Protein 9J88 (pdb70)

Structure (mmCIF, N/CA/C/O backbone):
data_9J88
#
_entry.id   9J88
#
_cell.length_a   60.547
_cell.length_b   71.626
_cell.length_c   143.699
_cell.angle_alpha   90.000
_cell.angle_beta   90.000
_cell.angle_gamma   90.000
#
_symmetry.space_group_name_H-M   'P 21 21 21'
#
loop_
_entity.id
_entity.type
_entity.pdbx_description
1 polymer 'Serine proteinase inhibitor'
2 water water
#
loop_
_atom_site.group_PDB
_atom_site.id
_atom_site.type_symbol
_atom_site.label_atom_id
_atom_site.label_alt_id
_atom_site.label_comp_id
_atom_site.label_asym_id
_atom_site.label_entity_id
_atom_site.label_seq_id
_atom_site.pdbx_PDB_ins_code
_atom_site.Cartn_x
_atom_site.Cartn_y
_atom_site.Cartn_z
_atom_site.occupancy
_atom_site.B_iso_or_equiv
_atom_site.auth_seq_id
_atom_site.auth_comp_id
_atom_site.auth_asym_id
_atom_site.auth_atom_id
_atom_site.pdbx_PDB_model_num
ATOM 1 N N . GLU A 1 2 ? -4.64949 8.31201 -7.45610 1.000 74.47447 2 GLU B N 1
ATOM 2 C CA . GLU A 1 2 ? -6.10199 8.37501 -7.58694 1.000 72.99125 2 GLU B CA 1
ATOM 3 C C . GLU A 1 2 ? -6.55056 9.75772 -8.06022 1.000 69.87551 2 GLU B C 1
ATOM 4 O O . GLU A 1 2 ? -6.68791 9.98318 -9.26445 1.000 66.60975 2 GLU B O 1
ATOM 10 N N . THR A 1 3 ? -6.75970 10.68099 -7.10813 1.000 69.45114 3 THR B N 1
ATOM 11 C CA . THR A 1 3 ? -7.20177 12.03688 -7.43715 1.000 65.66904 3 THR B CA 1
ATOM 12 C C . THR A 1 3 ? -6.15293 12.82627 -8.21244 1.000 63.76541 3 THR B C 1
ATOM 13 O O . THR A 1 3 ? -6.51302 13.78832 -8.90138 1.000 64.11403 3 THR B O 1
ATOM 17 N N . GLU A 1 4 ? -4.87009 12.44798 -8.12931 1.000 66.50612 4 GLU B N 1
ATOM 18 C CA . GLU A 1 4 ? -3.84532 13.16666 -8.88947 1.000 67.30980 4 GLU B CA 1
ATOM 19 C C . GLU A 1 4 ? -4.03096 12.96325 -10.39137 1.000 61.88511 4 GLU B C 1
ATOM 20 O O . GLU A 1 4 ? -3.73749 13.86288 -11.18633 1.000 62.24897 4 GLU B O 1
ATOM 26 N N . ILE A 1 5 ? -4.55345 11.80559 -10.79089 1.000 58.77533 5 ILE B N 1
ATOM 27 C CA . ILE A 1 5 ? -4.82119 11.52753 -12.19587 1.000 59.08450 5 ILE B CA 1
ATOM 28 C C . ILE A 1 5 ? -6.07441 12.25970 -12.68404 1.000 52.27973 5 ILE B C 1
ATOM 29 O O . ILE A 1 5 ? -6.14295 12.67705 -13.84787 1.000 46.83400 5 ILE B O 1
ATOM 34 N N . ALA A 1 6 ? -7.04761 12.47171 -11.79383 1.000 54.17925 6 ALA B N 1
ATOM 35 C CA . ALA A 1 6 ? -8.38576 12.88034 -12.20612 1.000 48.54467 6 ALA B CA 1
ATOM 36 C C . ALA A 1 6 ? -8.35407 14.14310 -13.04930 1.000 45.16500 6 ALA B C 1
ATOM 37 O O . ALA A 1 6 ? -8.96655 14.20019 -14.12330 1.000 49.63109 6 ALA B O 1
ATOM 39 N N . LYS A 1 7 ? -7.62470 15.15905 -12.59213 1.000 43.54495 7 LYS B N 1
ATOM 40 C CA . LYS A 1 7 ? -7.67306 16.45243 -13.27261 1.000 46.36762 7 LYS B CA 1
ATOM 41 C C . LYS A 1 7 ? -7.07418 16.42642 -14.67490 1.000 48.21144 7 LYS B C 1
ATOM 42 O O . LYS A 1 7 ? -7.71113 16.97202 -15.59080 1.000 53.37499 7 LYS B O 1
ATOM 48 N N . PRO A 1 8 ? -5.87615 15.87205 -14.92907 1.000 53.09930 8 PRO B N 1
ATOM 49 C CA . PRO A 1 8 ? -5.44516 15.77859 -16.34690 1.000 50.46607 8 PRO B CA 1
ATOM 50 C C . PRO A 1 8 ? -6.27507 14.78358 -17.15608 1.000 48.73500 8 PRO B C 1
ATOM 51 O O . PRO A 1 8 ? -6.43467 14.94975 -18.37454 1.000 44.67409 8 PRO B O 1
ATOM 55 N N . LEU A 1 9 ? -6.84821 13.77125 -16.50393 1.000 49.49908 9 LEU B N 1
ATOM 56 C CA . LEU A 1 9 ? -7.72478 12.83992 -17.20742 1.000 47.21048 9 LEU B CA 1
ATOM 57 C C . LEU A 1 9 ? -8.99073 13.54413 -17.69439 1.000 50.14450 9 LEU B C 1
ATOM 58 O O . LEU A 1 9 ? -9.40749 13.37194 -18.84855 1.000 44.63395 9 LEU B O 1
ATOM 63 N N . ALA A 1 10 ? -9.59489 14.37582 -16.83875 1.000 46.06332 10 ALA B N 1
ATOM 64 C CA . ALA A 1 10 ? -10.76951 15.12251 -17.26756 1.000 50.55383 10 ALA B CA 1
ATOM 65 C C . ALA A 1 10 ? -10.43413 16.17693 -18.31689 1.000 50.68529 10 ALA B C 1
ATOM 66 O O . ALA A 1 10 ? -11.28529 16.49819 -19.16142 1.000 44.05238 10 ALA B O 1
ATOM 68 N N . ASP A 1 11 ? -9.22476 16.75592 -18.25488 1.000 50.86286 11 ASP B N 1
ATOM 69 C CA . ASP A 1 11 ? -8.82224 17.72056 -19.27578 1.000 49.58512 11 ASP B CA 1
ATOM 70 C C . ASP A 1 11 ? -8.57352 17.02176 -20.60490 1.000 46.76233 11 ASP B C 1
ATOM 71 O O . ASP A 1 11 ? -8.80930 17.59708 -21.67077 1.000 48.51858 11 ASP B O 1
ATOM 76 N N . PHE A 1 12 ? -8.09120 15.78931 -20.56860 1.000 45.68978 12 PHE B N 1
ATOM 77 C CA . PHE A 1 12 ? -7.91759 15.03729 -21.80839 1.000 47.91920 12 PHE B CA 1
ATOM 78 C C . PHE A 1 12 ? -9.26487 14.60035 -22.35822 1.000 45.52213 12 PHE B C 1
ATOM 79 O O . PHE A 1 12 ? -9.48765 14.61370 -23.57229 1.000 42.93028 12 PHE B O 1
ATOM 87 N N . ALA A 1 13 ? -10.17610 14.22463 -21.46614 1.000 45.33413 13 ALA B N 1
ATOM 88 C CA . ALA A 1 13 ? -11.48312 13.74381 -21.88182 1.000 41.04341 13 ALA B CA 1
ATOM 89 C C . ALA A 1 13 ? -12.19360 14.78817 -22.71804 1.000 43.31640 13 ALA B C 1
ATOM 90 O O . ALA A 1 13 ? -12.61258 14.52035 -23.84956 1.000 46.27925 13 ALA B O 1
ATOM 92 N N . TYR A 1 14 ? -12.30314 16.00186 -22.18237 1.000 43.90491 14 TYR B N 1
ATOM 93 C CA . TYR A 1 14 ? -13.01516 17.06039 -22.87729 1.000 48.51249 14 TYR B CA 1
ATOM 94 C C . TYR A 1 14 ? -12.32172 17.45347 -24.17624 1.000 48.98709 14 TYR B C 1
ATOM 95 O O . TYR A 1 14 ? -13.00047 17.71201 -25.18100 1.000 45.45655 14 TYR B O 1
ATOM 104 N N . SER A 1 15 ? -10.97311 17.50525 -24.17387 1.000 47.63583 15 SER B N 1
ATOM 105 C CA . SER A 1 15 ? -10.22241 17.91820 -25.36335 1.000 44.59214 15 SER B CA 1
ATOM 106 C C . SER A 1 15 ? -10.53993 17.02805 -26.55903 1.000 45.42017 15 SER B C 1
ATOM 107 O O . SER A 1 15 ? -10.65906 17.50731 -27.69078 1.000 47.38191 15 SER B O 1
ATOM 110 N N . LEU A 1 16 ? -10.65420 15.72503 -26.32430 1.000 42.08332 16 LEU B N 1
ATOM 111 C CA . LEU A 1 16 ? -11.04337 14.79352 -27.37249 1.000 45.94864 16 LEU B CA 1
ATOM 112 C C . LEU A 1 16 ? -12.51559 14.93986 -27.71992 1.000 48.98968 16 LEU B C 1
ATOM 113 O O . LEU A 1 16 ? -12.89861 14.78054 -28.88994 1.000 47.82935 16 LEU B O 1
ATOM 118 N N . TYR A 1 17 ? -13.34973 15.23550 -26.71944 1.000 45.05989 17 TYR B N 1
ATOM 119 C CA . TYR A 1 17 ? -14.78256 15.37164 -26.95818 1.000 48.60975 17 TYR B CA 1
ATOM 120 C C . TYR A 1 17 ? -15.07104 16.54695 -27.89625 1.000 52.31003 17 TYR B C 1
ATOM 121 O O . TYR A 1 17 ? -15.99015 16.47734 -28.71808 1.000 50.70813 17 TYR B O 1
ATOM 130 N N . GLN A 1 18 ? -14.24970 17.59516 -27.85121 1.000 46.80673 18 GLN B N 1
ATOM 131 C CA . GLN A 1 18 ? -14.46846 18.74427 -28.72264 1.000 47.73723 18 GLN B CA 1
ATOM 132 C C . GLN A 1 18 ? -14.00581 18.51148 -30.14598 1.000 50.58036 18 GLN B C 1
ATOM 133 O O . GLN A 1 18 ? -14.49779 19.17971 -31.06110 1.000 49.75318 18 GLN B O 1
ATOM 139 N N . LEU A 1 19 ? -13.03329 17.62042 -30.35332 1.000 56.62734 19 LEU B N 1
ATOM 140 C CA . LEU A 1 19 ? -12.66126 17.24969 -31.71638 1.000 54.84253 19 LEU B CA 1
ATOM 141 C C . LEU A 1 19 ? -13.79817 16.51339 -32.42284 1.000 50.09048 19 LEU B C 1
ATOM 142 O O . LEU A 1 19 ? -13.87937 16.54044 -33.65672 1.000 56.00893 19 LEU B O 1
ATOM 147 N N . GLU A 1 20 ? -14.66496 15.84121 -31.66846 1.000 50.36325 20 GLU B N 1
ATOM 148 C CA . GLU A 1 20 ? -15.80477 15.09055 -32.24012 1.000 58.45425 20 GLU B CA 1
ATOM 149 C C . GLU A 1 20 ? -16.90025 15.98604 -32.82647 1.000 49.98954 20 GLU B C 1
ATOM 150 O O . GLU A 1 20 ? -17.16270 15.93330 -34.02911 1.000 54.45087 20 GLU B O 1
ATOM 156 N N . ALA A 1 22 ? -19.69501 15.00718 -34.46950 1.000 53.92819 22 ALA B N 1
ATOM 157 C CA . ALA A 1 22 ? -20.69844 13.99132 -34.76879 1.000 57.59788 22 ALA B CA 1
ATOM 158 C C . ALA A 1 22 ? -21.78460 14.06487 -33.72413 1.000 59.58053 22 ALA B C 1
ATOM 159 O O . ALA A 1 22 ? -21.48423 14.17520 -32.52291 1.000 54.60533 22 ALA B O 1
ATOM 161 N N . GLY A 1 23 ? -23.03449 13.98204 -34.19693 1.000 58.75696 23 GLY B N 1
ATOM 162 C CA . GLY A 1 23 ? -24.22013 14.20879 -33.40029 1.000 49.93558 23 GLY B CA 1
ATOM 163 C C . GLY A 1 23 ? -24.13714 13.57792 -32.03571 1.000 51.27027 23 GLY B C 1
ATOM 164 O O . GLY A 1 23 ? -24.13895 14.27984 -31.02092 1.000 59.12664 23 GLY B O 1
ATOM 165 N N . ASN A 1 24 ? -24.04478 12.26047 -31.99387 1.000 49.46305 24 ASN B N 1
ATOM 166 C CA . ASN A 1 24 ? -23.93432 11.53506 -30.74277 1.000 48.59405 24 ASN B CA 1
ATOM 167 C C . ASN A 1 24 ? -22.49151 11.07247 -30.61674 1.000 53.27588 24 ASN B C 1
ATOM 168 O O . ASN A 1 24 ? -21.86463 10.69728 -31.60759 1.000 50.26525 24 ASN B O 1
ATOM 173 N N . VAL A 1 25 ? -21.96197 11.13104 -29.39854 1.000 49.51334 25 VAL B N 1
ATOM 174 C CA . VAL A 1 25 ? -20.57946 10.78677 -29.09997 1.000 48.49804 25 VAL B CA 1
ATOM 175 C C . VAL A 1 25 ? -20.59706 9.87881 -27.87989 1.000 47.63699 25 VAL B C 1
ATOM 176 O O . VAL A 1 25 ? -21.44972 10.04804 -27.00133 1.000 47.16242 25 VAL B O 1
ATOM 180 N N . PHE A 1 26 ? -19.72375 8.86674 -27.85498 1.000 44.10332 26 PHE B N 1
ATOM 181 C CA . PHE A 1 26 ? -19.56093 8.07375 -26.63579 1.000 43.47191 26 PHE B CA 1
ATOM 182 C C . PHE A 1 26 ? -18.23403 7.32492 -26.65362 1.000 45.32902 26 PHE B C 1
ATOM 183 O O . PHE A 1 26 ? -17.98413 6.53247 -27.56875 1.000 46.86210 26 PHE B O 1
ATOM 191 N N . PHE A 1 27 ? -17.37921 7.55751 -25.65113 1.000 43.92379 27 PHE B N 1
ATOM 192 C CA . PHE A 1 27 ? -16.10995 6.84132 -25.57596 1.000 43.91546 27 PHE B CA 1
ATOM 193 C C . PHE A 1 27 ? -15.63904 6.83605 -24.13499 1.000 43.23984 27 PHE B C 1
ATOM 194 O O . PHE A 1 27 ? -16.19483 7.52911 -23.28064 1.000 38.98457 27 PHE B O 1
ATOM 202 N N . SER A 1 28 ? -14.56407 6.08171 -23.88281 1.000 41.05492 28 SER B N 1
ATOM 203 C CA . SER A 1 28 ? -14.02695 6.07886 -22.53467 1.000 43.00601 28 SER B CA 1
ATOM 204 C C . SER A 1 28 ? -12.73014 6.85868 -22.47452 1.000 40.32982 28 SER B C 1
ATOM 205 O O . SER A 1 28 ? -11.71031 6.37836 -22.98632 1.000 44.13696 28 SER B O 1
ATOM 208 N N . PRO A 1 29 ? -12.70588 8.03323 -21.83471 1.000 42.38352 29 PRO B N 1
ATOM 209 C CA . PRO A 1 29 ? -11.42150 8.70122 -21.57108 1.000 42.74701 29 PRO B CA 1
ATOM 210 C C . PRO A 1 29 ? -10.43277 7.83958 -20.80811 1.000 47.08579 29 PRO B C 1
ATOM 211 O O . PRO A 1 29 ? -9.23013 7.85064 -21.12151 1.000 46.55338 29 PRO B O 1
ATOM 215 N N . VAL A 1 30 ? -10.90635 7.09535 -19.80196 1.000 42.81486 30 VAL B N 1
ATOM 216 C CA . VAL A 1 30 ? -10.00590 6.26994 -19.00789 1.000 45.79451 30 VAL B CA 1
ATOM 217 C C . VAL A 1 30 ? -9.36845 5.18627 -19.87704 1.000 49.05610 30 VAL B C 1
ATOM 218 O O . VAL A 1 30 ? -8.17624 4.86759 -19.73880 1.000 45.45167 30 VAL B O 1
ATOM 222 N N . SER A 1 31 ? -10.14747 4.59337 -20.77624 1.000 46.12922 31 SER B N 1
ATOM 223 C CA . SER A 1 31 ? -9.60598 3.52046 -21.59676 1.000 45.65581 31 SER B CA 1
ATOM 224 C C . SER A 1 31 ? -8.51393 4.04024 -22.52030 1.000 49.02498 31 SER B C 1
ATOM 225 O O . SER A 1 31 ? -7.43936 3.42758 -22.65280 1.000 43.75616 31 SER B O 1
ATOM 228 N N . ILE A 1 32 ? -8.77489 5.17132 -23.17462 1.000 43.96161 32 ILE B N 1
ATOM 229 C CA . ILE A 1 32 ? -7.76617 5.74730 -24.05304 1.000 43.48448 32 ILE B CA 1
ATOM 230 C C . ILE A 1 32 ? -6.58147 6.25034 -23.24156 1.000 40.59512 32 ILE B C 1
ATOM 231 O O . ILE A 1 32 ? -5.42994 6.07137 -23.63338 1.000 39.10623 32 ILE B O 1
ATOM 236 N N . PHE A 1 33 ? -6.84015 6.86532 -22.09020 1.000 43.98888 33 PHE B N 1
ATOM 237 C CA . PHE A 1 33 ? -5.75360 7.41524 -21.28191 1.000 42.73621 33 PHE B CA 1
ATOM 238 C C . PHE A 1 33 ? -4.79090 6.33027 -20.82457 1.000 44.52050 33 PHE B C 1
ATOM 239 O O . PHE A 1 33 ? -3.57803 6.55690 -20.78406 1.000 43.62770 33 PHE B O 1
ATOM 247 N N . LEU A 1 34 ? -5.29465 5.14177 -20.48258 1.000 42.38233 34 LEU B N 1
ATOM 248 C CA . LEU A 1 34 ? -4.36034 4.09491 -20.08221 1.000 38.65932 34 LEU B CA 1
ATOM 249 C C . LEU A 1 34 ? -3.64899 3.51877 -21.28925 1.000 45.84182 34 LEU B C 1
ATOM 250 O O . LEU A 1 34 ? -2.49395 3.08310 -21.17950 1.000 45.00004 34 LEU B O 1
ATOM 255 N N . ALA A 1 35 ? -4.29996 3.52610 -22.45196 1.000 43.47741 35 ALA B N 1
ATOM 256 C CA . ALA A 1 35 ? -3.59570 3.12476 -23.66128 1.000 44.25379 35 ALA B CA 1
ATOM 257 C C . ALA A 1 35 ? -2.41564 4.05604 -23.91877 1.000 44.28068 35 ALA B C 1
ATOM 258 O O . ALA A 1 35 ? -1.29581 3.59920 -24.16433 1.000 44.76156 35 ALA B O 1
ATOM 260 N N . LEU A 1 36 ? -2.64117 5.37099 -23.82436 1.000 42.37185 36 LEU B N 1
ATOM 261 C CA . LEU A 1 36 ? -1.54150 6.32189 -23.93451 1.000 40.50387 36 LEU B CA 1
ATOM 262 C C . LEU A 1 36 ? -0.48110 6.05776 -22.87525 1.000 46.41618 36 LEU B C 1
ATOM 263 O O . LEU A 1 36 ? 0.72540 6.13639 -23.15344 1.000 41.97021 36 LEU B O 1
ATOM 268 N N . ALA A 1 37 ? -0.92159 5.74068 -21.65800 1.000 42.83998 37 ALA B N 1
ATOM 269 C CA . ALA A 1 37 ? -0.01390 5.42787 -20.56547 1.000 41.27438 37 ALA B CA 1
ATOM 270 C C . ALA A 1 37 ? 0.97122 4.32517 -20.95048 1.000 41.65593 37 ALA B C 1
ATOM 271 O O . ALA A 1 37 ? 2.16676 4.41058 -20.65609 1.000 46.40545 37 ALA B O 1
ATOM 273 N N . MET A 1 38 ? 0.48452 3.30041 -21.64203 1.000 43.91140 38 MET B N 1
ATOM 274 C CA . MET A 1 38 ? 1.31572 2.17358 -22.03522 1.000 42.60942 38 MET B CA 1
ATOM 275 C C . MET A 1 38 ? 2.43435 2.61028 -22.96541 1.000 46.95677 38 MET B C 1
ATOM 276 O O . MET A 1 38 ? 3.58524 2.20964 -22.77867 1.000 46.91854 38 MET B O 1
ATOM 281 N N . VAL A 1 39 ? 2.12062 3.41034 -23.99038 1.000 43.17502 39 VAL B N 1
ATOM 282 C CA . VAL A 1 39 ? 3.17845 3.79204 -24.93257 1.000 41.38787 39 VAL B CA 1
ATOM 283 C C . VAL A 1 39 ? 4.06196 4.86464 -24.33524 1.000 45.71690 39 VAL B C 1
ATOM 284 O O . VAL A 1 39 ? 5.26263 4.92234 -24.62971 1.000 48.27906 39 VAL B O 1
ATOM 288 N N . PHE A 1 40 ? 3.49670 5.72436 -23.49372 1.000 44.08878 40 PHE B N 1
ATOM 289 C CA . PHE A 1 40 ? 4.30702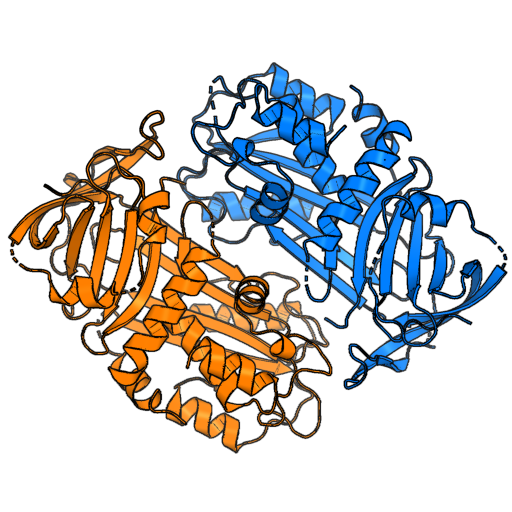 6.66053 -22.73248 1.000 44.31665 40 PHE B CA 1
ATOM 290 C C . PHE A 1 40 ? 5.41678 5.91932 -21.98276 1.000 49.45373 40 PHE B C 1
ATOM 291 O O . PHE A 1 40 ? 6.61121 6.19776 -22.17528 1.000 46.72153 40 PHE B O 1
ATOM 299 N N . PHE A 1 41 ? 5.02672 4.94050 -21.15052 1.000 45.15554 41 PHE B N 1
ATOM 300 C CA . PHE A 1 41 ? 5.99927 4.06379 -20.49370 1.000 50.10690 41 PHE B CA 1
ATOM 301 C C . PHE A 1 41 ? 7.05786 3.55016 -21.47203 1.000 48.82727 41 PHE B C 1
ATOM 302 O O . PHE A 1 41 ? 8.23475 3.45687 -21.13178 1.000 49.40673 41 PHE B O 1
ATOM 310 N N . GLY A 1 42 ? 6.66807 3.21031 -22.69218 1.000 50.97790 42 GLY B N 1
ATOM 311 C CA . GLY A 1 42 ? 7.61006 2.62492 -23.62157 1.000 50.16213 42 GLY B CA 1
ATOM 312 C C . GLY A 1 42 ? 8.30651 3.57834 -24.56458 1.000 45.89391 42 GLY B C 1
ATOM 313 O O . GLY A 1 42 ? 9.01883 3.11325 -25.46367 1.000 50.17670 42 GLY B O 1
ATOM 314 N N . SER A 1 43 ? 8.15004 4.88783 -24.38549 1.000 46.25706 43 SER B N 1
ATOM 315 C CA . SER A 1 43 ? 8.58159 5.87220 -25.36764 1.000 47.29630 43 SER B CA 1
ATOM 316 C C . SER A 1 43 ? 9.68060 6.76854 -24.80446 1.000 48.11375 43 SER B C 1
ATOM 317 O O . SER A 1 43 ? 9.83659 6.92416 -23.58804 1.000 47.64033 43 SER B O 1
ATOM 320 N N . ASN A 1 44 ? 10.43803 7.37511 -25.71551 1.000 47.49610 44 ASN B N 1
ATOM 321 C CA . ASN A 1 44 ? 11.50297 8.30353 -25.35976 1.000 52.04693 44 ASN B CA 1
ATOM 322 C C . ASN A 1 44 ? 11.48071 9.47968 -26.32846 1.000 54.09266 44 ASN B C 1
ATOM 323 O O . ASN A 1 44 ? 10.81858 9.44225 -27.37418 1.000 52.92998 44 ASN B O 1
ATOM 328 N N . GLY A 1 45 ? 12.27543 10.50375 -26.00715 1.000 55.53344 45 GLY B N 1
ATOM 329 C CA . GLY A 1 45 ? 12.49439 11.58715 -26.95799 1.000 52.67901 45 GLY B CA 1
ATOM 330 C C . GLY A 1 45 ? 11.20799 12.32683 -27.29135 1.000 56.49141 45 GLY B C 1
ATOM 331 O O . GLY A 1 45 ? 10.33938 12.55056 -26.43702 1.000 53.61322 45 GLY B O 1
ATOM 332 N N . ASN A 1 46 ? 11.07461 12.70184 -28.56190 1.000 52.98709 46 ASN B N 1
ATOM 333 C CA . ASN A 1 46 ? 9.95481 13.53877 -28.96748 1.000 54.95000 46 ASN B CA 1
ATOM 334 C C . ASN A 1 46 ? 8.63531 12.78670 -28.87671 1.000 55.28349 46 ASN B C 1
ATOM 335 O O . ASN A 1 46 ? 7.60819 13.37615 -28.52001 1.000 49.24918 46 ASN B O 1
ATOM 340 N N . THR A 1 47 ? 8.64017 11.48811 -29.19613 1.000 50.94821 47 THR B N 1
ATOM 341 C CA . THR A 1 47 ? 7.43652 10.70188 -28.98203 1.000 50.48107 47 THR B CA 1
ATOM 342 C C . THR A 1 47 ? 6.94144 10.83701 -27.55663 1.000 51.62531 47 THR B C 1
ATOM 343 O O . THR A 1 47 ? 5.74435 11.02484 -27.32338 1.000 48.86316 47 THR B O 1
ATOM 347 N N . ASN A 1 48 ? 7.85261 10.75508 -26.59420 1.000 50.14889 48 ASN B N 1
ATOM 348 C CA . ASN A 1 48 ? 7.47753 10.79088 -25.18784 1.000 46.69494 48 ASN B CA 1
ATOM 349 C C . ASN A 1 48 ? 7.06862 12.18642 -24.75094 1.000 52.10672 48 ASN B C 1
ATOM 350 O O . ASN A 1 48 ? 6.20468 12.33281 -23.87305 1.000 49.70881 48 ASN B O 1
ATOM 355 N N . THR A 1 49 ? 7.68888 13.22303 -25.32979 1.000 52.71167 49 THR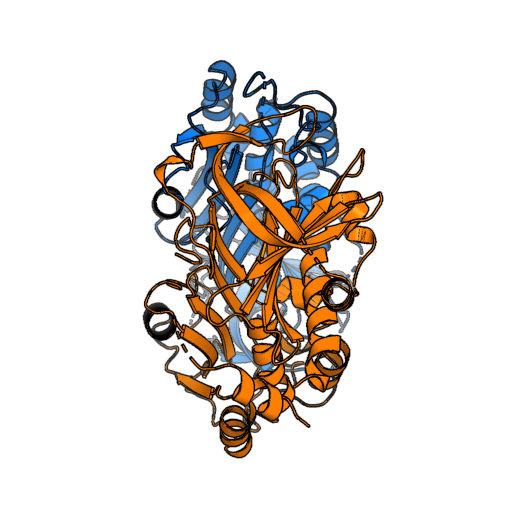 B N 1
ATOM 356 C CA . THR A 1 49 ? 7.33147 14.58954 -24.95859 1.000 52.87870 49 THR B CA 1
ATOM 357 C C . THR A 1 49 ? 5.91144 14.92715 -25.41488 1.000 54.32465 49 THR B C 1
ATOM 358 O O . THR A 1 49 ? 5.12051 15.49441 -24.64788 1.000 53.86108 49 THR B O 1
ATOM 362 N N . GLN A 1 50 ? 5.57420 14.60954 -26.66977 1.000 47.40941 50 GLN B N 1
ATOM 363 C CA . GLN A 1 50 ? 4.22280 14.89061 -27.13209 1.000 48.73412 50 GLN B CA 1
ATOM 364 C C . GLN A 1 50 ? 3.19946 14.10880 -26.33311 1.000 50.69427 50 GLN B C 1
ATOM 365 O O . GLN A 1 50 ? 2.11970 14.62935 -26.03696 1.000 50.41281 50 GLN B O 1
ATOM 371 N N . LEU A 1 51 ? 3.52625 12.87311 -25.94711 1.000 50.56743 51 LEU B N 1
ATOM 372 C CA . LEU A 1 51 ? 2.64376 12.13085 -25.05163 1.000 51.13565 51 LEU B CA 1
ATOM 373 C C . LEU A 1 51 ? 2.51514 12.83360 -23.70897 1.000 51.84566 51 LEU B C 1
ATOM 374 O O . LEU A 1 51 ? 1.40115 13.08929 -23.23449 1.000 55.98955 51 LEU B O 1
ATOM 379 N N . LEU A 1 52 ? 3.64585 13.16377 -23.08402 1.000 52.93603 52 LEU B N 1
ATOM 380 C CA . LEU A 1 52 ? 3.60766 13.80076 -21.77147 1.000 50.51813 52 LEU B CA 1
ATOM 381 C C . LEU A 1 52 ? 2.84472 15.11376 -21.81284 1.000 54.06752 52 LEU B C 1
ATOM 382 O O . LEU A 1 52 ? 2.08650 15.43022 -20.88896 1.000 59.92704 52 LEU B O 1
ATOM 387 N N . ASN A 1 53 ? 3.02583 15.89437 -22.87239 1.000 51.57002 53 ASN B N 1
ATOM 388 C CA . ASN A 1 53 ? 2.34157 17.17873 -22.94408 1.000 51.81299 53 ASN B CA 1
ATOM 389 C C . ASN A 1 53 ? 0.85561 17.00245 -23.19647 1.000 59.80014 53 ASN B C 1
ATOM 390 O O . ASN A 1 53 ? 0.07643 17.92699 -22.93072 1.000 52.08564 53 ASN B O 1
ATOM 395 N N . MET A 1 55 ? 0.45830 15.84698 -23.73163 1.000 56.55999 55 MET B N 1
ATOM 396 C CA . MET A 1 55 ? -0.94243 15.60960 -24.01769 1.000 52.96495 55 MET B CA 1
ATOM 397 C C . MET A 1 55 ? -1.69594 15.26679 -22.75222 1.000 57.09359 55 MET B C 1
ATOM 398 O O . MET A 1 55 ? -2.64027 15.96548 -22.37820 1.000 58.64824 55 MET B O 1
ATOM 403 N N . PHE A 1 56 ? -1.29740 14.20099 -22.05803 1.000 56.16220 56 PHE B N 1
ATOM 404 C CA . PHE A 1 56 ? -2.10658 13.80888 -20.91663 1.000 60.03887 56 PHE B CA 1
ATOM 405 C C . PHE A 1 56 ? -1.44870 14.06920 -19.56365 1.000 61.22135 56 PHE B C 1
ATOM 406 O O . PHE A 1 56 ? -2.00789 13.67757 -18.53045 1.000 63.84785 56 PHE B O 1
ATOM 414 N N . LYS A 1 57 ? -0.34865 14.81627 -19.53579 1.000 63.30957 57 LYS B N 1
ATOM 415 C CA . LYS A 1 57 ? 0.28968 15.25501 -18.28846 1.000 62.51007 57 LYS B CA 1
ATOM 416 C C . LYS A 1 57 ? 0.43668 14.16696 -17.20518 1.000 60.17548 57 LYS B C 1
ATOM 417 O O . LYS A 1 57 ? 0.78883 13.01016 -17.48471 1.000 61.69331 57 LYS B O 1
ATOM 423 N N . ARG A 1 70 ? 6.92709 7.38598 -14.77309 1.000 78.78048 70 ARG B N 1
ATOM 424 C CA . ARG A 1 70 ? 6.52439 8.02728 -13.51286 1.000 90.45180 70 ARG B CA 1
ATOM 425 C C . ARG A 1 70 ? 5.01123 8.00392 -13.24951 1.000 86.98312 70 ARG B C 1
ATOM 426 O O . ARG A 1 70 ? 4.29045 8.91242 -13.68442 1.000 84.93340 70 ARG B O 1
ATOM 434 N N . SER A 1 71 ? 4.53302 6.98128 -12.52756 1.000 82.91558 71 SER B N 1
ATOM 435 C CA . SER A 1 71 ? 3.11867 6.89477 -12.17830 1.000 79.68056 71 SER B CA 1
ATOM 436 C C . SER A 1 71 ? 2.82065 5.79127 -11.16403 1.000 80.07632 71 SER B C 1
ATOM 437 O O . SER A 1 71 ? 3.26349 4.65578 -11.36789 1.000 73.73191 71 SER B O 1
ATOM 440 N N . PHE A 1 72 ? 2.03739 6.03188 -10.09390 1.000 81.06401 72 PHE B N 1
ATOM 441 C CA . PHE A 1 72 ? 0.97122 7.03428 -9.79036 1.000 72.00697 72 PHE B CA 1
ATOM 442 C C . PHE A 1 72 ? -0.34776 6.58792 -10.45567 1.000 74.95000 72 PHE B C 1
ATOM 443 O O . PHE A 1 72 ? -1.40267 6.64834 -9.81231 1.000 74.35973 72 PHE B O 1
ATOM 451 N N . VAL A 1 73 ? -0.31524 6.17959 -11.73423 1.000 71.82195 73 VAL B N 1
ATOM 452 C CA . VAL A 1 73 ? -1.51305 5.58601 -12.32190 1.000 65.92315 73 VAL B CA 1
ATOM 453 C C . VAL A 1 73 ? -1.75352 4.21905 -11.72977 1.000 62.41911 73 VAL B C 1
ATOM 454 O O . VAL A 1 73 ? -2.90213 3.76081 -11.68930 1.000 64.78763 73 VAL B O 1
ATOM 458 N N . SER A 1 74 ? -0.69880 3.55428 -11.25437 1.000 63.20300 74 SER B N 1
ATOM 459 C CA . SER A 1 74 ? -0.89160 2.32422 -10.49995 1.000 61.44417 74 SER B CA 1
ATOM 460 C C . SER A 1 74 ? -1.80147 2.56324 -9.30608 1.000 67.64155 74 SER B C 1
ATOM 461 O O . SER A 1 74 ? -2.52896 1.65648 -8.88705 1.000 66.63640 74 SER B O 1
ATOM 464 N N . SER A 1 75 ? -1.79763 3.78681 -8.77012 1.000 67.60827 75 SER B N 1
ATOM 465 C CA . SER A 1 75 ? -2.81411 4.16758 -7.79539 1.000 73.10377 75 SER B CA 1
ATOM 466 C C . SER A 1 75 ? -4.20046 4.27051 -8.42727 1.000 69.59432 75 SER B C 1
ATOM 467 O O . SER A 1 75 ? -5.19502 3.92386 -7.78246 1.000 64.56732 75 SER B O 1
ATOM 470 N N . LEU A 1 76 ? -4.30098 4.74877 -9.67061 1.000 68.09854 76 LEU B N 1
ATOM 471 C CA . LEU A 1 76 ? -5.61954 4.81487 -10.29037 1.000 65.07262 76 LEU B CA 1
ATOM 472 C C . LEU A 1 76 ? -6.14396 3.41886 -10.58570 1.000 63.20448 76 LEU B C 1
ATOM 473 O O . LEU A 1 76 ? -7.29125 3.09571 -10.27157 1.000 64.99686 76 LEU B O 1
ATOM 478 N N . THR A 1 77 ? -5.30665 2.57237 -11.18068 1.000 66.96876 77 THR B N 1
ATOM 479 C CA . THR A 1 77 ? -5.76906 1.26856 -11.65152 1.000 66.77329 77 THR B CA 1
ATOM 480 C C . THR A 1 77 ? -6.30051 0.40074 -10.51213 1.000 66.53990 77 THR B C 1
ATOM 481 O O . THR A 1 77 ? -7.31354 -0.29101 -10.67688 1.000 66.76726 77 THR B O 1
ATOM 485 N N . ILE A 1 78 ? -5.62487 0.41769 -9.35612 1.000 66.12284 78 ILE B N 1
ATOM 486 C CA . ILE A 1 78 ? -6.04129 -0.38111 -8.20292 1.000 70.16859 78 ILE B CA 1
ATOM 487 C C . ILE A 1 78 ? -7.42921 0.03861 -7.73544 1.000 72.77865 78 ILE B C 1
ATOM 488 O O . ILE A 1 78 ? -8.19280 -0.77442 -7.19835 1.000 74.58841 78 ILE B O 1
ATOM 493 N N . ASP A 1 79 ? -7.78856 1.30208 -7.94723 1.000 69.93350 79 ASP B N 1
ATOM 494 C CA . ASP A 1 79 ? -9.09670 1.77088 -7.51474 1.000 70.84737 79 ASP B CA 1
ATOM 495 C C . ASP A 1 79 ? -10.22905 0.99482 -8.18357 1.000 71.81920 79 ASP B C 1
ATOM 496 O O . ASP A 1 79 ? -11.21857 0.63331 -7.53258 1.000 76.13374 79 ASP B O 1
ATOM 501 N N . GLU A 1 80 ? -10.08221 0.68616 -9.46456 1.000 70.47546 80 GLU B N 1
ATOM 502 C CA . GLU A 1 80 ? -11.24137 0.63322 -10.33732 1.000 66.83117 80 GLU B CA 1
ATOM 503 C C . GLU A 1 80 ? -12.08991 -0.63109 -10.22948 1.000 71.82412 80 GLU B C 1
ATOM 504 O O . GLU A 1 80 ? -13.27202 -0.57657 -10.58921 1.000 66.57809 80 GLU B O 1
ATOM 510 N N . TYR A 1 81 ? -11.56595 -1.76596 -9.77844 1.000 74.19369 81 TYR B N 1
ATOM 511 C CA . TYR A 1 81 ? -12.37695 -2.96342 -9.97491 1.000 76.71735 81 TYR B CA 1
ATOM 512 C C . TYR A 1 81 ? -13.38546 -3.13320 -8.83190 1.000 73.16762 81 TYR B C 1
ATOM 513 O O . TYR A 1 81 ? -13.51442 -2.27706 -7.95194 1.000 71.90416 81 TYR B O 1
ATOM 522 N N . TYR A 1 82 ? -14.10466 -4.26031 -8.85585 1.000 75.27732 82 TYR B N 1
ATOM 523 C CA . TYR A 1 82 ? -15.36261 -4.51000 -8.12401 1.000 75.11768 82 TYR B CA 1
ATOM 524 C C . TYR A 1 82 ? -16.16739 -3.23522 -7.90290 1.000 69.51844 82 TYR B C 1
ATOM 525 O O . TYR A 1 82 ? -16.75491 -2.70769 -8.84614 1.000 67.96602 82 TYR B O 1
ATOM 534 N N . ALA A 1 84 ? -22.34323 -6.74998 -10.79083 1.000 66.79152 84 ALA B N 1
ATOM 535 C CA . ALA A 1 84 ? -21.88749 -5.62109 -11.60322 1.000 62.22823 84 ALA B CA 1
ATOM 536 C C . ALA A 1 84 ? -20.37579 -5.67184 -11.80829 1.000 61.83630 84 ALA B C 1
ATOM 537 O O . ALA A 1 84 ? -19.66597 -6.24367 -10.98003 1.000 70.79070 84 ALA B O 1
ATOM 539 N N . SER A 1 85 ? -19.86685 -5.08918 -12.89840 1.000 61.52846 85 SER B N 1
ATOM 540 C CA . SER A 1 85 ? -18.44514 -5.25115 -13.19103 1.000 60.57818 85 SER B CA 1
ATOM 541 C C . SER A 1 85 ? -17.90789 -4.12580 -14.06890 1.000 56.43526 85 SER B C 1
ATOM 542 O O . SER A 1 85 ? -18.63340 -3.53194 -14.87066 1.000 55.88381 85 SER B O 1
ATOM 545 N N . LEU A 1 86 ? -16.60102 -3.87893 -13.92288 1.000 59.70493 86 LEU B N 1
ATOM 546 C CA . LEU A 1 86 ? -15.84924 -2.90128 -14.70893 1.000 52.24695 86 LEU B CA 1
ATOM 547 C C . LEU A 1 86 ? -14.51141 -3.52758 -15.07323 1.000 55.63716 86 LEU B C 1
ATOM 548 O O . LEU A 1 86 ? -13.63662 -3.65406 -14.21176 1.000 54.14926 86 LEU B O 1
ATOM 553 N N . LYS A 1 87 ? -14.33877 -3.89893 -16.33915 1.000 51.63917 87 LYS B N 1
ATOM 554 C CA . LYS A 1 87 ? -13.18876 -4.68041 -16.77187 1.000 54.88933 87 LYS B CA 1
ATOM 555 C C . LYS A 1 87 ? -12.43590 -3.94617 -17.87624 1.000 57.17431 87 LYS B C 1
ATOM 556 O O . LYS A 1 87 ? -13.02630 -3.54979 -18.88587 1.000 54.12113 87 LYS B O 1
ATOM 562 N N . LEU A 1 88 ? -11.13496 -3.76965 -17.68195 1.000 47.93249 88 LEU B N 1
ATOM 563 C CA . LEU A 1 88 ? -10.31934 -3.06410 -18.64530 1.000 56.62294 88 LEU B CA 1
ATOM 564 C C . LEU A 1 88 ? -9.70607 -4.06070 -19.61744 1.000 53.60995 88 LEU B C 1
ATOM 565 O O . LEU A 1 88 ? -9.28952 -5.15655 -19.23294 1.000 56.65751 88 LEU B O 1
ATOM 570 N N . ALA A 1 89 ? -9.70827 -3.69906 -20.88235 1.000 49.98777 89 ALA B N 1
ATOM 571 C CA . ALA A 1 89 ? -9.06694 -4.49144 -21.92148 1.000 53.70688 89 ALA B CA 1
ATOM 572 C C . ALA A 1 89 ? -8.14625 -3.50358 -22.61292 1.000 51.63505 89 ALA B C 1
ATOM 573 O O . ALA A 1 89 ? -8.50128 -2.87056 -23.60692 1.000 50.73395 89 ALA B O 1
ATOM 575 N N . ASN A 1 90 ? -6.97198 -3.32458 -22.03929 1.000 55.61961 90 ASN B N 1
ATOM 576 C CA . ASN A 1 90 ? -5.96420 -2.43391 -22.58344 1.000 54.02128 90 ASN B CA 1
ATOM 577 C C . ASN A 1 90 ? -4.77017 -3.27926 -22.97531 1.000 51.26313 90 ASN B C 1
ATOM 578 O O . ASN A 1 90 ? -4.21382 -3.97539 -22.11974 1.000 54.84731 90 ASN B O 1
ATOM 583 N N . ARG A 1 91 ? -4.38508 -3.23034 -24.25518 1.000 46.33921 91 ARG B N 1
ATOM 584 C CA . ARG A 1 91 ? -3.40924 -4.19213 -24.76048 1.000 53.35848 91 ARG B CA 1
ATOM 585 C C . ARG A 1 91 ? -2.72889 -3.70023 -26.03927 1.000 51.21294 91 ARG B C 1
ATOM 586 O O . ARG A 1 91 ? -3.38296 -3.14541 -26.93095 1.000 51.28711 91 ARG B O 1
ATOM 594 N N . LEU A 1 92 ? -1.40985 -3.89234 -26.10972 1.000 52.61390 92 LEU B N 1
ATOM 595 C CA . LEU A 1 92 ? -0.64640 -3.69603 -27.33867 1.000 51.08969 92 LEU B CA 1
ATOM 596 C C . LEU A 1 92 ? -0.40325 -5.03401 -28.00834 1.000 50.36191 92 LEU B C 1
ATOM 597 O O . LEU A 1 92 ? -0.09844 -6.02553 -27.33419 1.000 51.91547 92 LEU B O 1
ATOM 602 N N . TYR A 1 93 ? -0.53094 -5.06569 -29.33294 1.000 46.76980 93 TYR B N 1
ATOM 603 C CA . TYR A 1 93 ? -0.22439 -6.27153 -30.09318 1.000 50.18267 93 TYR B CA 1
ATOM 604 C C . TYR A 1 93 ? 0.99744 -5.97976 -30.94299 1.000 48.82270 93 TYR B C 1
ATOM 605 O O . TYR A 1 93 ? 0.98065 -5.05184 -31.75741 1.000 50.93910 93 TYR B O 1
ATOM 614 N N . ALA A 1 94 ? 2.06206 -6.74375 -30.72271 1.000 52.39916 94 ALA B N 1
ATOM 615 C CA . ALA A 1 94 ? 3.35938 -6.50070 -31.34465 1.000 51.75317 94 ALA B CA 1
ATOM 616 C C . ALA A 1 94 ? 3.64999 -7.63376 -32.31137 1.000 54.66792 94 ALA B C 1
ATOM 617 O O . ALA A 1 94 ? 3.42929 -8.80952 -31.98175 1.000 53.88323 94 ALA B O 1
ATOM 619 N N . ASN A 1 95 ? 4.11249 -7.26934 -33.50517 1.000 54.01087 95 ASN B N 1
ATOM 620 C CA . ASN A 1 95 ? 4.50099 -8.24925 -34.51101 1.000 60.35945 95 ASN B CA 1
ATOM 621 C C . ASN A 1 95 ? 5.48959 -9.26641 -33.94391 1.000 57.80383 95 ASN B C 1
ATOM 622 O O . ASN A 1 95 ? 6.30801 -8.96707 -33.06936 1.000 54.12565 95 ASN B O 1
ATOM 627 N N . ASP A 1 96 ? 5.38408 -10.48315 -34.47463 1.000 60.11424 96 ASP B N 1
ATOM 628 C CA . ASP A 1 96 ? 6.16627 -11.61895 -34.00428 1.000 64.05886 96 ASP B CA 1
ATOM 629 C C . ASP A 1 96 ? 7.65493 -11.34205 -34.03723 1.000 59.09226 96 ASP B C 1
ATOM 630 O O . ASP A 1 96 ? 8.38570 -11.77238 -33.13980 1.000 61.11743 96 ASP B O 1
ATOM 635 N N . GLN A 1 97 ? 8.12556 -10.66337 -35.08853 1.000 58.97229 97 GLN B N 1
ATOM 636 C CA . GLN A 1 97 ? 9.55092 -10.59151 -35.37728 1.000 59.03410 97 GLN B CA 1
ATOM 637 C C . GLN A 1 97 ? 10.33404 -9.84104 -34.31231 1.000 60.73293 97 GLN B C 1
ATOM 638 O O . GLN A 1 97 ? 11.57011 -9.84981 -34.35682 1.000 53.22060 97 GLN B O 1
ATOM 644 N N . TYR A 1 98 ? 9.66507 -9.19308 -33.36251 1.000 53.71360 98 TYR B N 1
ATOM 645 C CA . TYR A 1 98 ? 10.36703 -8.19329 -32.59786 1.000 51.26096 98 TYR B CA 1
ATOM 646 C C . TYR A 1 98 ? 10.58999 -8.65314 -31.16795 1.000 57.15860 98 TYR B C 1
ATOM 647 O O . TYR A 1 98 ? 9.63914 -9.02819 -30.46562 1.000 49.99325 98 TYR B O 1
ATOM 656 N N . PRO A 1 99 ? 11.84572 -8.69480 -30.72373 1.000 57.52724 99 PRO B N 1
ATOM 657 C CA . PRO A 1 99 ? 12.10666 -8.94401 -29.30550 1.000 49.86551 99 PRO B CA 1
ATOM 658 C C . PRO A 1 99 ? 11.65913 -7.73134 -28.51659 1.000 49.16307 99 PRO B C 1
ATOM 659 O O . PRO A 1 99 ? 11.85609 -6.59477 -28.94208 1.000 54.42879 99 PRO B O 1
ATOM 663 N N . ILE A 1 100 ? 11.04164 -7.95854 -27.36674 1.000 50.95267 100 ILE B N 1
ATOM 664 C CA . ILE A 1 100 ? 10.47299 -6.86023 -26.60231 1.000 53.88338 100 ILE B CA 1
ATOM 665 C C . ILE A 1 100 ? 11.14634 -6.80210 -25.23868 1.000 52.22679 100 ILE B C 1
ATOM 666 O O . ILE A 1 100 ? 11.29065 -7.82672 -24.56090 1.000 49.96290 100 ILE B O 1
ATOM 671 N N . LEU A 1 101 ? 11.58885 -5.60545 -24.86824 1.000 51.46684 101 LEU B N 1
ATOM 672 C CA . LEU A 1 101 ? 12.26250 -5.38207 -23.59736 1.000 54.17789 101 LEU B CA 1
ATOM 673 C C . LEU A 1 101 ? 11.40161 -5.85000 -22.42728 1.000 57.17651 101 LEU B C 1
ATOM 674 O O . LEU A 1 101 ? 10.20678 -5.56147 -22.36150 1.000 54.57299 101 LEU B O 1
ATOM 679 N N . HIS A 1 102 ? 12.03057 -6.56904 -21.48528 1.000 59.47670 102 HIS B N 1
ATOM 680 C CA . HIS A 1 102 ? 11.34342 -7.17065 -20.35052 1.000 57.03787 102 HIS B CA 1
ATOM 681 C C . HIS A 1 102 ? 10.88425 -6.13990 -19.31333 1.000 59.37333 102 HIS B C 1
ATOM 682 O O . HIS A 1 102 ? 9.80264 -6.31498 -18.73829 1.000 57.13904 102 HIS B O 1
ATOM 689 N N . PRO A 1 103 ? 11.67509 -5.10195 -18.98625 1.000 61.72486 103 PRO B N 1
ATOM 690 C CA . PRO A 1 103 ? 11.16662 -4.10296 -18.02523 1.000 55.86080 103 PRO B CA 1
ATOM 691 C C . PRO A 1 103 ? 9.86403 -3.43834 -18.45596 1.000 57.16172 103 PRO B C 1
ATOM 692 O O . PRO A 1 103 ? 9.02822 -3.09968 -17.60180 1.000 56.94431 103 PRO B O 1
ATOM 696 N N . PHE A 1 104 ? 9.66073 -3.22579 -19.75459 1.000 55.45577 104 PHE B N 1
ATOM 697 C CA . PHE A 1 104 ? 8.41863 -2.58914 -20.18444 1.000 54.48767 104 PHE B CA 1
ATOM 698 C C . PHE A 1 104 ? 7.22600 -3.50704 -19.93449 1.000 57.43227 104 PHE B C 1
ATOM 699 O O . PHE A 1 104 ? 6.17038 -3.06454 -19.45892 1.000 52.13625 104 PHE B O 1
ATOM 707 N N . LEU A 1 105 ? 7.38672 -4.79227 -20.24446 1.000 55.11269 105 LEU B N 1
ATOM 708 C CA . LEU A 1 105 ? 6.31865 -5.74868 -20.01333 1.000 55.93782 105 LEU B CA 1
ATOM 709 C C . LEU A 1 105 ? 5.96740 -5.86087 -18.52983 1.000 61.03044 105 LEU B C 1
ATOM 710 O O . LEU A 1 105 ? 4.80024 -6.08293 -18.18608 1.000 61.72587 105 LEU B O 1
ATOM 715 N N . LYS A 1 106 ? 6.95413 -5.70575 -17.64026 1.000 55.53547 106 LYS B N 1
ATOM 716 C CA . LYS A 1 106 ? 6.70147 -5.79311 -16.19980 1.000 57.84656 106 LYS B CA 1
ATOM 717 C C . LYS A 1 106 ? 5.99841 -4.53688 -15.67846 1.000 57.39680 106 LYS B C 1
ATOM 718 O O . LYS A 1 106 ? 5.03127 -4.62696 -14.90875 1.000 60.30869 106 LYS B O 1
ATOM 724 N N . ASP A 1 107 ? 6.49734 -3.35249 -16.06357 1.000 51.08803 107 ASP B N 1
ATOM 725 C CA . ASP A 1 107 ? 5.88074 -2.09299 -15.64865 1.000 52.96931 107 ASP B CA 1
ATOM 726 C C . ASP A 1 107 ? 4.44780 -1.95907 -16.15103 1.000 55.21404 107 ASP B C 1
ATOM 727 O O . ASP A 1 107 ? 3.57258 -1.46685 -15.43154 1.000 54.80652 107 ASP B O 1
ATOM 732 N N . VAL A 1 108 ? 4.20692 -2.33315 -17.40074 1.000 45.77324 108 VAL B N 1
ATOM 733 C CA . VAL A 1 108 ? 2.88542 -2.17635 -17.98164 1.000 55.78837 108 VAL B CA 1
ATOM 734 C C . VAL A 1 108 ? 1.86969 -3.03436 -17.24621 1.000 56.27965 108 VAL B C 1
ATOM 735 O O . VAL A 1 108 ? 0.72508 -2.61089 -17.03745 1.000 53.77762 108 VAL B O 1
ATOM 739 N N . LYS A 1 109 ? 2.28437 -4.21675 -16.78380 1.000 56.32389 109 LYS B N 1
ATOM 740 C CA . LYS A 1 109 ? 1.42619 -5.04045 -15.93668 1.000 58.24554 109 LYS B CA 1
ATOM 741 C C . LYS A 1 109 ? 1.35946 -4.47587 -14.52255 1.000 61.98467 109 LYS B C 1
ATOM 742 O O . LYS A 1 109 ? 0.26559 -4.24300 -13.99306 1.000 61.34417 109 LYS B O 1
ATOM 748 N N . ARG A 1 110 ? 2.52023 -4.20296 -13.92016 1.000 51.05634 110 ARG B N 1
ATOM 749 C CA . ARG A 1 110 ? 2.55197 -3.74604 -12.53198 1.000 62.24804 110 ARG B CA 1
ATOM 750 C C . ARG A 1 110 ? 1.72563 -2.47217 -12.32706 1.000 59.14105 110 ARG B C 1
ATOM 751 O O . ARG A 1 110 ? 0.93501 -2.38431 -11.38083 1.000 61.16382 110 ARG B O 1
ATOM 759 N N . TYR A 1 111 ? 1.88241 -1.47708 -13.19710 1.000 55.41221 111 TYR B N 1
ATOM 760 C CA . TYR A 1 111 ? 1.31471 -0.16428 -12.92852 1.000 53.53568 111 TYR B CA 1
ATOM 761 C C . TYR A 1 111 ? 0.03097 0.13039 -13.69084 1.000 57.09503 111 TYR B C 1
ATOM 762 O O . TYR A 1 111 ? -0.64768 1.11145 -13.36600 1.000 53.72610 111 TYR B O 1
ATOM 771 N N . LEU A 1 112 ? -0.31389 -0.68289 -14.68766 1.000 55.02332 112 LEU B N 1
ATOM 772 C CA . LEU A 1 112 ? -1.44167 -0.41134 -15.56127 1.000 55.14998 112 LEU B CA 1
ATOM 773 C C . LEU A 1 112 ? -2.35211 -1.60373 -15.77215 1.000 54.87788 112 LEU B C 1
ATOM 774 O O . LEU A 1 112 ? -3.28145 -1.50581 -16.58430 1.000 55.23836 112 LEU B O 1
ATOM 779 N N . SER A 1 113 ? -2.07478 -2.73919 -15.13011 1.000 53.76475 113 SER B N 1
ATOM 780 C CA . SER A 1 113 ? -2.86124 -3.95412 -15.31908 1.000 52.26307 113 SER B CA 1
ATOM 781 C C . SER A 1 113 ? -3.12884 -4.15679 -16.79941 1.000 48.18209 113 SER B C 1
ATOM 782 O O . SER A 1 113 ? -4.23603 -4.51275 -17.19060 1.000 56.95016 113 SER B O 1
ATOM 785 N N . SER A 1 114 ? -2.13935 -3.87630 -17.63605 1.000 53.40552 114 SER B N 1
ATOM 786 C CA . SER A 1 114 ? -2.25567 -4.04678 -19.07467 1.000 55.63907 114 SER B CA 1
ATOM 787 C C . SER A 1 114 ? -1.06333 -4.86019 -19.52705 1.000 55.57172 114 SER B C 1
ATOM 788 O O . SER A 1 114 ? -0.18834 -5.19061 -18.72775 1.000 57.37754 114 SER B O 1
ATOM 791 N N . ASP A 1 115 ? -1.00914 -5.18023 -20.81319 1.000 54.78396 115 ASP B N 1
ATOM 792 C CA . ASP A 1 115 ? 0.10571 -5.97840 -21.28474 1.000 49.76460 115 ASP B CA 1
ATOM 793 C C . ASP A 1 115 ? 0.29359 -5.78615 -22.78126 1.000 52.43675 115 ASP B C 1
ATOM 794 O O . ASP A 1 115 ? -0.54843 -5.20425 -23.47384 1.000 54.05324 115 ASP B O 1
ATOM 799 N N . LEU A 1 116 ? 1.45404 -6.23467 -23.25407 1.000 52.73315 116 LEU B N 1
ATOM 800 C CA . LEU A 1 116 ? 1.77104 -6.34138 -24.67101 1.000 53.87111 116 LEU B CA 1
ATOM 801 C C . LEU A 1 116 ? 1.90844 -7.81149 -25.00995 1.000 50.98324 116 LEU B C 1
ATOM 802 O O . LEU A 1 116 ? 2.57899 -8.55584 -24.29235 1.000 50.85708 116 LEU B O 1
ATOM 807 N N . VAL A 1 117 ? 1.30139 -8.21814 -26.11483 1.000 45.81650 117 VAL B N 1
ATOM 808 C CA . VAL A 1 117 ? 1.30476 -9.60746 -26.53852 1.000 46.64685 117 VAL B CA 1
ATOM 809 C C . VAL A 1 117 ? 1.99118 -9.69736 -27.90031 1.000 49.63329 117 VAL B C 1
ATOM 810 O O . VAL A 1 117 ? 1.68297 -8.92625 -28.81993 1.000 53.00945 117 VAL B O 1
ATOM 814 N N . SER A 1 118 ? 2.95009 -10.60751 -28.01399 1.000 49.48990 118 SER B N 1
ATOM 815 C CA . SER A 1 118 ? 3.61311 -10.83896 -29.28689 1.000 54.63476 118 SER B CA 1
ATOM 816 C C . SER A 1 118 ? 2.75874 -11.81198 -30.07822 1.000 54.29230 118 SER B C 1
ATOM 817 O O . SER A 1 118 ? 2.36341 -12.86144 -29.56609 1.000 50.18952 118 SER B O 1
ATOM 820 N N . VAL A 1 119 ? 2.44438 -11.45823 -31.31583 1.000 56.25510 119 VAL B N 1
ATOM 821 C CA . VAL A 1 119 ? 1.45428 -12.21510 -32.06282 1.000 59.06784 119 VAL B CA 1
ATOM 822 C C . VAL A 1 119 ? 1.92362 -12.41030 -33.49826 1.000 60.11385 119 VAL B C 1
ATOM 823 O O . VAL A 1 119 ? 2.70789 -11.62757 -34.03743 1.000 56.80859 119 VAL B O 1
ATOM 827 N N . ASN A 1 120 ? 1.41844 -13.48140 -34.10852 1.000 64.57791 120 ASN B N 1
ATOM 828 C CA . ASN A 1 120 ? 1.74094 -13.86496 -35.48126 1.000 62.08184 120 ASN B CA 1
ATOM 829 C C . ASN A 1 120 ? 0.85759 -13.07749 -36.44358 1.000 59.32638 120 ASN B C 1
ATOM 830 O O . ASN A 1 120 ? -0.31295 -13.39958 -36.63055 1.000 67.49423 120 ASN B O 1
ATOM 835 N N . PHE A 1 121 ? 1.41539 -12.04539 -37.06426 1.000 58.28152 121 PHE B N 1
ATOM 836 C CA . PHE A 1 121 ? 0.63018 -11.23198 -37.97937 1.000 60.55029 121 PHE B CA 1
ATOM 837 C C . PHE A 1 121 ? 0.50085 -11.86119 -39.35709 1.000 64.58690 121 PHE B C 1
ATOM 838 O O . PHE A 1 121 ? -0.38790 -11.46652 -40.11984 1.000 67.14571 121 PHE B O 1
ATOM 846 N N . ALA A 1 122 ? 1.36100 -12.82024 -39.69482 1.000 64.80563 122 ALA B N 1
ATOM 847 C CA . ALA A 1 122 ? 1.09951 -13.67352 -40.84317 1.000 67.07706 122 ALA B CA 1
ATOM 848 C C . ALA A 1 122 ? -0.29847 -14.27064 -40.71439 1.000 70.26952 122 ALA B C 1
ATOM 849 O O . ALA A 1 122 ? -0.70201 -14.71037 -39.63108 1.000 69.24836 122 ALA B O 1
ATOM 851 N N . ASP A 1 123 ? -1.03830 -14.27018 -41.82428 1.000 64.08658 123 ASP B N 1
ATOM 852 C CA . ASP A 1 123 ? -2.48109 -14.49531 -41.79344 1.000 64.44268 123 ASP B CA 1
ATOM 853 C C . ASP A 1 123 ? -3.12904 -13.30284 -41.08840 1.000 66.48366 123 ASP B C 1
ATOM 854 O O . ASP A 1 123 ? -3.58427 -13.39816 -39.93914 1.000 64.72077 123 ASP B O 1
ATOM 859 N N . THR A 1 124 ? -3.16153 -12.16429 -41.78511 1.000 64.53749 124 THR B N 1
ATOM 860 C CA . THR A 1 124 ? -3.68651 -10.93757 -41.19446 1.000 63.63897 124 THR B CA 1
ATOM 861 C C . THR A 1 124 ? -5.10458 -11.12195 -40.66873 1.000 65.85488 124 THR B C 1
ATOM 862 O O . THR A 1 124 ? -5.41953 -10.69087 -39.55132 1.000 68.44817 124 THR B O 1
ATOM 866 N N . GLU A 1 125 ? -5.97393 -11.77922 -41.44542 1.000 66.22550 125 GLU B N 1
ATOM 867 C CA . GLU A 1 125 ? -7.35841 -11.92985 -41.00690 1.000 63.34625 125 GLU B CA 1
ATOM 868 C C . GLU A 1 125 ? -7.45447 -12.74308 -39.71689 1.000 61.99970 125 GLU B C 1
ATOM 869 O O . GLU A 1 125 ? -8.26181 -12.43097 -38.83173 1.000 62.65658 125 GLU B O 1
ATOM 875 N N . ALA A 1 126 ? -6.63687 -13.78296 -39.57727 1.000 62.13525 126 ALA B N 1
ATOM 876 C CA . ALA A 1 126 ? -6.74807 -14.63482 -38.39069 1.000 62.38288 126 ALA B CA 1
ATOM 877 C C . ALA A 1 126 ? -6.27991 -13.90502 -37.13564 1.000 63.92470 126 ALA B C 1
ATOM 878 O O . ALA A 1 126 ? -6.92062 -14.00355 -36.08035 1.000 60.77021 126 ALA B O 1
ATOM 880 N N . ALA A 1 127 ? -5.15897 -13.17957 -37.22795 1.000 59.83925 127 ALA B N 1
ATOM 881 C CA . ALA A 1 127 ? -4.73513 -12.33525 -36.11596 1.000 64.59960 127 ALA B CA 1
ATOM 882 C C . ALA A 1 127 ? -5.83695 -11.35498 -35.73080 1.000 59.05918 127 ALA B C 1
ATOM 883 O O . ALA A 1 127 ? -6.18715 -11.23846 -34.54816 1.000 56.21208 127 ALA B O 1
ATOM 885 N N . ARG A 1 128 ? -6.41513 -10.66621 -36.72288 1.000 57.46990 128 ARG B N 1
ATOM 886 C CA . ARG A 1 128 ? -7.49443 -9.72404 -36.44573 1.000 58.88449 128 ARG B CA 1
ATOM 887 C C . ARG A 1 128 ? -8.64723 -10.40763 -35.73512 1.000 55.95847 128 ARG B C 1
ATOM 888 O O . ARG A 1 128 ? -9.19507 -9.86532 -34.76890 1.000 58.00302 128 ARG B O 1
ATOM 896 N N . LEU A 1 129 ? -9.00398 -11.61655 -36.17162 1.000 54.19884 129 LEU B N 1
ATOM 897 C CA . LEU A 1 129 ? -10.09419 -12.33340 -35.51645 1.000 56.27338 129 LEU B CA 1
ATOM 898 C C . LEU A 1 129 ? -9.71985 -12.75184 -34.09952 1.000 55.92596 129 LEU B C 1
ATOM 899 O O . LEU A 1 129 ? -10.54930 -12.65536 -33.18712 1.000 62.39087 129 LEU B O 1
ATOM 904 N N . GLN A 1 130 ? -8.48193 -13.21489 -33.88263 1.000 58.82829 130 GLN B N 1
ATOM 905 C CA . GLN A 1 130 ? -8.06527 -13.57071 -32.52619 1.000 58.63130 130 GLN B CA 1
ATOM 906 C C . GLN A 1 130 ? -8.14548 -12.37028 -31.59571 1.000 58.79023 130 GLN B C 1
ATOM 907 O O . GLN A 1 130 ? -8.59304 -12.49696 -30.44859 1.000 62.43921 130 GLN B O 1
ATOM 913 N N . ILE A 1 131 ? -7.70693 -11.19884 -32.06567 1.000 53.33535 131 ILE B N 1
ATOM 914 C CA . ILE A 1 131 ? -7.73895 -10.00619 -31.22149 1.000 59.55455 131 ILE B CA 1
ATOM 915 C C . ILE A 1 131 ? -9.18234 -9.64001 -30.87111 1.000 57.54231 131 ILE B C 1
ATOM 916 O O . ILE A 1 131 ? -9.52272 -9.41635 -29.70236 1.000 54.09567 131 ILE B O 1
ATOM 921 N N . ASN A 1 132 ? -10.05383 -9.58289 -31.87755 1.000 53.44305 132 ASN B N 1
ATOM 922 C CA . ASN A 1 132 ? -11.43535 -9.18903 -31.61100 1.000 60.86142 132 ASN B CA 1
ATOM 923 C C . ASN A 1 132 ? -12.10920 -10.14589 -30.63840 1.000 58.84582 132 ASN B C 1
ATOM 924 O O . ASN A 1 132 ? -12.91518 -9.72266 -29.80603 1.000 54.85727 132 ASN B O 1
ATOM 929 N N . LYS A 1 133 ? -11.75525 -11.42468 -30.69486 1.000 58.81159 133 LYS B N 1
ATOM 930 C CA . LYS A 1 133 ? -12.27346 -12.37530 -29.72343 1.000 59.12055 133 LYS B CA 1
ATOM 931 C C . LYS A 1 133 ? -11.67161 -12.16896 -28.33094 1.000 63.17008 133 LYS B C 1
ATOM 932 O O . LYS A 1 133 ? -12.38113 -12.32205 -27.32372 1.000 65.21357 133 LYS B O 1
ATOM 938 N N . TRP A 1 134 ? -10.38684 -11.81619 -28.22821 1.000 61.47581 134 TRP B N 1
ATOM 939 C CA . TRP A 1 134 ? -9.87088 -11.46338 -26.90919 1.000 61.07776 134 TRP B CA 1
ATOM 940 C C . TRP A 1 134 ? -10.68007 -10.32326 -26.29848 1.000 60.78353 134 TRP B C 1
ATOM 941 O O . TRP A 1 134 ? -11.13219 -10.40499 -25.15032 1.000 59.92934 134 TRP B O 1
ATOM 952 N N . VAL A 1 135 ? -10.88285 -9.25457 -27.07422 1.000 61.73747 135 VAL B N 1
ATOM 953 C CA . VAL A 1 135 ? -11.65407 -8.10593 -26.61675 1.000 58.82235 135 VAL B CA 1
ATOM 954 C C . VAL A 1 135 ? -13.06379 -8.52246 -26.22693 1.000 61.55018 135 VAL B C 1
ATOM 955 O O . VAL A 1 135 ? -13.61225 -8.03522 -25.23274 1.000 58.29664 135 VAL B O 1
ATOM 959 N N . SER A 1 136 ? -13.67587 -9.43114 -26.99790 1.000 64.32609 136 SER B N 1
ATOM 960 C CA . SER A 1 136 ? -15.01569 -9.90101 -26.64689 1.000 63.78246 136 SER B CA 1
ATOM 961 C C . SER A 1 136 ? -15.03875 -10.51338 -25.24686 1.000 66.04323 136 SER B C 1
ATOM 962 O O . SER A 1 136 ? -15.94919 -10.23153 -24.45970 1.000 65.72808 136 SER B O 1
ATOM 965 N N . ASP A 1 137 ? -14.02001 -11.31431 -24.90480 1.000 65.77500 137 ASP B N 1
ATOM 966 C CA . ASP A 1 137 ? -13.96731 -11.99172 -23.60511 1.000 67.65157 137 ASP B CA 1
ATOM 967 C C . ASP A 1 137 ? -14.09227 -11.00907 -22.43932 1.000 67.90725 137 ASP B C 1
ATOM 968 O O . ASP A 1 137 ? -14.99577 -11.12977 -21.60529 1.000 74.03568 137 ASP B O 1
ATOM 973 N N . GLN A 1 138 ? -13.18588 -10.02781 -22.36736 1.000 66.28271 138 GLN B N 1
ATOM 974 C CA . GLN A 1 138 ? -13.13468 -9.08922 -21.25145 1.000 64.64815 138 GLN B CA 1
ATOM 975 C C . GLN A 1 138 ? -14.33414 -8.15364 -21.20251 1.000 71.43849 138 GLN B C 1
ATOM 976 O O . GLN A 1 138 ? -14.56240 -7.50183 -20.17479 1.000 77.42683 138 GLN B O 1
ATOM 982 N N . THR A 1 139 ? -15.11844 -8.08513 -22.27154 1.000 70.86904 139 THR B N 1
ATOM 983 C CA . THR A 1 139 ? -16.25700 -7.18371 -22.35275 1.000 68.67732 139 THR B CA 1
ATOM 984 C C . THR A 1 139 ? -17.57396 -7.94692 -22.31762 1.000 68.25061 139 THR B C 1
ATOM 985 O O . THR A 1 139 ? -18.59369 -7.48090 -22.84194 1.000 65.05120 139 THR B O 1
ATOM 989 N N . ASN A 1 140 ? -17.53998 -9.12601 -21.68569 1.000 71.51420 140 ASN B N 1
ATOM 990 C CA . ASN A 1 140 ? -18.64622 -10.07543 -21.57830 1.000 71.57040 140 ASN B CA 1
ATOM 991 C C . ASN A 1 140 ? -19.37277 -10.22540 -22.89777 1.000 66.41943 140 ASN B C 1
ATOM 992 O O . ASN A 1 140 ? -20.58997 -10.43466 -22.92931 1.000 70.77892 140 ASN B O 1
ATOM 997 N N . HIS A 1 141 ? -18.60337 -10.12017 -23.97752 1.000 67.32012 141 HIS B N 1
ATOM 998 C CA . HIS A 1 141 ? -19.07432 -10.21236 -25.34968 1.000 68.14282 141 HIS B CA 1
ATOM 999 C C . HIS A 1 141 ? -20.00101 -9.06062 -25.71610 1.000 66.36380 141 HIS B C 1
ATOM 1000 O O . HIS A 1 141 ? -20.93222 -9.22625 -26.50685 1.000 70.06223 141 HIS B O 1
ATOM 1007 N N . LYS A 1 142 ? -19.73100 -7.86970 -25.17287 1.000 66.70303 142 LYS B N 1
ATOM 1008 C CA . LYS A 1 142 ? -20.45777 -6.67397 -25.58333 1.000 67.62553 142 LYS B CA 1
ATOM 1009 C C . LYS A 1 142 ? -19.61604 -5.69443 -26.38303 1.000 66.36057 142 LYS B C 1
ATOM 1010 O O . LYS A 1 142 ? -20.18579 -4.79169 -27.01166 1.000 68.09136 142 LYS B O 1
ATOM 1016 N N . ILE A 1 143 ? -18.29009 -5.84382 -26.38216 1.000 63.58070 143 ILE B N 1
ATOM 1017 C CA . ILE A 1 143 ? -17.42296 -5.11726 -27.30340 1.000 60.99818 143 ILE B CA 1
ATOM 1018 C C . ILE A 1 143 ? -16.80392 -6.14495 -28.24506 1.000 60.85926 143 ILE B C 1
ATOM 1019 O O . ILE A 1 143 ? -15.84571 -6.84926 -27.89816 1.000 64.23070 143 ILE B O 1
ATOM 1024 N N . ASN A 1 144 ? -17.36108 -6.22588 -29.44865 1.000 55.74520 144 ASN B N 1
ATOM 1025 C CA . ASN A 1 144 ? -17.04912 -7.27079 -30.40754 1.000 59.41766 144 ASN B CA 1
ATOM 1026 C C . ASN A 1 144 ? -16.63707 -6.63891 -31.72460 1.000 54.66108 144 ASN B C 1
ATOM 1027 O O . ASN A 1 144 ? -16.96729 -5.48817 -32.01530 1.000 53.92419 144 ASN B O 1
ATOM 1032 N N . ASP A 1 145 ? -15.86604 -7.39604 -32.49925 1.000 57.55702 145 ASP B N 1
ATOM 1033 C CA . ASP A 1 145 ? -15.35346 -6.92217 -33.78168 1.000 60.15520 145 ASP B CA 1
ATOM 1034 C C . ASP A 1 145 ? -14.67433 -5.55883 -33.65614 1.000 57.76361 145 ASP B C 1
ATOM 1035 O O . ASP A 1 145 ? -14.81540 -4.69198 -34.51519 1.000 64.43629 145 ASP B O 1
ATOM 1040 N N . LEU A 1 146 ? -13.92673 -5.34934 -32.57632 1.000 52.26593 146 LEU B N 1
ATOM 1041 C CA . LEU A 1 146 ? -13.36405 -4.01831 -32.36899 1.000 54.06354 146 LEU B CA 1
ATOM 1042 C C . LEU A 1 146 ? -12.41699 -3.61429 -33.48564 1.000 54.28325 146 LEU B C 1
ATOM 1043 O O . LEU A 1 146 ? -12.31906 -2.42185 -33.79924 1.000 57.82970 146 LEU B O 1
ATOM 1048 N N . LEU A 1 147 ? -11.72942 -4.57855 -34.10181 1.000 54.71701 147 LEU B N 1
ATOM 1049 C CA . LEU A 1 147 ? -10.79865 -4.28044 -35.18176 1.000 58.09626 147 LEU B CA 1
ATOM 1050 C C . LEU A 1 147 ? -11.47351 -4.50089 -36.52992 1.000 58.87499 147 LEU B C 1
ATOM 1051 O O . LEU A 1 147 ? -11.89879 -5.61704 -36.84654 1.000 59.41431 147 LEU B O 1
ATOM 1056 N N . GLN A 1 148 ? -11.55023 -3.44239 -37.32757 1.000 54.24357 148 GLN B N 1
ATOM 1057 C CA . GLN A 1 148 ? -12.10546 -3.58733 -38.65478 1.000 51.08341 148 GLN B CA 1
ATOM 1058 C C . GLN A 1 148 ? -11.02465 -4.05619 -39.61993 1.000 58.06115 148 GLN B C 1
ATOM 1059 O O . GLN A 1 148 ? -9.81807 -3.91958 -39.36637 1.000 58.98155 148 GLN B O 1
ATOM 1065 N N . SER A 1 149 ? -11.47549 -4.65167 -40.72414 1.000 50.72502 149 SER B N 1
ATOM 1066 C CA . SER A 1 149 ? -10.55517 -5.30732 -41.63524 1.000 59.73823 149 SER B CA 1
ATOM 1067 C C . SER A 1 149 ? -9.62031 -4.28494 -42.27025 1.000 57.31313 149 SER B C 1
ATOM 1068 O O . SER A 1 149 ? -10.01020 -3.15041 -42.56850 1.000 56.96730 149 SER B O 1
ATOM 1071 N N . GLY A 1 150 ? -8.37085 -4.69600 -42.46507 1.000 53.89025 150 GLY B N 1
ATOM 1072 C CA . GLY A 1 150 ? -7.36595 -3.78961 -42.97125 1.000 56.27288 150 GLY B CA 1
ATOM 1073 C C . GLY A 1 150 ? -6.76466 -2.87307 -41.93422 1.000 60.16820 150 GLY B C 1
ATOM 1074 O O . GLY A 1 150 ? -6.03428 -1.94379 -42.29835 1.000 66.31728 150 GLY B O 1
ATOM 1075 N N . THR A 1 151 ? -7.06510 -3.08038 -40.65315 1.000 60.03765 151 THR B N 1
ATOM 1076 C CA . THR A 1 151 ? -6.28175 -2.42045 -39.62046 1.000 56.18052 151 THR B CA 1
ATOM 1077 C C . THR A 1 151 ? -4.99588 -3.17995 -39.31423 1.000 55.96294 151 THR B C 1
ATOM 1078 O O . THR A 1 151 ? -4.04510 -2.57926 -38.80254 1.000 59.19915 151 THR B O 1
ATOM 1082 N N . VAL A 1 152 ? -4.92875 -4.46910 -39.64291 1.000 54.59142 152 VAL B N 1
ATOM 1083 C CA . VAL A 1 152 ? -3.71376 -5.25438 -39.47812 1.000 62.70020 152 VAL B CA 1
ATOM 1084 C C . VAL A 1 152 ? -3.20265 -5.70137 -40.84607 1.000 67.59692 152 VAL B C 1
ATOM 1085 O O . VAL A 1 152 ? -3.98184 -6.02212 -41.75268 1.000 64.78586 152 VAL B O 1
ATOM 1089 N N . GLU A 1 153 ? -1.87851 -5.70917 -40.98398 1.000 63.35661 153 GLU B N 1
ATOM 1090 C CA . GLU A 1 153 ? -1.19783 -6.12321 -42.19760 1.000 64.49922 153 GLU B CA 1
ATOM 1091 C C . GLU A 1 153 ? 0.00467 -6.95828 -41.78543 1.000 66.60654 153 GLU B C 1
ATOM 1092 O O . GLU A 1 153 ? 0.54679 -6.77263 -40.69441 1.000 70.89166 153 GLU B O 1
ATOM 1098 N N . ALA A 1 154 ? 0.41408 -7.89394 -42.65231 1.000 67.17412 154 ALA B N 1
ATOM 1099 C CA . ALA A 1 154 ? 1.42352 -8.87963 -42.25772 1.000 65.55739 154 ALA B CA 1
ATOM 1100 C C . ALA A 1 154 ? 2.72997 -8.23702 -41.81702 1.000 67.84655 154 ALA B C 1
ATOM 1101 O O . ALA A 1 154 ? 3.52364 -8.88839 -41.13145 1.000 65.15301 154 ALA B O 1
ATOM 1103 N N . ASN A 1 155 ? 2.95817 -6.97284 -42.16923 1.000 66.63525 155 ASN B N 1
ATOM 1104 C CA . ASN A 1 155 ? 4.12708 -6.23061 -41.72827 1.000 68.44119 155 ASN B CA 1
ATOM 1105 C C . ASN A 1 155 ? 3.82786 -5.23833 -40.60631 1.000 67.42662 155 ASN B C 1
ATOM 1106 O O . ASN A 1 155 ? 4.73523 -4.50811 -40.18503 1.000 67.89214 155 ASN B O 1
ATOM 1111 N N . THR A 1 156 ? 2.58263 -5.16313 -40.14444 1.000 64.39299 156 THR B N 1
ATOM 1112 C CA . THR A 1 156 ? 2.24292 -4.28572 -39.03098 1.000 64.32023 156 THR B CA 1
ATOM 1113 C C . THR A 1 156 ? 3.20959 -4.49711 -37.87294 1.000 58.76435 156 THR B C 1
ATOM 1114 O O . THR A 1 156 ? 3.60912 -5.62422 -37.57571 1.000 56.37912 156 THR B O 1
ATOM 1118 N N . ARG A 1 157 ? 3.58892 -3.40729 -37.21425 1.000 58.02251 157 ARG B N 1
ATOM 1119 C CA . ARG A 1 157 ? 4.52187 -3.51283 -36.10649 1.000 52.82521 157 ARG B CA 1
ATOM 1120 C C . ARG A 1 157 ? 3.83403 -3.50753 -34.74659 1.000 55.80871 157 ARG B C 1
ATOM 1121 O O . ARG A 1 157 ? 4.06439 -4.40936 -33.93679 1.000 54.75099 157 ARG B O 1
ATOM 1129 N N . LEU A 1 158 ? 2.97683 -2.52542 -34.48302 1.000 54.10417 158 LEU B N 1
ATOM 1130 C CA . LEU A 1 158 ? 2.38054 -2.38815 -33.16136 1.000 52.14594 158 LEU B CA 1
ATOM 1131 C C . LEU A 1 158 ? 0.98246 -1.81485 -33.30802 1.000 50.42680 158 LEU B C 1
ATOM 1132 O O . LEU A 1 158 ? 0.81235 -0.74433 -33.90014 1.000 49.09228 158 LEU B O 1
ATOM 1137 N N . ILE A 1 159 ? -0.01487 -2.52248 -32.78765 1.000 48.89402 159 ILE B N 1
ATOM 1138 C CA . ILE A 1 159 ? -1.36226 -1.97930 -32.71217 1.000 50.35751 159 ILE B CA 1
ATOM 1139 C C . ILE A 1 159 ? -1.79784 -1.96580 -31.25697 1.000 46.12287 159 ILE B C 1
ATOM 1140 O O . ILE A 1 159 ? -1.43618 -2.83877 -30.46001 1.000 42.45816 159 ILE B O 1
ATOM 1145 N N . ALA A 1 160 ? -2.58597 -0.94710 -30.92178 1.000 43.77390 160 ALA B N 1
ATOM 1146 C CA . ALA A 1 160 ? -3.15864 -0.76928 -29.59593 1.000 49.11283 160 ALA B CA 1
ATOM 1147 C C . ALA A 1 160 ? -4.68017 -0.88659 -29.68823 1.000 47.24491 160 ALA B C 1
ATOM 1148 O O . ALA A 1 160 ? -5.30935 -0.14519 -30.45056 1.000 47.31281 160 ALA B O 1
ATOM 1150 N N . VAL A 1 161 ? -5.26437 -1.81650 -28.92231 1.000 41.08830 161 VAL B N 1
ATOM 1151 C CA . VAL A 1 161 ? -6.70969 -2.02146 -28.88148 1.000 50.80093 161 VAL B CA 1
ATOM 1152 C C . VAL A 1 161 ? -7.17554 -1.81787 -27.44994 1.000 50.69968 161 VAL B C 1
ATOM 1153 O O . VAL A 1 161 ? -6.53750 -2.28821 -26.49918 1.000 51.83180 161 VAL B O 1
ATOM 1157 N N . ASN A 1 162 ? -8.29567 -1.12900 -27.30108 1.000 42.18406 162 ASN B N 1
ATOM 1158 C CA . ASN A 1 162 ? -8.52670 -0.38591 -26.07375 1.000 48.54927 162 ASN B CA 1
ATOM 1159 C C . ASN A 1 162 ? -10.01902 -0.31290 -25.77831 1.000 47.77041 162 ASN B C 1
ATOM 1160 O O . ASN A 1 162 ? -10.78758 0.20247 -26.60169 1.000 48.67620 162 ASN B O 1
ATOM 1165 N N . ALA A 1 163 ? -10.42606 -0.80168 -24.60827 1.000 46.69651 163 ALA B N 1
ATOM 1166 C CA . ALA A 1 163 ? -11.81846 -0.68078 -24.19009 1.000 47.93784 163 ALA B CA 1
ATOM 1167 C C . ALA A 1 163 ? -11.92352 -0.91037 -22.69357 1.000 50.91193 163 ALA B C 1
ATOM 1168 O O . ALA A 1 163 ? -11.06611 -1.54846 -22.07445 1.000 54.47225 163 ALA B O 1
ATOM 1170 N N . ILE A 1 164 ? -12.98755 -0.36190 -22.12225 1.000 49.72832 164 ILE B N 1
ATOM 1171 C CA . ILE A 1 164 ? -13.44299 -0.70676 -20.78322 1.000 52.93059 164 ILE B CA 1
ATOM 1172 C C . ILE A 1 164 ? -14.85373 -1.26260 -20.92383 1.000 49.87874 164 ILE B C 1
ATOM 1173 O O . ILE A 1 164 ? -15.64405 -0.75324 -21.72402 1.000 50.15035 164 ILE B O 1
ATOM 1178 N N . TYR A 1 165 ? -15.15245 -2.34393 -20.20513 1.000 51.70998 165 TYR B N 1
ATOM 1179 C CA . TYR A 1 165 ? -16.52377 -2.83941 -20.11191 1.000 54.04901 165 TYR B CA 1
ATOM 1180 C C . TYR A 1 165 ? -17.08764 -2.45434 -18.75733 1.000 51.89016 165 TYR B C 1
ATOM 1181 O O . TYR A 1 165 ? -16.52196 -2.81272 -17.71829 1.000 49.95244 165 TYR B O 1
ATOM 1190 N N . PHE A 1 166 ? -18.20378 -1.73845 -18.78321 1.000 49.61115 166 PHE B N 1
ATOM 1191 C CA . PHE A 1 166 ? -18.88503 -1.23958 -17.59780 1.000 52.46694 166 PHE B CA 1
ATOM 1192 C C . PHE A 1 166 ? -20.31929 -1.76093 -17.58766 1.000 56.83307 166 PHE B C 1
ATOM 1193 O O . PHE A 1 166 ? -21.08672 -1.49332 -18.51390 1.000 54.55861 166 PHE B O 1
ATOM 1201 N N . LYS A 1 167 ? -20.67937 -2.49626 -16.54354 1.000 56.30893 167 LYS B N 1
ATOM 1202 C CA . LYS A 1 167 ? -22.04256 -2.96412 -16.35008 1.000 55.84365 167 LYS B CA 1
ATOM 1203 C C . LYS A 1 167 ? -22.44254 -2.66523 -14.91557 1.000 59.93724 167 LYS B C 1
ATOM 1204 O O . LYS A 1 167 ? -21.74079 -3.07452 -13.98455 1.000 61.90845 167 LYS B O 1
ATOM 1210 N N . ALA A 1 168 ? -23.56117 -1.95839 -14.73548 1.000 52.95030 168 ALA B N 1
ATOM 1211 C CA . ALA A 1 168 ? -23.99155 -1.58222 -13.39921 1.000 49.91930 168 ALA B CA 1
ATOM 1212 C C . ALA A 1 168 ? -25.47943 -1.27560 -13.41615 1.000 53.41234 168 ALA B C 1
ATOM 1213 O O . ALA A 1 168 ? -25.98335 -0.65345 -14.35569 1.000 48.40696 168 ALA B O 1
ATOM 1215 N N . SER A 1 169 ? -26.16859 -1.69474 -12.36009 1.000 51.79955 169 SER B N 1
ATOM 1216 C CA . SER A 1 169 ? -27.58074 -1.37869 -12.22928 1.000 60.11884 169 SER B CA 1
ATOM 1217 C C . SER A 1 169 ? -27.77072 0.01324 -11.64868 1.000 53.48356 169 SER B C 1
ATOM 1218 O O . SER A 1 169 ? -27.00500 0.44580 -10.78606 1.000 53.65059 169 SER B O 1
ATOM 1221 N N . TRP A 1 170 ? -28.80620 0.71129 -12.11184 1.000 51.65741 170 TRP B N 1
ATOM 1222 C CA . TRP A 1 170 ? -29.19868 1.93620 -11.43169 1.000 56.40668 170 TRP B CA 1
ATOM 1223 C C . TRP A 1 170 ? -29.39218 1.64104 -9.94869 1.000 60.31724 170 TRP B C 1
ATOM 1224 O O . TRP A 1 170 ? -29.82640 0.55060 -9.56506 1.000 61.38203 170 TRP B O 1
ATOM 1235 N N . ASP A 1 171 ? -29.04275 2.60442 -9.10435 1.000 61.54467 171 ASP B N 1
ATOM 1236 C CA . ASP A 1 171 ? -29.49386 2.51702 -7.72468 1.000 56.95472 171 ASP B CA 1
ATOM 1237 C C . ASP A 1 171 ? -31.01002 2.53808 -7.66531 1.000 60.74454 171 ASP B C 1
ATOM 1238 O O . ASP A 1 171 ? -31.61340 1.82278 -6.86380 1.000 57.45651 171 ASP B O 1
ATOM 1243 N N . GLU A 1 172 ? -31.64428 3.32259 -8.52986 1.000 58.79197 172 GLU B N 1
ATOM 1244 C CA . GLU A 1 172 ? -33.09429 3.47843 -8.53281 1.000 57.80722 172 GLU B CA 1
ATOM 1245 C C . GLU A 1 172 ? -33.65258 3.12817 -9.90967 1.000 60.00071 172 GLU B C 1
ATOM 1246 O O . GLU A 1 172 ? -33.82501 4.00663 -10.75908 1.000 64.63019 172 GLU B O 1
ATOM 1252 N N . VAL A 1 173 ? -33.97247 1.84801 -10.12080 1.000 55.77770 173 VAL B N 1
ATOM 1253 C CA . VAL A 1 173 ? -34.31431 1.40425 -11.46270 1.000 59.74825 173 VAL B CA 1
ATOM 1254 C C . VAL A 1 173 ? -35.66327 1.97482 -11.86349 1.000 58.19465 173 VAL B C 1
ATOM 1255 O O . VAL A 1 173 ? -36.50186 2.30831 -11.01888 1.000 59.84341 173 VAL B O 1
ATOM 1259 N N . PHE A 1 174 ? -35.85935 2.09747 -13.16980 1.000 57.62702 174 PHE B N 1
ATOM 1260 C CA . PHE A 1 174 ? -37.05771 2.66926 -13.75290 1.000 62.20757 174 PHE B CA 1
ATOM 1261 C C . PHE A 1 174 ? -38.11348 1.59537 -13.95344 1.000 65.32050 174 PHE B C 1
ATOM 1262 O O . PHE A 1 174 ? -37.79793 0.44819 -14.27950 1.000 65.53354 174 PHE B O 1
ATOM 1270 N N . ASP A 1 175 ? -39.37530 1.98874 -13.78218 1.000 64.37795 175 ASP B N 1
ATOM 1271 C CA . ASP A 1 175 ? -40.50342 1.09171 -14.00401 1.000 68.37651 175 ASP B CA 1
ATOM 1272 C C . ASP A 1 175 ? -40.81835 1.05897 -15.49498 1.000 66.56406 175 ASP B C 1
ATOM 1273 O O . ASP A 1 175 ? -41.34139 2.03013 -16.05269 1.000 66.05516 175 ASP B O 1
ATOM 1278 N N . GLU A 1 176 ? -40.52565 -0.07616 -16.13242 1.000 69.70576 176 GLU B N 1
ATOM 1279 C CA . GLU A 1 176 ? -40.62761 -0.18241 -17.58521 1.000 69.53744 176 GLU B CA 1
ATOM 1280 C C . GLU A 1 176 ? -41.97045 0.29979 -18.11618 1.000 67.85452 176 GLU B C 1
ATOM 1281 O O . GLU A 1 176 ? -42.02552 0.89219 -19.20083 1.000 68.59091 176 GLU B O 1
ATOM 1287 N N . ALA A 1 177 ? -43.05507 0.10102 -17.35831 1.000 68.12125 177 ALA B N 1
ATOM 1288 C CA . ALA A 1 177 ? -44.37657 0.50282 -17.84023 1.000 66.46721 177 ALA B CA 1
ATOM 1289 C C . ALA A 1 177 ? -44.51927 2.01368 -18.02543 1.000 69.18848 177 ALA B C 1
ATOM 1290 O O . ALA A 1 177 ? -45.47857 2.45500 -18.67011 1.000 69.60252 177 ALA B O 1
ATOM 1292 N N . HIS A 1 178 ? -43.59074 2.81275 -17.50284 1.000 70.41684 178 HIS B N 1
ATOM 1293 C CA . HIS A 1 178 ? -43.60249 4.26036 -17.66873 1.000 66.26398 178 HIS B CA 1
ATOM 1294 C C . HIS A 1 178 ? -42.74120 4.71754 -18.83933 1.000 62.88516 178 HIS B C 1
ATOM 1295 O O . HIS A 1 178 ? -42.56837 5.92514 -19.05308 1.000 60.18804 178 HIS B O 1
ATOM 1302 N N . THR A 1 179 ? -42.19411 3.78519 -19.59637 1.000 61.27382 179 THR B N 1
ATOM 1303 C CA . THR A 1 179 ? -41.28613 4.14386 -20.67640 1.000 63.65581 179 THR B CA 1
ATOM 1304 C C . THR A 1 179 ? -42.14446 4.50428 -21.88296 1.000 63.34791 179 THR B C 1
ATOM 1305 O O . THR A 1 179 ? -42.48960 3.66497 -22.71369 1.000 63.74750 179 THR B O 1
ATOM 1309 N N . LYS A 1 180 ? -42.51470 5.77686 -21.95788 1.000 61.48947 180 LYS B N 1
ATOM 1310 C CA . LYS A 1 180 ? -43.39362 6.28892 -22.99820 1.000 65.13586 180 LYS B CA 1
ATOM 1311 C C . LYS A 1 180 ? -42.56392 6.92975 -24.10820 1.000 61.93821 180 LYS B C 1
ATOM 1312 O O . LYS A 1 180 ? -41.57506 7.60282 -23.82166 1.000 60.96997 180 LYS B O 1
ATOM 1318 N N . PRO A 1 181 ? -42.88967 6.73574 -25.38896 1.000 64.99848 181 PRO B N 1
ATOM 1319 C CA . PRO A 1 181 ? -42.24280 7.54217 -26.43358 1.000 62.28428 181 PRO B CA 1
ATOM 1320 C C . PRO A 1 181 ? -42.67363 9.00276 -26.34170 1.000 62.62451 181 PRO B C 1
ATOM 1321 O O . PRO A 1 181 ? -43.84665 9.31017 -26.10791 1.000 61.49114 181 PRO B O 1
ATOM 1325 N N . LYS A 1 182 ? -41.70339 9.90440 -26.51096 1.000 60.65998 182 LYS B N 1
ATOM 1326 C CA . LYS A 1 182 ? -41.92284 11.32988 -26.31793 1.000 59.15974 182 LYS B CA 1
ATOM 1327 C C . LYS A 1 182 ? -41.16695 12.10013 -27.38553 1.000 60.22321 182 LYS B C 1
ATOM 1328 O O . LYS A 1 182 ? -40.28923 11.56098 -28.07555 1.000 60.88306 182 LYS B O 1
ATOM 1334 N N . LYS A 1 183 ? -41.50239 13.38223 -27.49558 1.000 53.97066 183 LYS B N 1
ATOM 1335 C CA . LYS A 1 183 ? -40.87220 14.24255 -28.47921 1.000 62.31369 183 LYS B CA 1
ATOM 1336 C C . LYS A 1 183 ? -39.50128 14.68879 -27.97648 1.000 64.52022 183 LYS B C 1
ATOM 1337 O O . LYS A 1 183 ? -39.37356 15.18694 -26.85297 1.000 59.54074 183 LYS B O 1
ATOM 1343 N N . PHE A 1 184 ? -38.47540 14.47940 -28.80784 1.000 62.60911 184 PHE B N 1
ATOM 1344 C CA . PHE A 1 184 ? -37.11126 14.92794 -28.55797 1.000 61.29999 184 PHE B CA 1
ATOM 1345 C C . PHE A 1 184 ? -36.69007 15.85554 -29.68817 1.000 61.39424 184 PHE B C 1
ATOM 1346 O O . PHE A 1 184 ? -36.85767 15.51167 -30.86132 1.000 60.19500 184 PHE B O 1
ATOM 1354 N N . TYR A 1 185 ? -36.08115 16.99195 -29.33544 1.000 55.57652 185 TYR B N 1
ATOM 1355 C CA . TYR A 1 185 ? -35.87283 18.10304 -30.26096 1.000 59.39411 185 TYR B CA 1
ATOM 1356 C C . TYR A 1 185 ? -34.39605 18.27757 -30.60386 1.000 57.65383 185 TYR B C 1
ATOM 1357 O O . TYR A 1 185 ? -33.69136 19.04000 -29.92894 1.000 54.79753 185 TYR B O 1
ATOM 1366 N N . PRO A 1 186 ? -33.88469 17.64301 -31.66861 1.000 61.14439 186 PRO B N 1
ATOM 1367 C CA . PRO A 1 186 ? -32.51197 17.95822 -32.09459 1.000 62.30468 186 PRO B CA 1
ATOM 1368 C C . PRO A 1 186 ? -32.30471 19.44182 -32.25460 1.000 64.73858 186 PRO B C 1
ATOM 1369 O O . PRO A 1 186 ? -31.20847 19.95105 -32.00824 1.000 63.07856 186 PRO B O 1
ATOM 1373 N N . THR A 1 187 ? -33.35231 20.15753 -32.63784 1.000 68.20260 187 THR B N 1
ATOM 1374 C CA . THR A 1 187 ? -33.32796 21.60111 -32.76497 1.000 71.00021 187 THR B CA 1
ATOM 1375 C C . THR A 1 187 ? -34.74396 22.09047 -32.50642 1.000 70.03580 187 THR B C 1
ATOM 1376 O O . THR A 1 187 ? -35.70098 21.35789 -32.78432 1.000 65.13537 187 THR B O 1
ATOM 1380 N N . PRO A 1 188 ? -34.91714 23.28383 -31.92175 1.000 73.60106 188 PRO B N 1
ATOM 1381 C CA . PRO A 1 188 ? -36.27282 23.70693 -31.52229 1.000 73.98822 188 PRO B CA 1
ATOM 1382 C C . PRO A 1 188 ? -37.27941 23.67431 -32.66364 1.000 78.44152 188 PRO B C 1
ATOM 1383 O O . PRO A 1 188 ? -38.48534 23.50685 -32.41847 1.000 77.03368 188 PRO B O 1
ATOM 1387 N N . HIS A 1 189 ? -36.81981 23.79833 -33.91119 1.000 79.41888 189 HIS B N 1
ATOM 1388 C CA . HIS A 1 189 ? -37.69574 23.55142 -35.04964 1.000 79.44924 189 HIS B CA 1
ATOM 1389 C C . HIS A 1 189 ? -38.12348 22.08724 -35.07554 1.000 77.84186 189 HIS B C 1
ATOM 1390 O O . HIS A 1 189 ? -39.29692 21.76746 -34.84760 1.000 78.39338 189 HIS B O 1
ATOM 1397 N N . SER A 1 190 ? -37.15871 21.19686 -35.32255 1.000 75.50292 190 SER B N 1
ATOM 1398 C CA . SER A 1 190 ? -37.39480 19.79969 -35.65757 1.000 69.37825 190 SER B CA 1
ATOM 1399 C C . SER A 1 190 ? -37.73646 18.95477 -34.42470 1.000 68.67623 190 SER B C 1
ATOM 1400 O O . SER A 1 190 ? -37.62086 19.38439 -33.27320 1.000 70.28038 190 SER B O 1
ATOM 1403 N N . SER A 1 191 ? -38.13187 17.71102 -34.69377 1.000 68.59390 191 SER B N 1
ATOM 1404 C CA . SER A 1 191 ? -38.76202 16.83976 -33.71210 1.000 60.94332 191 SER B CA 1
ATOM 1405 C C . SER A 1 191 ? -38.64308 15.39599 -34.19058 1.000 61.93462 191 SER B C 1
ATOM 1406 O O . SER A 1 191 ? -38.63410 15.12536 -35.39561 1.000 64.35655 191 SER B O 1
ATOM 1409 N N . ILE A 1 192 ? -38.50308 14.48158 -33.23189 1.000 61.69374 192 ILE B N 1
ATOM 1410 C CA . ILE A 1 192 ? -38.47620 13.03865 -33.47924 1.000 61.87608 192 ILE B CA 1
ATOM 1411 C C . ILE A 1 192 ? -38.97693 12.35344 -32.21060 1.000 65.93616 192 ILE B C 1
ATOM 1412 O O . ILE A 1 192 ? -38.73695 12.82701 -31.09778 1.000 66.36238 192 ILE B O 1
ATOM 1417 N N . LYS A 1 193 ? -39.71341 11.26269 -32.37121 1.000 66.97010 193 LYS B N 1
ATOM 1418 C CA . LYS A 1 193 ? -40.40766 10.63268 -31.25427 1.000 62.43354 193 LYS B CA 1
ATOM 1419 C C . LYS A 1 193 ? -39.60695 9.41080 -30.82903 1.000 55.68668 193 LYS B C 1
ATOM 1420 O O . LYS A 1 193 ? -39.35608 8.52107 -31.64656 1.000 60.21744 193 LYS B O 1
ATOM 1426 N N . ILE A 1 194 ? -39.17257 9.37764 -29.57099 1.000 55.96187 194 ILE B N 1
ATOM 1427 C CA . ILE A 1 194 ? -38.25238 8.33087 -29.12669 1.000 53.68483 194 ILE B CA 1
ATOM 1428 C C . ILE A 1 194 ? -38.67930 7.80758 -27.76772 1.000 55.42560 194 ILE B C 1
ATOM 1429 O O . ILE A 1 194 ? -39.36303 8.51589 -26.99495 1.000 55.55261 194 ILE B O 1
ATOM 1434 N N . PRO A 1 195 ? -38.31751 6.58054 -27.45517 1.000 51.23006 195 PRO B N 1
ATOM 1435 C CA . PRO A 1 195 ? -38.63866 6.02379 -26.12770 1.000 53.89615 195 PRO B CA 1
ATOM 1436 C C . PRO A 1 195 ? -37.86774 6.71731 -25.00985 1.000 54.97024 195 PRO B C 1
ATOM 1437 O O . PRO A 1 195 ? -36.63996 6.80152 -25.04306 1.000 52.85629 195 PRO B O 1
ATOM 1441 N N . MET A 1 196 ? -38.60292 7.19228 -23.99481 1.000 54.45164 196 MET B N 1
ATOM 1442 C CA . MET A 1 196 ? -38.01931 7.87187 -22.83935 1.000 53.53748 196 MET B CA 1
ATOM 1443 C C . MET A 1 196 ? -38.42623 7.20120 -21.52922 1.000 57.10057 196 MET B C 1
ATOM 1444 O O . MET A 1 196 ? -39.57011 6.76030 -21.36697 1.000 58.02744 196 MET B O 1
ATOM 1449 N N . MET A 1 197 ? -37.48539 7.12618 -20.59348 1.000 55.54281 197 MET B N 1
ATOM 1450 C CA . MET A 1 197 ? -37.75953 6.58418 -19.27189 1.000 51.27829 197 MET B CA 1
ATOM 1451 C C . MET A 1 197 ? -38.09969 7.71703 -18.32303 1.000 58.13455 197 MET B C 1
ATOM 1452 O O . MET A 1 197 ? -37.48701 8.78986 -18.38657 1.000 53.88121 197 MET B O 1
ATOM 1457 N N . THR A 1 198 ? -39.07954 7.46467 -17.42903 1.000 61.09306 198 THR B N 1
ATOM 1458 C CA . THR A 1 198 ? -39.47621 8.41893 -16.40233 1.000 55.24389 198 THR B CA 1
ATOM 1459 C C . THR A 1 198 ? -39.61998 7.74171 -15.04589 1.000 57.03490 198 THR B C 1
ATOM 1460 O O . THR A 1 198 ? -40.02549 6.58260 -14.93943 1.000 57.05518 198 THR B O 1
ATOM 1464 N N . GLN A 1 199 ? -39.25763 8.48296 -14.00699 1.000 53.34696 199 GLN B N 1
ATOM 1465 C CA . GLN A 1 199 ? -39.62898 8.14344 -12.64404 1.000 56.67394 199 GLN B CA 1
ATOM 1466 C C . GLN A 1 199 ? -39.40358 9.38664 -11.79352 1.000 62.01636 199 GLN B C 1
ATOM 1467 O O . GLN A 1 199 ? -38.80058 10.36821 -12.23611 1.000 65.64694 199 GLN B O 1
ATOM 1473 N N . THR A 1 200 ? -39.91284 9.34574 -10.57220 1.000 60.42398 200 THR B N 1
ATOM 1474 C CA . THR A 1 200 ? -39.77231 10.44485 -9.63306 1.000 55.80254 200 THR B CA 1
ATOM 1475 C C . THR A 1 200 ? -39.07474 9.89205 -8.41024 1.000 58.54374 200 THR B C 1
ATOM 1476 O O . THR A 1 200 ? -39.48770 8.85813 -7.87895 1.000 56.09457 200 THR B O 1
ATOM 1480 N N . ASN A 1 201 ? -38.01448 10.55711 -7.97145 1.000 58.80683 201 ASN B N 1
ATOM 1481 C CA . ASN A 1 201 ? -37.14790 9.92498 -6.98939 1.000 54.79462 201 ASN B CA 1
ATOM 1482 C C . ASN A 1 201 ? -36.15604 10.96256 -6.49059 1.000 60.89655 201 ASN B C 1
ATOM 1483 O O . ASN A 1 201 ? -36.16224 12.12019 -6.92475 1.000 59.613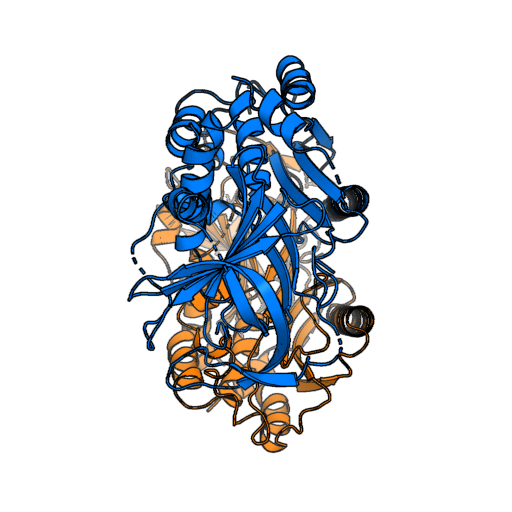63 201 ASN B O 1
ATOM 1488 N N . GLY A 1 202 ? -35.30954 10.53667 -5.55460 1.000 60.93195 202 GLY B N 1
ATOM 1489 C CA . GLY A 1 202 ? -34.24945 11.38399 -5.04914 1.000 65.57016 202 GLY B CA 1
ATOM 1490 C C . GLY A 1 202 ? -33.01737 11.27427 -5.93336 1.000 66.73535 202 GLY B C 1
ATOM 1491 O O . GLY A 1 202 ? -32.60535 10.17797 -6.32375 1.000 64.52041 202 GLY B O 1
ATOM 1492 N N . TYR A 1 203 ? -32.44983 12.43259 -6.26818 1.000 67.90262 203 TYR B N 1
ATOM 1493 C CA . TYR A 1 203 ? -31.30490 12.48837 -7.16346 1.000 61.47593 203 TYR B CA 1
ATOM 1494 C C . TYR A 1 203 ? -30.41824 13.66240 -6.78336 1.000 61.09670 203 TYR B C 1
ATOM 1495 O O . TYR A 1 203 ? -30.86507 14.63384 -6.16848 1.000 61.76872 203 TYR B O 1
ATOM 1504 N N . SER A 1 204 ? -29.14677 13.55886 -7.15554 1.000 57.81972 204 SER B N 1
ATOM 1505 C CA . SER A 1 204 ? -28.25379 14.70044 -7.04079 1.000 53.92034 204 SER B CA 1
ATOM 1506 C C . SER A 1 204 ? -28.61152 15.73110 -8.10133 1.000 49.54344 204 SER B C 1
ATOM 1507 O O . SER A 1 204 ? -28.94931 15.37866 -9.23314 1.000 50.16798 204 SER B O 1
ATOM 1510 N N . TYR A 1 205 ? -28.55876 17.00838 -7.72831 1.000 49.56085 205 TYR B N 1
ATOM 1511 C CA . TYR A 1 205 ? -29.13667 18.05987 -8.55217 1.000 47.53704 205 TYR B CA 1
ATOM 1512 C C . TYR A 1 205 ? -28.38941 19.36035 -8.30177 1.000 51.26017 205 TYR B C 1
ATOM 1513 O O . TYR A 1 205 ? -27.90164 19.60567 -7.19462 1.000 48.19510 205 TYR B O 1
ATOM 1522 N N . TYR A 1 206 ? -28.31937 20.19332 -9.34429 1.000 53.13756 206 TYR B N 1
ATOM 1523 C CA . TYR A 1 206 ? -27.71588 21.52329 -9.32982 1.000 52.59656 206 TYR B CA 1
ATOM 1524 C C . TYR A 1 206 ? -28.14845 22.25351 -10.59171 1.000 56.08176 206 TYR B C 1
ATOM 1525 O O . TYR A 1 206 ? -28.34776 21.63009 -11.64096 1.000 57.51848 206 TYR B O 1
ATOM 1534 N N . GLU A 1 207 ? -28.26970 23.57572 -10.49808 1.000 57.92174 207 GLU B N 1
ATOM 1535 C CA . GLU A 1 207 ? -28.88957 24.32208 -11.58724 1.000 62.72080 207 GLU B CA 1
ATOM 1536 C C . GLU A 1 207 ? -28.35236 25.74299 -11.65126 1.000 58.76984 207 GLU B C 1
ATOM 1537 O O . GLU A 1 207 ? -28.02726 26.34626 -10.63082 1.000 65.63253 207 GLU B O 1
ATOM 1543 N N . THR A 1 208 ? -28.29844 26.28075 -12.86355 1.000 61.22344 208 THR B N 1
ATOM 1544 C CA . THR A 1 208 ? -27.84174 27.64025 -13.13391 1.000 59.79815 208 THR B CA 1
ATOM 1545 C C . THR A 1 208 ? -28.87880 28.29364 -14.03479 1.000 66.43485 208 THR B C 1
ATOM 1546 O O . THR A 1 208 ? -29.96616 27.75463 -14.24223 1.000 65.64253 208 THR B O 1
ATOM 1550 N N . GLU A 1 209 ? -28.56740 29.45387 -14.61192 1.000 72.49814 209 GLU B N 1
ATOM 1551 C CA . GLU A 1 209 ? -29.48410 29.97425 -15.62690 1.000 72.92895 209 GLU B CA 1
ATOM 1552 C C . GLU A 1 209 ? -29.42027 29.14116 -16.89016 1.000 67.74944 209 GLU B C 1
ATOM 1553 O O . GLU A 1 209 ? -30.41830 29.03124 -17.61709 1.000 66.47471 209 GLU B O 1
ATOM 1559 N N . ASP A 1 210 ? -28.26819 28.51030 -17.12402 1.000 68.21029 210 ASP B N 1
ATOM 1560 C CA . ASP A 1 210 ? -27.92249 27.98042 -18.42450 1.000 67.11569 210 ASP B CA 1
ATOM 1561 C C . ASP A 1 210 ? -28.11131 26.47993 -18.55628 1.000 59.59547 210 ASP B C 1
ATOM 1562 O O . ASP A 1 210 ? -28.10918 25.98406 -19.68974 1.000 61.01457 210 ASP B O 1
ATOM 1567 N N . TYR A 1 211 ? -28.31608 25.75197 -17.45841 1.000 60.29611 211 TYR B N 1
ATOM 1568 C CA . TYR A 1 211 ? -28.45252 24.30272 -17.55692 1.000 55.29854 211 TYR B CA 1
ATOM 1569 C C . TYR A 1 211 ? -28.86920 23.73348 -16.22036 1.000 52.64103 211 TYR B C 1
ATOM 1570 O O . TYR A 1 211 ? -28.65882 24.34060 -15.16442 1.000 50.94238 211 TYR B O 1
ATOM 1579 N N . GLN A 1 212 ? -29.41634 22.53053 -16.28799 1.000 50.85867 212 GLN B N 1
ATOM 1580 C CA . GLN A 1 212 ? -29.57860 21.65741 -15.13894 1.000 52.01261 212 GLN B CA 1
ATOM 1581 C C . GLN A 1 212 ? -28.49379 20.58628 -15.15434 1.000 53.68071 212 GLN B C 1
ATOM 1582 O O . GLN A 1 212 ? -27.93963 20.22448 -16.20154 1.000 50.30177 212 GLN B O 1
ATOM 1588 N N . PHE A 1 213 ? -28.17908 20.08278 -13.96956 1.000 53.72715 213 PHE B N 1
ATOM 1589 C CA . PHE A 1 213 ? -27.12231 19.09071 -13.83628 1.000 48.15301 213 PHE B CA 1
ATOM 1590 C C . PHE A 1 213 ? -27.65429 18.00205 -12.92624 1.000 48.92273 213 PHE B C 1
ATOM 1591 O O . PHE A 1 213 ? -27.88201 18.24853 -11.74141 1.000 55.28005 213 PHE B O 1
ATOM 1599 N N . LEU A 1 214 ? -27.84266 16.80416 -13.46916 1.000 50.07229 214 LEU B N 1
ATOM 1600 C CA . LEU A 1 214 ? -28.48534 15.71683 -12.74828 1.000 53.31538 214 LEU B CA 1
ATOM 1601 C C . LEU A 1 214 ? -27.48352 14.60795 -12.47061 1.000 49.61986 214 LEU B C 1
ATOM 1602 O O . LEU A 1 214 ? -26.75859 14.18906 -13.37556 1.000 50.23662 214 LEU B O 1
ATOM 1607 N N . GLY A 1 215 ? -27.47998 14.10940 -11.23305 1.000 48.83286 215 GLY B N 1
ATOM 1608 C CA . GLY A 1 215 ? -26.75117 12.90060 -10.90284 1.000 50.20676 215 GLY B CA 1
ATOM 1609 C C . GLY A 1 215 ? -27.60033 11.67131 -10.65139 1.000 53.94061 215 GLY B C 1
ATOM 1610 O O . GLY A 1 215 ? -28.48535 11.68341 -9.79293 1.000 54.50798 215 GLY B O 1
ATOM 1611 N N . MET A 1 216 ? -27.33259 10.59693 -11.38259 1.000 51.16015 216 MET B N 1
ATOM 1612 C CA . MET A 1 216 ? -28.03435 9.33225 -11.21003 1.000 52.85781 216 MET B CA 1
ATOM 1613 C C . MET A 1 216 ? -27.02784 8.31356 -10.70345 1.000 57.53596 216 MET B C 1
ATOM 1614 O O . MET A 1 216 ? -26.07813 7.96534 -11.41829 1.000 54.94153 216 MET B O 1
ATOM 1619 N N . ASP A 1 217 ? -27.23655 7.83262 -9.48285 1.000 54.65959 217 ASP B N 1
ATOM 1620 C CA . ASP A 1 217 ? -26.33914 6.84601 -8.91273 1.000 48.14237 217 ASP B CA 1
ATOM 1621 C C . ASP A 1 217 ? -26.52406 5.49680 -9.59589 1.000 55.82066 217 ASP B C 1
ATOM 1622 O O . ASP A 1 217 ? -27.64573 5.09827 -9.93879 1.000 52.83144 217 ASP B O 1
ATOM 1627 N N . TYR A 1 218 ? -25.41238 4.78802 -9.79225 1.000 51.89949 218 TYR B N 1
ATOM 1628 C CA . TYR A 1 218 ? -25.47028 3.35895 -10.04341 1.000 53.03893 218 TYR B CA 1
ATOM 1629 C C . TYR A 1 218 ? -25.47107 2.64111 -8.69779 1.000 56.21660 218 TYR B C 1
ATOM 1630 O O . TYR A 1 218 ? -25.59841 3.24976 -7.63313 1.000 56.14908 218 TYR B O 1
ATOM 1639 N N . TYR A 1 219 ? -25.28730 1.32978 -8.71906 1.000 55.40142 219 TYR B N 1
ATOM 1640 C CA . TYR A 1 219 ? -24.96977 0.59485 -7.50500 1.000 55.83650 219 TYR B CA 1
ATOM 1641 C C . TYR A 1 219 ? -23.80624 -0.32137 -7.83144 1.000 50.81861 219 TYR B C 1
ATOM 1642 O O . TYR A 1 219 ? -23.94294 -1.21045 -8.69844 1.000 44.30559 219 TYR B O 1
ATOM 1651 N N . PRO A 1 220 ? -22.64047 -0.17180 -7.17725 1.000 54.34504 220 PRO B N 1
ATOM 1652 C CA . PRO A 1 220 ? -22.37236 0.72739 -6.04112 1.000 51.16120 220 PRO B CA 1
ATOM 1653 C C . PRO A 1 220 ? -22.47079 2.22602 -6.36844 1.000 56.17369 220 PRO B C 1
ATOM 1654 O O . PRO A 1 220 ? -22.27625 2.63900 -7.51716 1.000 53.97450 220 PRO B O 1
ATOM 1658 N N . GLU A 1 221 ? -22.77706 3.02714 -5.34105 1.000 55.78812 221 GLU B N 1
ATOM 1659 C CA . GLU A 1 221 ? -23.27473 4.37720 -5.56043 1.000 54.36052 221 GLU B CA 1
ATOM 1660 C C . GLU A 1 221 ? -22.17049 5.39516 -5.76019 1.000 53.48014 221 GLU B C 1
ATOM 1661 O O . GLU A 1 221 ? -22.46930 6.54789 -6.08620 1.000 54.06984 221 GLU B O 1
ATOM 1667 N N . TYR A 1 222 ? -20.91060 5.01623 -5.56925 1.000 55.21194 222 TYR B N 1
ATOM 1668 C CA . TYR A 1 222 ? -19.85289 5.90349 -6.01646 1.000 50.26497 222 TYR B CA 1
ATOM 1669 C C . TYR A 1 222 ? -19.72354 5.89474 -7.53414 1.000 52.24259 222 TYR B C 1
ATOM 1670 O O . TYR A 1 222 ? -18.95756 6.69454 -8.08608 1.000 59.37279 222 TYR B O 1
ATOM 1679 N N . LEU A 1 223 ? -20.44625 5.01038 -8.21269 1.000 51.95565 223 LEU B N 1
ATOM 1680 C CA . LEU A 1 223 ? -20.61859 5.09060 -9.65675 1.000 56.43292 223 LEU B CA 1
ATOM 1681 C C . LEU A 1 223 ? -21.90469 5.85195 -9.92996 1.000 54.81874 223 LEU B C 1
ATOM 1682 O O . LEU A 1 223 ? -22.95648 5.49127 -9.39620 1.000 56.07766 223 LEU B O 1
ATOM 1687 N N . LYS A 1 224 ? -21.81166 6.91000 -10.73599 1.000 53.20956 224 LYS B N 1
ATOM 1688 C CA . LYS A 1 224 ? -22.93125 7.78480 -11.01236 1.000 45.81683 224 LYS B CA 1
ATOM 1689 C C . LYS A 1 224 ? -22.87160 8.19842 -12.46622 1.000 50.35982 224 LYS B C 1
ATOM 1690 O O . LYS A 1 224 ? -21.79511 8.26927 -13.04952 1.000 47.93358 224 LYS B O 1
ATOM 1696 N N . MET A 1 225 ? -24.03191 8.48635 -13.04829 1.000 50.97106 225 MET B N 1
ATOM 1697 C CA . MET A 1 225 ? -24.08657 9.16553 -14.33172 1.000 46.53807 225 MET B CA 1
ATOM 1698 C C . MET A 1 225 ? -24.66053 10.56952 -14.19100 1.000 49.50675 225 MET B C 1
ATOM 1699 O O . MET A 1 225 ? -25.63151 10.79996 -13.45243 1.000 51.67858 225 MET B O 1
ATOM 1704 N N . PHE A 1 226 ? -24.07258 11.49239 -14.93994 1.000 41.51161 226 PHE B N 1
ATOM 1705 C CA . PHE A 1 226 ? -24.35552 12.90429 -14.83173 1.000 42.29090 226 PHE B CA 1
ATOM 1706 C C . PHE A 1 226 ? -24.79621 13.42706 -16.18377 1.000 47.19303 226 PHE B C 1
ATOM 1707 O O . PHE A 1 226 ? -24.31654 12.97306 -17.22530 1.000 44.15665 226 PHE B O 1
ATOM 1715 N N . ILE A 1 227 ? -25.75307 14.34934 -16.17206 1.000 45.13818 227 ILE B N 1
ATOM 1716 C CA . ILE A 1 227 ? -26.26021 14.93227 -17.40345 1.000 45.04650 227 ILE B CA 1
ATOM 1717 C C . ILE A 1 227 ? -26.27397 16.43236 -17.23157 1.000 46.47713 227 ILE B C 1
ATOM 1718 O O . ILE A 1 227 ? -26.78541 16.93735 -16.22674 1.000 53.23611 227 ILE B O 1
ATOM 1723 N N . LEU A 1 228 ? -25.67990 17.13688 -18.18350 1.000 48.65730 228 LEU B N 1
ATOM 1724 C CA . LEU A 1 228 ? -25.74928 18.58450 -18.24939 1.000 47.52638 228 LEU B CA 1
ATOM 1725 C C . LEU A 1 228 ? -26.78557 18.90812 -19.30814 1.000 47.98697 228 LEU B C 1
ATOM 1726 O O . LEU A 1 228 ? -26.53966 18.73773 -20.50908 1.000 45.90495 228 LEU B O 1
ATOM 1731 N N . LEU A 1 229 ? -27.93709 19.37591 -18.85555 1.000 50.53021 229 LEU B N 1
ATOM 1732 C CA . LEU A 1 229 ? -29.06430 19.63517 -19.73050 1.000 48.82805 229 LEU B CA 1
ATOM 1733 C C . LEU A 1 229 ? -29.20753 21.13468 -19.89307 1.000 48.43900 229 LEU B C 1
ATOM 1734 O O . LEU A 1 229 ? -29.66672 21.80995 -18.95064 1.000 43.02619 229 LEU B O 1
ATOM 1739 N N . PRO A 1 230 ? -28.83407 21.69375 -21.04584 1.000 46.94406 230 PRO B N 1
ATOM 1740 C CA . PRO A 1 230 ? -28.92143 23.14913 -21.22072 1.000 55.44444 230 PRO B CA 1
ATOM 1741 C C . PRO A 1 230 ? -30.34869 23.62436 -21.00872 1.000 54.62166 230 PRO B C 1
ATOM 1742 O O . PRO A 1 230 ? -31.31036 22.94224 -21.36312 1.000 52.84876 230 PRO B O 1
ATOM 1746 N N . LYS A 1 231 ? -30.48270 24.78419 -20.39565 1.000 53.33920 231 LYS B N 1
ATOM 1747 C CA . LYS A 1 231 ? -31.79267 25.33780 -20.12654 1.000 55.43000 231 LYS B CA 1
ATOM 1748 C C . LYS A 1 231 ? -32.10098 26.42071 -21.13975 1.000 64.07516 231 LYS B C 1
ATOM 1749 O O . LYS A 1 231 ? -31.29947 26.72623 -22.03295 1.000 60.08913 231 LYS B O 1
ATOM 1755 N N . SER A 1 232 ? -33.29558 26.98639 -20.99763 1.000 71.55142 232 SER B N 1
ATOM 1756 C CA . SER A 1 232 ? -33.58674 28.35794 -21.43566 1.000 66.39790 232 SER B CA 1
ATOM 1757 C C . SER A 1 232 ? -33.35872 28.42376 -22.94435 1.000 65.03080 232 SER B C 1
ATOM 1758 O O . SER A 1 232 ? -33.66702 27.46146 -23.66446 1.000 63.45902 232 SER B O 1
ATOM 1761 N N . GLY A 1 233 ? -32.79834 29.51665 -23.44034 1.000 68.13879 233 GLY B N 1
ATOM 1762 C CA . GLY A 1 233 ? -32.48278 29.60799 -24.84277 1.000 65.49203 233 GLY B CA 1
ATOM 1763 C C . GLY A 1 233 ? -31.00863 29.40203 -25.10631 1.000 71.67991 233 GLY B C 1
ATOM 1764 O O . GLY A 1 233 ? -30.37025 30.24256 -25.75349 1.000 77.77475 233 GLY B O 1
ATOM 1765 N N . LYS A 1 234 ? -30.45584 28.28804 -24.61350 1.000 68.31586 234 LYS B N 1
ATOM 1766 C CA . LYS A 1 234 ? -29.07247 27.91516 -24.87856 1.000 69.67237 234 LYS B CA 1
ATOM 1767 C C . LYS A 1 234 ? -29.01858 26.51388 -25.46484 1.000 65.25334 234 LYS B C 1
ATOM 1768 O O . LYS A 1 234 ? -29.64429 25.59106 -24.93580 1.000 64.43768 234 LYS B O 1
ATOM 1774 N N . THR A 1 235 ? -28.27247 26.36050 -26.55167 1.000 66.01298 235 THR B N 1
ATOM 1775 C CA . THR A 1 235 ? -28.06081 25.04966 -27.14491 1.000 70.20036 235 THR B CA 1
ATOM 1776 C C . THR A 1 235 ? -26.79747 24.41100 -26.58909 1.000 60.28800 235 THR B C 1
ATOM 1777 O O . THR A 1 235 ? -25.89609 25.09180 -26.09678 1.000 59.19939 235 THR B O 1
ATOM 1781 N N . LEU A 1 236 ? -26.74322 23.07961 -26.69694 1.000 60.02207 236 LEU B N 1
ATOM 1782 C CA . LEU A 1 236 ? -25.55188 22.33047 -26.30946 1.000 57.58241 236 LEU B CA 1
ATOM 1783 C C . LEU A 1 236 ? -24.30012 22.93428 -26.92769 1.000 55.99883 236 LEU B C 1
ATOM 1784 O O . LEU A 1 236 ? -23.31563 23.18663 -26.22761 1.000 51.98442 236 LEU B O 1
ATOM 1789 N N . SER A 1 237 ? -24.35169 23.22034 -28.23802 1.000 59.50594 237 SER B N 1
ATOM 1790 C CA . SER A 1 237 ? -23.17303 23.65769 -28.99224 1.000 57.44541 237 SER B CA 1
ATOM 1791 C C . SER A 1 237 ? -22.54479 24.90938 -28.38600 1.000 57.71228 237 SER B C 1
ATOM 1792 O O . SER A 1 237 ? -21.33149 24.96168 -28.14549 1.000 62.85052 237 SER B O 1
ATOM 1795 N N . GLU A 1 238 ? -23.35755 25.93154 -28.12998 1.000 61.17015 238 GLU B N 1
ATOM 1796 C CA . GLU A 1 238 ? -22.83628 27.13371 -27.49490 1.000 60.69626 238 GLU B CA 1
ATOM 1797 C C . GLU A 1 238 ? -22.35942 26.83883 -26.08046 1.000 59.12482 238 GLU B C 1
ATOM 1798 O O . GLU A 1 238 ? -21.29133 27.30860 -25.67442 1.000 59.21868 238 GLU B O 1
ATOM 1804 N N . LEU A 1 239 ? -23.11374 26.04448 -25.32372 1.000 54.42363 239 LEU B N 1
ATOM 1805 C CA . LEU A 1 239 ? -22.69384 25.73465 -23.95899 1.000 58.24319 239 LEU B CA 1
ATOM 1806 C C . LEU A 1 239 ? -21.36330 24.98897 -23.92911 1.000 58.67362 239 LEU B C 1
ATOM 1807 O O . LEU A 1 239 ? -20.52300 25.25045 -23.06217 1.000 54.74763 239 LEU B O 1
ATOM 1812 N N . GLN A 1 240 ? -21.16851 24.04433 -24.85563 1.000 55.29119 240 GLN B N 1
ATOM 1813 C CA . GLN A 1 240 ? -19.95707 23.22036 -24.87104 1.000 61.21727 240 GLN B CA 1
ATOM 1814 C C . GLN A 1 240 ? -18.68986 24.06060 -24.88201 1.000 60.79406 240 GLN B C 1
ATOM 1815 O O . GLN A 1 240 ? -17.67600 23.67915 -24.29481 1.000 61.02400 240 GLN B O 1
ATOM 1821 N N . GLN A 1 241 ? -18.71770 25.19325 -25.56240 1.000 57.24217 241 GLN B N 1
ATOM 1822 C CA . GLN A 1 241 ? -17.54548 26.04061 -25.59207 1.000 58.34018 241 GLN B CA 1
ATOM 1823 C C . GLN A 1 241 ? -17.41026 26.80690 -24.29105 1.000 64.00122 241 GLN B C 1
ATOM 1824 O O . GLN A 1 241 ? -16.91925 27.93921 -24.29931 1.000 69.00703 241 GLN B O 1
ATOM 1830 N N . LYS A 1 242 ? -17.85441 26.23085 -23.16149 1.000 62.81653 242 LYS B N 1
ATOM 1831 C CA . LYS A 1 242 ? -17.62345 26.92461 -21.89985 1.000 63.98861 242 LYS B CA 1
ATOM 1832 C C . LYS A 1 242 ? -17.12027 26.00377 -20.78358 1.000 67.23062 242 LYS B C 1
ATOM 1833 O O . LYS A 1 242 ? -17.13905 26.40766 -19.61275 1.000 68.64414 242 LYS B O 1
ATOM 1839 N N . PHE A 1 243 ? -16.64176 24.79905 -21.11501 1.000 63.93697 243 PHE B N 1
ATOM 1840 C CA . PHE A 1 243 ? -16.02999 23.85699 -20.17499 1.000 59.13830 243 PHE B CA 1
ATOM 1841 C C . PHE A 1 243 ? -14.84254 23.23631 -20.89967 1.000 61.51109 243 PHE B C 1
ATOM 1842 O O . PHE A 1 243 ? -14.63590 23.52132 -22.08570 1.000 67.84605 243 PHE B O 1
ATOM 1850 N N . ASN A 1 244 ? -14.01036 22.42198 -20.22340 1.000 61.76754 244 ASN B N 1
ATOM 1851 C CA . ASN A 1 244 ? -13.97990 22.11371 -18.79234 1.000 61.16173 244 ASN B CA 1
ATOM 1852 C C . ASN A 1 244 ? -12.56673 22.34941 -18.23666 1.000 59.99258 244 ASN B C 1
ATOM 1853 O O . ASN A 1 244 ? -12.29046 23.39709 -17.63700 1.000 45.38776 244 ASN B O 1
ATOM 1858 N N . GLU A 1 246 ? -13.90033 20.55272 -13.42965 1.000 52.36112 246 GLU B N 1
ATOM 1859 C CA . GLU A 1 246 ? -14.78857 21.51477 -14.04360 1.000 54.29932 246 GLU B CA 1
ATOM 1860 C C . GLU A 1 246 ? -16.19137 20.89239 -14.26463 1.000 60.24694 246 GLU B C 1
ATOM 1861 O O . GLU A 1 246 ? -17.16905 21.24931 -13.59491 1.000 57.08787 246 GLU B O 1
ATOM 1867 N N . THR A 1 247 ? -16.29760 19.97741 -15.22666 1.000 52.95184 247 THR B N 1
ATOM 1868 C CA . THR A 1 247 ? -17.19907 18.85236 -15.02832 1.000 43.92365 247 THR B CA 1
ATOM 1869 C C . THR A 1 247 ? -16.99593 18.27555 -13.62194 1.000 54.64610 247 THR B C 1
ATOM 1870 O O . THR A 1 247 ? -17.96506 18.03957 -12.88540 1.000 52.67547 247 THR B O 1
ATOM 1874 N N . LEU A 1 248 ? -15.72060 18.11364 -13.20129 1.000 54.98648 248 LEU B N 1
ATOM 1875 C CA . LEU A 1 248 ? -15.43050 17.62245 -11.84942 1.000 53.91328 248 LEU B CA 1
ATOM 1876 C C . LEU A 1 248 ? -15.89743 18.58158 -10.77657 1.000 52.64586 248 LEU B C 1
ATOM 1877 O O . LEU A 1 248 ? -16.20232 18.14242 -9.66533 1.000 52.33833 248 LEU B O 1
ATOM 1882 N N . LEU A 1 249 ? -15.84206 19.89267 -11.04198 1.000 52.20334 249 LEU B N 1
ATOM 1883 C CA . LEU A 1 249 ? -16.39793 20.84891 -10.09530 1.000 51.87276 249 LEU B CA 1
ATOM 1884 C C . LEU A 1 249 ? -17.92020 20.75685 -10.04628 1.000 57.49065 249 LEU B C 1
ATOM 1885 O O . LEU A 1 249 ? -18.51604 20.83074 -8.97037 1.000 52.12987 249 LEU B O 1
ATOM 1890 N N . ASN A 1 250 ? -18.57042 20.59860 -11.19785 1.000 56.27086 250 ASN B N 1
ATOM 1891 C CA . ASN A 1 250 ? -20.01639 20.43334 -11.18473 1.000 56.97869 250 ASN B CA 1
ATOM 1892 C C . ASN A 1 250 ? -20.39125 19.34580 -10.19726 1.000 55.67842 250 ASN B C 1
ATOM 1893 O O . ASN A 1 250 ? -21.38301 19.46754 -9.47287 1.000 56.56389 250 ASN B O 1
ATOM 1898 N N . LEU A 1 251 ? -19.56736 18.30180 -10.12520 1.000 54.41552 251 LEU B N 1
ATOM 1899 C CA . LEU A 1 251 ? -19.72075 17.28263 -9.10139 1.000 54.17200 251 LEU B CA 1
ATOM 1900 C C . LEU A 1 251 ? -19.90052 17.88697 -7.72431 1.000 60.77809 251 LEU B C 1
ATOM 1901 O O . LEU A 1 251 ? -20.85433 17.55445 -7.01628 1.000 61.18618 251 LEU B O 1
ATOM 1906 N N . VAL A 1 252 ? -18.98289 18.77419 -7.32265 1.000 60.37525 252 VAL B N 1
ATOM 1907 C CA . VAL A 1 252 ? -18.99037 19.23781 -5.94161 1.000 59.10014 252 VAL B CA 1
ATOM 1908 C C . VAL A 1 252 ? -20.26181 20.01910 -5.63527 1.000 60.32609 252 VAL B C 1
ATOM 1909 O O . VAL A 1 252 ? -20.69108 20.06610 -4.47753 1.000 63.64274 252 VAL B O 1
ATOM 1913 N N . SER A 1 253 ? -20.91798 20.59167 -6.63686 1.000 53.97214 253 SER B N 1
ATOM 1914 C CA . SER A 1 253 ? -22.01350 21.50971 -6.36637 1.000 59.97935 253 SER B CA 1
ATOM 1915 C C . SER A 1 253 ? -23.39806 20.85103 -6.33952 1.000 59.04899 253 SER B C 1
ATOM 1916 O O . SER A 1 253 ? -24.40451 21.56858 -6.34953 1.000 64.90234 253 SER B O 1
ATOM 1919 N N . LYS A 1 254 ? -23.49717 19.52886 -6.29565 1.000 51.75701 254 LYS B N 1
ATOM 1920 C CA . LYS A 1 254 ? -24.83115 18.95361 -6.37688 1.000 58.23725 254 LYS B CA 1
ATOM 1921 C C . LYS A 1 254 ? -25.40604 18.69589 -4.99736 1.000 57.56737 254 LYS B C 1
ATOM 1922 O O . LYS A 1 254 ? -24.69531 18.30803 -4.06468 1.000 58.46218 254 LYS B O 1
ATOM 1928 N N . VAL A 1 255 ? -26.72222 18.86525 -4.90057 1.000 56.13956 255 VAL B N 1
ATOM 1929 C CA . VAL A 1 255 ? -27.45973 18.61268 -3.67204 1.000 59.45671 255 VAL B CA 1
ATOM 1930 C C . VAL A 1 255 ? -28.80916 17.99529 -4.01988 1.000 57.58460 255 VAL B C 1
ATOM 1931 O O . VAL A 1 255 ? -29.03297 16.81002 -3.79314 1.000 58.45172 255 VAL B O 1
ATOM 1935 N N . ALA A 1 258 ? -31.91867 16.66046 -3.60740 1.000 55.22117 258 ALA B N 1
ATOM 1936 C CA . ALA A 1 258 ? -33.14034 17.10106 -4.27718 1.000 60.38036 258 ALA B CA 1
ATOM 1937 C C . ALA A 1 258 ? -33.95256 15.96701 -4.89392 1.000 68.01971 258 ALA B C 1
ATOM 1938 O O . ALA A 1 258 ? -33.41911 15.01483 -5.46200 1.000 68.40394 258 ALA B O 1
ATOM 1940 N N . GLU A 1 259 ? -35.26670 16.09984 -4.80026 1.000 68.82700 259 GLU B N 1
ATOM 1941 C CA . GLU A 1 259 ? -36.18405 15.14862 -5.39537 1.000 67.45866 259 GLU B CA 1
ATOM 1942 C C . GLU A 1 259 ? -36.58249 15.68281 -6.75870 1.000 62.21988 259 GLU B C 1
ATOM 1943 O O . GLU A 1 259 ? -37.05136 16.81368 -6.87974 1.000 63.41794 259 GLU B O 1
ATOM 1949 N N . VAL A 1 260 ? -36.36568 14.88613 -7.78502 1.000 60.04758 260 VAL B N 1
ATOM 1950 C CA . VAL A 1 260 ? -36.57465 15.33491 -9.14970 1.000 64.15591 260 VAL B CA 1
ATOM 1951 C C . VAL A 1 260 ? -37.40199 14.27816 -9.87035 1.000 58.01698 260 VAL B C 1
ATOM 1952 O O . VAL A 1 260 ? -37.30142 13.07970 -9.58743 1.000 55.76114 260 VAL B O 1
ATOM 1956 N N . LYS A 1 261 ? -38.28184 14.73892 -10.74148 1.000 58.34128 261 LYS B N 1
ATOM 1957 C CA . LYS A 1 261 ? -38.99662 13.86212 -11.64990 1.000 61.20180 261 LYS B CA 1
ATOM 1958 C C . LYS A 1 261 ? -38.16247 13.82533 -12.91689 1.000 58.80756 261 LYS B C 1
ATOM 1959 O O . LYS A 1 261 ? -38.06634 14.83220 -13.62967 1.000 58.65309 261 LYS B O 1
ATOM 1965 N N . VAL A 1 262 ? -37.51073 12.68848 -13.16064 1.000 57.83314 262 VAL B N 1
ATOM 1966 C CA . VAL A 1 262 ? -36.50010 12.54959 -14.20561 1.000 53.81778 262 VAL B CA 1
ATOM 1967 C C . VAL A 1 262 ? -37.12843 11.87948 -15.42054 1.000 56.18233 262 VAL B C 1
ATOM 1968 O O . VAL A 1 262 ? -37.72058 10.80033 -15.29732 1.000 57.73770 262 VAL B O 1
ATOM 1972 N N . THR A 1 263 ? -36.98423 12.50110 -16.59715 1.000 54.72780 263 THR B N 1
ATOM 1973 C CA . THR A 1 263 ? -37.34097 11.86889 -17.86984 1.000 54.16109 263 THR B CA 1
ATOM 1974 C C . THR A 1 263 ? -36.14760 11.95801 -18.82079 1.000 53.67550 263 THR B C 1
ATOM 1975 O O . THR A 1 263 ? -35.76995 13.05604 -19.24798 1.000 49.02731 263 THR B O 1
ATOM 1979 N N . ILE A 1 264 ? -35.56327 10.80683 -19.15622 1.000 50.47586 264 ILE B N 1
ATOM 1980 C CA . ILE A 1 264 ? -34.36821 10.75587 -20.00204 1.000 53.90290 264 ILE B CA 1
ATOM 1981 C C . ILE A 1 264 ? -34.56307 9.73600 -21.12005 1.000 54.60369 264 ILE B C 1
ATOM 1982 O O . ILE A 1 264 ? -35.24027 8.71171 -20.93322 1.000 51.34081 264 ILE B O 1
ATOM 1987 N N . PRO A 1 265 ? -33.97681 9.96535 -22.28542 1.000 53.33542 265 PRO B N 1
ATOM 1988 C CA . PRO A 1 265 ? -34.04670 8.96665 -23.35875 1.000 52.48151 265 PRO B CA 1
ATOM 1989 C C . PRO A 1 265 ? -33.52374 7.60256 -22.92805 1.000 55.39151 265 PRO B C 1
ATOM 1990 O O . PRO A 1 265 ? -32.64233 7.47665 -22.07226 1.000 53.06881 265 PRO B O 1
ATOM 1994 N N . LYS A 1 266 ? -34.10651 6.57490 -23.52833 1.000 51.13353 266 LYS B N 1
ATOM 1995 C CA . LYS A 1 266 ? -33.73493 5.18094 -23.31729 1.000 54.97279 266 LYS B CA 1
ATOM 1996 C C . LYS A 1 266 ? -33.04491 4.72344 -24.59402 1.000 58.53326 266 LYS B C 1
ATOM 1997 O O . LYS A 1 266 ? -33.71326 4.50806 -25.61260 1.000 55.39601 266 LYS B O 1
ATOM 2003 N N . MET A 1 267 ? -31.71510 4.58028 -24.54768 1.000 56.36838 267 MET B N 1
ATOM 2004 C CA . MET A 1 267 ? -30.94688 4.46295 -25.78027 1.000 55.82635 267 MET B CA 1
ATOM 2005 C C . MET A 1 267 ? -29.72211 3.58196 -25.56717 1.000 53.30425 267 MET B C 1
ATOM 2006 O O . MET A 1 267 ? -29.44345 3.11203 -24.46167 1.000 53.70259 267 MET B O 1
ATOM 2011 N N . LYS A 1 268 ? -28.98316 3.38060 -26.65691 1.000 55.21676 268 LYS B N 1
ATOM 2012 C CA . LYS A 1 268 ? -27.87147 2.44634 -26.72436 1.000 52.56821 268 LYS B CA 1
ATOM 2013 C C . LYS A 1 268 ? -26.73733 3.10377 -27.49821 1.000 54.90829 268 LYS B C 1
ATOM 2014 O O . LYS A 1 268 ? -26.93267 3.55791 -28.63193 1.000 53.23564 268 LYS B O 1
ATOM 2020 N N . PHE A 1 269 ? -25.56591 3.16651 -26.87998 1.000 51.45816 269 PHE B N 1
ATOM 2021 C CA . PHE A 1 269 ? -24.37961 3.75127 -27.48553 1.000 50.19719 269 PHE B CA 1
ATOM 2022 C C . PHE A 1 269 ? -23.38966 2.64130 -27.79926 1.000 50.50893 269 PHE B C 1
ATOM 2023 O O . PHE A 1 269 ? -23.08251 1.80786 -26.93994 1.000 49.42807 269 PHE B O 1
ATOM 2031 N N . GLU A 1 270 ? -22.90397 2.63326 -29.03666 1.000 49.33424 270 GLU B N 1
ATOM 2032 C CA . GLU A 1 270 ? -21.98076 1.62864 -29.53986 1.000 48.12239 270 GLU B CA 1
ATOM 2033 C C . GLU A 1 270 ? -21.12646 2.36293 -30.57372 1.000 51.05241 270 GLU B C 1
ATOM 2034 O O . GLU A 1 270 ? -21.40125 2.34680 -31.77429 1.000 50.89835 270 GLU B O 1
ATOM 2040 N N . LYS A 1 271 ? -20.10514 3.05773 -30.08163 1.000 52.13067 271 LYS B N 1
ATOM 2041 C CA . LYS A 1 271 ? -19.20664 3.85167 -30.91311 1.000 51.77579 271 LYS B CA 1
ATOM 2042 C C . LYS A 1 271 ? -17.86426 3.14470 -31.02601 1.000 51.43290 271 LYS B C 1
ATOM 2043 O O . LYS A 1 271 ? -17.18808 2.90691 -30.01967 1.000 51.10629 271 LYS B O 1
ATOM 2049 N N . GLN A 1 272 ? -17.49852 2.79451 -32.24361 1.000 52.63246 272 GLN B N 1
ATOM 2050 C CA . GLN A 1 272 ? -16.14310 2.40672 -32.58212 1.000 51.31344 272 GLN B CA 1
ATOM 2051 C C . GLN A 1 272 ? -15.42952 3.61357 -33.16530 1.000 52.02652 272 GLN B C 1
ATOM 2052 O O . GLN A 1 272 ? -16.03097 4.40868 -33.90165 1.000 45.58429 272 GLN B O 1
ATOM 2058 N N . MET A 1 273 ? -14.13975 3.73136 -32.83511 1.000 53.95099 273 MET B N 1
ATOM 2059 C CA . MET A 1 273 ? -13.32903 4.90925 -33.12839 1.000 58.18976 273 MET B CA 1
ATOM 2060 C C . MET A 1 273 ? -11.87863 4.51516 -33.37139 1.000 59.69935 273 MET B C 1
ATOM 2061 O O . MET A 1 273 ? -11.22913 3.93364 -32.48649 1.000 54.41804 273 MET B O 1
ATOM 2066 N N . ASN A 1 274 ? -11.37019 4.85831 -34.55753 1.000 61.46401 274 ASN B N 1
ATOM 2067 C CA . ASN A 1 274 ? -9.93978 4.81937 -34.83462 1.000 58.90069 274 ASN B CA 1
ATOM 2068 C C . ASN A 1 274 ? -9.37700 6.18043 -34.47172 1.000 57.28172 274 ASN B C 1
ATOM 2069 O O . ASN A 1 274 ? -9.80223 7.20539 -35.02221 1.000 59.01221 274 ASN B O 1
ATOM 2074 N N . LEU A 1 275 ? -8.47799 6.19713 -33.50104 1.000 53.76693 275 LEU B N 1
ATOM 2075 C CA . LEU A 1 275 ? -8.20494 7.43087 -32.78852 1.000 50.94602 275 LEU B CA 1
ATOM 2076 C C . LEU A 1 275 ? -7.04628 8.22740 -33.35489 1.000 45.18666 275 LEU B C 1
ATOM 2077 O O . LEU A 1 275 ? -6.81815 9.34036 -32.87689 1.000 47.12700 275 LEU B O 1
ATOM 2082 N N . VAL A 1 276 ? -6.32560 7.70143 -34.34821 1.000 45.38597 276 VAL B N 1
ATOM 2083 C CA . VAL A 1 276 ? -5.06553 8.31883 -34.77960 1.000 52.06838 276 VAL B CA 1
ATOM 2084 C C . VAL A 1 276 ? -5.27791 9.78502 -35.13138 1.000 50.35073 276 VAL B C 1
ATOM 2085 O O . VAL A 1 276 ? -4.47897 10.66363 -34.76933 1.000 51.47557 276 VAL B O 1
ATOM 2089 N N . GLU A 1 277 ? -6.33353 10.06558 -35.88052 1.000 48.66481 277 GLU B N 1
ATOM 2090 C CA . GLU A 1 277 ? -6.50576 11.42007 -36.38028 1.000 53.91397 277 GLU B CA 1
ATOM 2091 C C . GLU A 1 277 ? -6.86199 12.37062 -35.24195 1.000 51.09495 277 GLU B C 1
ATOM 2092 O O . GLU A 1 277 ? -6.31599 13.47817 -35.15941 1.000 49.59908 277 GLU B O 1
ATOM 2098 N N . ALA A 1 278 ? -7.71020 11.93134 -34.30653 1.000 55.08848 278 ALA B N 1
ATOM 2099 C CA . ALA A 1 278 ? -8.00727 12.77215 -33.14478 1.000 54.07469 278 ALA B CA 1
ATOM 2100 C C . ALA A 1 278 ? -6.74313 13.05387 -32.33404 1.000 47.53602 278 ALA B C 1
ATOM 2101 O O . ALA A 1 278 ? -6.48588 14.19640 -31.93226 1.000 47.65458 278 ALA B O 1
ATOM 2103 N N . LEU A 1 279 ? -5.93863 12.01775 -32.08894 1.000 44.98799 279 LEU B N 1
ATOM 2104 C CA . LEU A 1 279 ? -4.74202 12.19625 -31.27183 1.000 50.52276 279 LEU B CA 1
ATOM 2105 C C . LEU A 1 279 ? -3.70073 13.03508 -32.00856 1.000 47.49120 279 LEU B C 1
ATOM 2106 O O . LEU A 1 279 ? -3.06588 13.89611 -31.39914 1.000 42.52291 279 LEU B O 1
ATOM 2111 N N . LYS A 1 280 ? -3.55887 12.84265 -33.32757 1.000 47.99040 280 LYS B N 1
ATOM 2112 C CA . LYS A 1 280 ? -2.73367 13.74755 -34.12786 1.000 46.89915 280 LYS B CA 1
ATOM 2113 C C . LYS A 1 280 ? -3.17711 15.19167 -33.92795 1.000 48.19580 280 LYS B C 1
ATOM 2114 O O . LYS A 1 280 ? -2.39552 16.03242 -33.47008 1.000 47.05395 280 LYS B O 1
ATOM 2120 N N . LYS A 1 281 ? -4.46007 15.47825 -34.19328 1.000 50.46337 281 LYS B N 1
ATOM 2121 C CA . LYS A 1 281 ? -5.00946 16.81272 -33.94031 1.000 49.85694 281 LYS B CA 1
ATOM 2122 C C . LYS A 1 281 ? -4.71033 17.29176 -32.53055 1.000 51.53225 281 LYS B C 1
ATOM 2123 O O . LYS A 1 281 ? -4.56861 18.49677 -32.30304 1.000 50.98341 281 LYS B O 1
ATOM 2129 N N . LEU A 1 282 ? -4.62590 16.37489 -31.56712 1.000 48.88289 282 LEU B N 1
ATOM 2130 C CA . LEU A 1 282 ? -4.34123 16.78833 -30.19974 1.000 51.52871 282 LEU B CA 1
ATOM 2131 C C . LEU A 1 282 ? -2.85434 17.05309 -29.95664 1.000 52.41087 282 LEU B C 1
ATOM 2132 O O . LEU A 1 282 ? -2.50363 17.59764 -28.90672 1.000 56.59935 282 LEU B O 1
ATOM 2137 N N . GLY A 1 283 ? -1.97006 16.68900 -30.88176 1.000 50.57199 283 GLY B N 1
ATOM 2138 C CA . GLY A 1 283 ? -0.54698 16.91090 -30.69695 1.000 54.19964 283 GLY B CA 1
ATOM 2139 C C . GLY A 1 283 ? 0.31642 15.66800 -30.56388 1.000 53.65972 283 GLY B C 1
ATOM 2140 O O . GLY A 1 283 ? 1.52142 15.79154 -30.29361 1.000 55.98012 283 GLY B O 1
ATOM 2141 N N . ILE A 1 284 ? -0.24934 14.48496 -30.74054 1.000 47.86220 284 ILE B N 1
ATOM 2142 C CA . ILE A 1 284 ? 0.49927 13.24263 -30.66316 1.000 53.63532 284 ILE B CA 1
ATOM 2143 C C . ILE A 1 284 ? 0.73993 12.81543 -32.09709 1.000 51.19152 284 ILE B C 1
ATOM 2144 O O . ILE A 1 284 ? -0.18541 12.38762 -32.78600 1.000 47.97783 284 ILE B O 1
ATOM 2149 N N . GLU A 1 285 ? 1.97923 12.94989 -32.55766 1.000 48.82101 285 GLU B N 1
ATOM 2150 C CA . GLU A 1 285 ? 2.19878 12.64648 -33.96108 1.000 56.06451 285 GLU B CA 1
ATOM 2151 C C . GLU A 1 285 ? 3.33801 11.67477 -34.22833 1.000 56.79067 285 GLU B C 1
ATOM 2152 O O . GLU A 1 285 ? 3.13222 10.70342 -34.97467 1.000 53.49128 285 GLU B O 1
ATOM 2158 N N . ASP A 1 286 ? 4.52518 11.90816 -33.63493 1.000 48.94041 286 ASP B N 1
ATOM 2159 C CA . ASP A 1 286 ? 5.65434 11.03155 -33.94174 1.000 53.43430 286 ASP B CA 1
ATOM 2160 C C . ASP A 1 286 ? 5.30949 9.57620 -33.67285 1.000 53.81976 286 ASP B C 1
ATOM 2161 O O . ASP A 1 286 ? 5.88422 8.68009 -34.30218 1.000 55.58594 286 ASP B O 1
ATOM 2166 N N . LEU A 1 287 ? 4.37259 9.32645 -32.74828 1.000 46.41383 287 LEU B N 1
ATOM 2167 C CA . LEU A 1 287 ? 4.04519 7.96333 -32.35367 1.000 42.83348 287 LEU B CA 1
ATOM 2168 C C . LEU A 1 287 ? 3.60385 7.12317 -33.53881 1.000 51.60691 287 LEU B C 1
ATOM 2169 O O . LEU A 1 287 ? 3.87121 5.90795 -33.57195 1.000 49.49621 287 LEU B O 1
ATOM 2174 N N . PHE A 1 288 ? 2.94798 7.75059 -34.52255 1.000 46.34048 288 PHE B N 1
ATOM 2175 C CA . PHE A 1 288 ? 2.38466 7.05358 -35.67102 1.000 51.12282 288 PHE B CA 1
ATOM 2176 C C . PHE A 1 288 ? 3.25675 7.15136 -36.92910 1.000 53.54077 288 PHE B C 1
ATOM 2177 O O . PHE A 1 288 ? 2.85295 6.61949 -37.96702 1.000 58.81640 288 PHE B O 1
ATOM 2185 N N . ILE A 1 289 ? 4.40811 7.76135 -36.84885 1.000 56.15715 289 ILE B N 1
ATOM 2186 C CA . ILE A 1 289 ? 5.27536 7.97763 -38.04149 1.000 59.62256 289 ILE B CA 1
ATOM 2187 C C . ILE A 1 289 ? 6.39304 6.89781 -38.00454 1.000 55.30693 289 ILE B C 1
ATOM 2188 O O . ILE A 1 289 ? 7.22494 6.95092 -37.10332 1.000 52.83787 289 ILE B O 1
ATOM 2193 N N . PRO A 1 290 ? 6.40826 5.98877 -38.97094 1.000 56.95173 290 PRO B N 1
ATOM 2194 C CA . PRO A 1 290 ? 7.53490 5.03005 -39.02372 1.000 54.23802 290 PRO B CA 1
ATOM 2195 C C . PRO A 1 290 ? 8.85606 5.75723 -39.09643 1.000 59.48976 290 PRO B C 1
ATOM 2196 O O . PRO A 1 290 ? 8.96589 6.84127 -39.67392 1.000 58.23351 290 PRO B O 1
ATOM 2200 N N . GLY A 1 291 ? 9.86109 5.15523 -38.47805 1.000 61.31581 291 GLY B N 1
ATOM 2201 C CA . GLY A 1 291 ? 11.17672 5.76836 -38.44247 1.000 61.09058 291 GLY B CA 1
ATOM 2202 C C . GLY A 1 291 ? 11.30272 6.81744 -37.38380 1.000 57.24716 291 GLY B C 1
ATOM 2203 O O . GLY A 1 291 ? 12.23760 6.76736 -36.58235 1.000 53.08863 291 GLY B O 1
ATOM 2204 N N . LYS A 1 292 ? 10.36105 7.76545 -37.34289 1.000 57.55710 292 LYS B N 1
ATOM 2205 C CA . LYS A 1 292 ? 10.38693 8.86471 -36.37228 1.000 60.86069 292 LYS B CA 1
ATOM 2206 C C . LYS A 1 292 ? 9.93462 8.43851 -34.97379 1.000 54.95878 292 LYS B C 1
ATOM 2207 O O . LYS A 1 292 ? 10.47437 8.92380 -33.97647 1.000 53.60365 292 LYS B O 1
ATOM 2213 N N . ALA A 1 293 ? 8.92279 7.57759 -34.87080 1.000 57.23203 293 ALA B N 1
ATOM 2214 C CA . ALA A 1 293 ? 8.46784 7.10493 -33.56574 1.000 53.10185 293 ALA B CA 1
ATOM 2215 C C . ALA A 1 293 ? 9.62780 6.54699 -32.74981 1.000 49.55123 293 ALA B C 1
ATOM 2216 O O . ALA A 1 293 ? 10.42175 5.74899 -33.24476 1.000 49.21710 293 ALA B O 1
ATOM 2218 N N . ASP A 1 294 ? 9.70714 6.93730 -31.48929 1.000 48.89712 294 ASP B N 1
ATOM 2219 C CA . ASP A 1 294 ? 10.72457 6.38867 -30.58963 1.000 53.86678 294 ASP B CA 1
ATOM 2220 C C . ASP A 1 294 ? 10.06113 5.53327 -29.50925 1.000 45.64277 294 ASP B C 1
ATOM 2221 O O . ASP A 1 294 ? 9.69493 6.02497 -28.44185 1.000 44.68704 294 ASP B O 1
ATOM 2226 N N . LEU A 1 295 ? 9.98065 4.23589 -29.77380 1.000 44.84335 295 LEU B N 1
ATOM 2227 C CA . LEU A 1 295 ? 9.53127 3.23081 -28.81535 1.000 45.69990 295 LEU B CA 1
ATOM 2228 C C . LEU A 1 295 ? 10.70200 2.35154 -28.37476 1.000 51.14515 295 LEU B C 1
ATOM 2229 O O . LEU A 1 295 ? 10.55040 1.15052 -28.15201 1.000 49.32155 295 LEU B O 1
ATOM 2234 N N . SER A 1 296 ? 11.89384 2.95376 -28.25510 1.000 49.12344 296 SER B N 1
ATOM 2235 C CA . SER A 1 296 ? 13.08203 2.22006 -27.83059 1.000 51.50571 296 SER B CA 1
ATOM 2236 C C . SER A 1 296 ? 12.92669 1.62443 -26.44064 1.000 50.54083 296 SER B C 1
ATOM 2237 O O . SER A 1 296 ? 13.67435 0.71294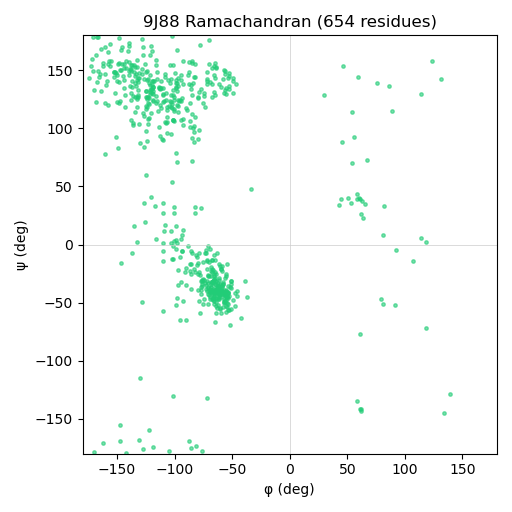 -26.08406 1.000 51.54060 296 SER B O 1
ATOM 2240 N N . GLY A 1 297 ? 11.96834 2.11359 -25.65362 1.000 50.27717 297 GLY B N 1
ATOM 2241 C CA . GLY A 1 297 ? 11.65760 1.48091 -24.38999 1.000 47.36749 297 GLY B CA 1
ATOM 2242 C C . GLY A 1 297 ? 10.87707 0.18898 -24.52002 1.000 55.40480 297 GLY B C 1
ATOM 2243 O O . GLY A 1 297 ? 10.78355 -0.55879 -23.53808 1.000 53.36546 297 GLY B O 1
ATOM 2244 N N . ILE A 1 298 ? 10.29613 -0.08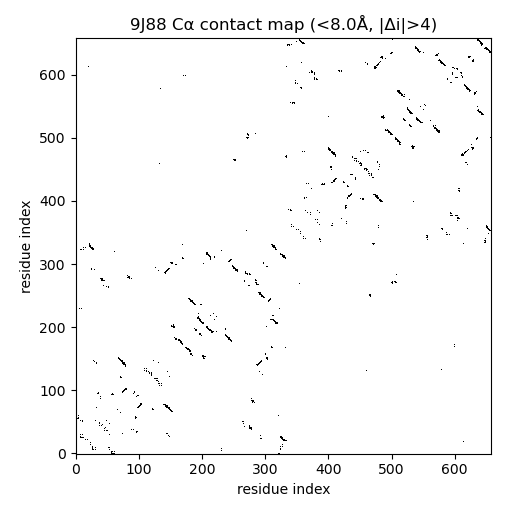273 -25.68967 1.000 50.60853 298 ILE B N 1
ATOM 2245 C CA . ILE A 1 298 ? 9.60742 -1.34748 -25.93658 1.000 49.40155 298 ILE B CA 1
ATOM 2246 C C . ILE A 1 298 ? 10.50256 -2.32862 -26.67012 1.000 50.42829 298 ILE B C 1
ATOM 2247 O O . ILE A 1 298 ? 10.57261 -3.50490 -26.31530 1.000 45.95406 298 ILE B O 1
ATOM 2252 N N . CYS A 1 299 ? 11.18096 -1.85905 -27.71320 1.000 51.85110 299 CYS B N 1
ATOM 2253 C CA . CYS A 1 299 ? 12.04303 -2.70060 -28.53146 1.000 52.11119 299 CYS B CA 1
ATOM 2254 C C . CYS A 1 299 ? 13.26821 -1.89962 -28.95518 1.000 58.54066 299 CYS B C 1
ATOM 2255 O O . CYS A 1 299 ? 13.14891 -0.88168 -29.64685 1.000 59.71135 299 CYS B O 1
ATOM 2258 N N . VAL A 1 300 ? 14.44665 -2.35838 -28.54166 1.000 57.92404 300 VAL B N 1
ATOM 2259 C CA . VAL A 1 300 ? 15.68519 -1.70390 -28.94635 1.000 62.18911 300 VAL B CA 1
ATOM 2260 C C . VAL A 1 300 ? 16.27463 -2.26800 -30.23875 1.000 67.39109 300 VAL B C 1
ATOM 2261 O O . VAL A 1 300 ? 17.08353 -1.58938 -30.88661 1.000 70.20389 300 VAL B O 1
ATOM 2265 N N . LYS A 1 301 ? 15.89838 -3.48320 -30.63905 1.000 67.16569 301 LYS B N 1
ATOM 2266 C CA . LYS A 1 301 ? 16.52538 -4.13970 -31.77678 1.000 66.24806 301 LYS B CA 1
ATOM 2267 C C . LYS A 1 301 ? 15.70886 -3.99861 -33.05253 1.000 70.06576 301 LYS B C 1
ATOM 2268 O O . LYS A 1 301 ? 15.95360 -4.72176 -34.02347 1.000 77.71123 301 LYS B O 1
ATOM 2274 N N . GLU A 1 302 ? 14.75671 -3.07335 -33.07109 1.000 64.46796 302 GLU B N 1
ATOM 2275 C CA . GLU A 1 302 ? 13.99271 -2.73088 -34.26507 1.000 62.69865 302 GLU B CA 1
ATOM 2276 C C . GLU A 1 302 ? 13.13606 -1.50475 -33.95290 1.000 64.90489 302 GLU B C 1
ATOM 2277 O O . GLU A 1 302 ? 12.79981 -1.23491 -32.79256 1.000 62.54449 302 GLU B O 1
ATOM 2279 N N . LYS A 1 303 ? 12.81524 -0.75022 -35.00895 1.000 66.99548 303 LYS B N 1
ATOM 2280 C CA . LYS A 1 303 ? 12.09288 0.51984 -34.91197 1.000 58.21353 303 LYS B CA 1
ATOM 2281 C C . LYS A 1 303 ? 10.58359 0.23998 -34.91268 1.000 56.33757 303 LYS B C 1
ATOM 2282 O O . LYS A 1 303 ? 9.99553 -0.02124 -35.96545 1.000 58.73157 303 LYS B O 1
ATOM 2288 N N . LEU A 1 304 ? 9.94843 0.27607 -33.73568 1.000 45.45868 304 LEU B N 1
ATOM 2289 C CA . LEU A 1 304 ? 8.49541 0.13510 -33.65170 1.000 44.47105 304 LEU B CA 1
ATOM 2290 C C . LEU A 1 304 ? 7.81806 1.48308 -33.86028 1.000 45.55569 304 LEU B C 1
ATOM 2291 O O . LEU A 1 304 ? 8.40721 2.53647 -33.64226 1.000 45.16489 304 LEU B O 1
ATOM 2296 N N . TYR A 1 305 ? 6.55587 1.42793 -34.28921 1.000 47.13940 305 TYR B N 1
ATOM 2297 C CA . TYR A 1 305 ? 5.69247 2.59565 -34.40080 1.000 46.45942 305 TYR B CA 1
ATOM 2298 C C . TYR A 1 305 ? 4.23803 2.10142 -34.38309 1.000 49.21214 305 TYR B C 1
ATOM 2299 O O . TYR A 1 305 ? 3.95177 0.95049 -34.72818 1.000 46.53386 305 TYR B O 1
ATOM 2308 N N . VAL A 1 306 ? 3.31819 2.97604 -33.97948 1.000 45.23392 306 VAL B N 1
AT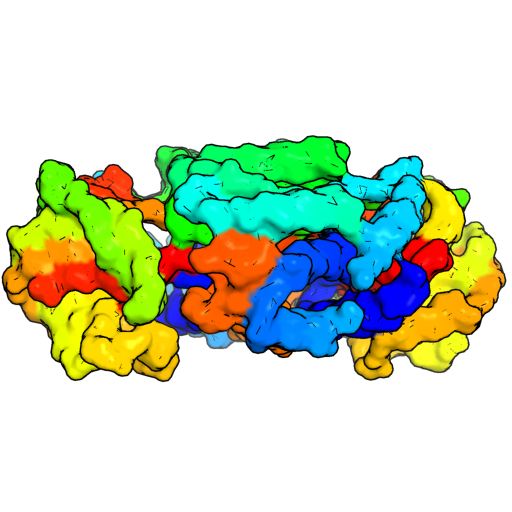OM 2309 C CA . VAL A 1 306 ? 1.91972 2.58893 -33.81108 1.000 45.31835 306 VAL B CA 1
ATOM 2310 C C . VAL A 1 306 ? 1.17465 2.79494 -35.12058 1.000 44.84740 306 VAL B C 1
ATOM 2311 O O . VAL A 1 306 ? 1.01346 3.92309 -35.59054 1.000 46.82708 306 VAL B O 1
ATOM 2315 N N . SER A 1 307 ? 0.69518 1.70940 -35.69944 1.000 43.16539 307 SER B N 1
ATOM 2316 C CA . SER A 1 307 ? -0.10670 1.85854 -36.90208 1.000 45.62366 307 SER B CA 1
ATOM 2317 C C . SER A 1 307 ? -1.52651 2.31457 -36.56073 1.000 47.63494 307 SER B C 1
ATOM 2318 O O . SER A 1 307 ? -2.10301 3.14092 -37.28316 1.000 43.03405 307 SER B O 1
ATOM 2321 N N . ASP A 1 308 ? -2.08520 1.82548 -35.44499 1.000 44.58300 308 ASP B N 1
ATOM 2322 C CA . ASP A 1 308 ? -3.46620 2.15180 -35.12154 1.000 50.30217 308 ASP B CA 1
ATOM 2323 C C . ASP A 1 308 ? -3.77182 1.84081 -33.66514 1.000 45.82291 308 ASP B C 1
ATOM 2324 O O . ASP A 1 308 ? -3.43769 0.76410 -33.16649 1.000 51.55043 308 ASP B O 1
ATOM 2329 N N . ILE A 1 309 ? -4.39842 2.81097 -33.00967 1.000 50.75364 309 ILE B N 1
ATOM 2330 C CA . ILE A 1 309 ? -5.04820 2.69070 -31.71151 1.000 47.07025 309 ILE B CA 1
ATOM 2331 C C . ILE A 1 309 ? -6.54933 2.62386 -31.96022 1.000 51.78660 309 ILE B C 1
ATOM 2332 O O . ILE A 1 309 ? -7.12405 3.57374 -32.50189 1.000 49.93920 309 ILE B O 1
ATOM 2337 N N . VAL A 1 310 ? -7.20004 1.52296 -31.58069 1.000 50.64916 310 VAL B N 1
ATOM 2338 C CA . VAL A 1 310 ? -8.61345 1.32917 -31.88181 1.000 51.35993 310 VAL B CA 1
ATOM 2339 C C . VAL A 1 310 ? -9.39189 1.13794 -30.57947 1.000 50.56973 310 VAL B C 1
ATOM 2340 O O . VAL A 1 310 ? -8.98063 0.36963 -29.69979 1.000 43.25243 310 VAL B O 1
ATOM 2344 N N . HIS A 1 311 ? -10.51476 1.85120 -30.46987 1.000 44.88080 311 HIS B N 1
ATOM 2345 C CA . HIS A 1 311 ? -11.31974 1.93084 -29.26833 1.000 45.48393 311 HIS B CA 1
ATOM 2346 C C . HIS A 1 311 ? -12.78724 1.74303 -29.61817 1.000 46.46585 311 HIS B C 1
ATOM 2347 O O . HIS A 1 311 ? -13.28687 2.35294 -30.56335 1.000 45.44911 311 HIS B O 1
ATOM 2354 N N . LYS A 1 312 ? -13.48685 0.94843 -28.82804 1.000 44.63802 312 LYS B N 1
ATOM 2355 C CA . LYS A 1 312 ? -14.93318 0.82246 -28.95272 1.000 48.20695 312 LYS B CA 1
ATOM 2356 C C . LYS A 1 312 ? -15.54208 0.97322 -27.57045 1.000 49.02286 312 LYS B C 1
ATOM 2357 O O . LYS A 1 312 ? -14.96248 0.50460 -26.58112 1.000 50.78600 312 LYS B O 1
ATOM 2363 N N . ALA A 1 313 ? -16.71257 1.61898 -27.50437 1.000 41.67025 313 ALA B N 1
ATOM 2364 C CA . ALA A 1 313 ? -17.40477 1.86014 -26.24231 1.000 45.86822 313 ALA B CA 1
ATOM 2365 C C . ALA A 1 313 ? -18.87891 1.48238 -26.35400 1.000 49.49305 313 ALA B C 1
ATOM 2366 O O . ALA A 1 313 ? -19.58585 1.95138 -27.25814 1.000 47.15209 313 ALA B O 1
ATOM 2368 N N . TYR A 1 314 ? -19.34606 0.64455 -25.42729 1.000 49.64970 314 TYR B N 1
ATOM 2369 C CA . TYR A 1 314 ? -20.74301 0.22842 -25.37915 1.000 51.82526 314 TYR B CA 1
ATOM 2370 C C . TYR A 1 314 ? -21.36317 0.66048 -24.05209 1.000 54.23901 314 TYR B C 1
ATOM 2371 O O . TYR A 1 314 ? -20.69545 0.61429 -23.00937 1.000 53.16428 314 TYR B O 1
ATOM 2380 N N . LEU A 1 315 ? -22.62422 1.11427 -24.10151 1.000 53.68316 315 LEU B N 1
ATOM 2381 C CA . LEU A 1 315 ? -23.37543 1.50651 -22.90823 1.000 54.79505 315 LEU B CA 1
ATOM 2382 C C . LEU A 1 315 ? -24.81245 1.83882 -23.28504 1.000 55.57169 315 LEU B C 1
ATOM 2383 O O . LEU A 1 315 ? -25.07676 2.43230 -24.33715 1.000 54.48597 315 LEU B O 1
ATOM 2388 N N . GLU A 1 316 ? -25.72852 1.47070 -22.39093 1.000 55.76124 316 GLU B N 1
ATOM 2389 C CA . GLU A 1 316 ? -27.15705 1.64636 -22.58220 1.000 52.27068 316 GLU B CA 1
ATOM 2390 C C . GLU A 1 316 ? -27.71743 2.57400 -21.51660 1.000 51.77636 316 GLU B C 1
ATOM 2391 O O . GLU A 1 316 ? -27.29670 2.52991 -20.35487 1.000 48.60596 316 GLU B O 1
ATOM 2397 N N . PHE A 1 317 ? -28.64682 3.43658 -21.93185 1.000 55.75437 317 PHE B N 1
ATOM 2398 C CA . PHE A 1 317 ? -29.64142 4.01368 -21.02523 1.000 52.02542 317 PHE B CA 1
ATOM 2399 C C . PHE A 1 317 ? -30.80344 3.02260 -20.98293 1.000 56.89823 317 PHE B C 1
ATOM 2400 O O . PHE A 1 317 ? -31.57543 2.89891 -21.94267 1.000 51.88016 317 PHE B O 1
ATOM 2408 N N . ASN A 1 318 ? -30.91568 2.30314 -19.87071 1.000 59.65977 318 ASN B N 1
ATOM 2409 C CA . ASN A 1 318 ? -31.87269 1.22144 -19.70703 1.000 53.74287 318 ASN B CA 1
ATOM 2410 C C . ASN A 1 318 ? -32.65547 1.44154 -18.42255 1.000 57.94137 318 ASN B C 1
ATOM 2411 O O . ASN A 1 318 ? -32.14424 2.04062 -17.46293 1.000 48.97040 318 ASN B O 1
ATOM 2416 N N . GLU A 1 319 ? -33.90571 0.95096 -18.40921 1.000 55.83187 319 GLU B N 1
ATOM 2417 C CA . GLU A 1 319 ? -34.65792 0.95010 -17.16047 1.000 54.78149 319 GLU B CA 1
ATOM 2418 C C . GLU A 1 319 ? -33.84512 0.29779 -16.06210 1.000 49.53723 319 GLU B C 1
ATOM 2419 O O . GLU A 1 319 ? -33.87898 0.72775 -14.90851 1.000 50.38039 319 GLU B O 1
ATOM 2425 N N . GLU A 1 320 ? -33.08847 -0.73013 -16.40886 1.000 51.68160 320 GLU B N 1
ATOM 2426 C CA . GLU A 1 320 ? -32.35847 -1.49424 -15.41072 1.000 57.79625 320 GLU B CA 1
ATOM 2427 C C . GLU A 1 320 ? -30.99456 -0.89487 -15.09213 1.000 56.24627 320 GLU B C 1
ATOM 2428 O O . GLU A 1 320 ? -30.42774 -1.21704 -14.04058 1.000 58.93781 320 GLU B O 1
ATOM 2434 N N . GLY A 1 321 ? -30.48049 -0.00592 -15.95077 1.000 57.45700 321 GLY B N 1
ATOM 2435 C CA . GLY A 1 321 ? -29.19371 0.64730 -15.75118 1.000 56.01072 321 GLY B CA 1
ATOM 2436 C C . GLY A 1 321 ? -28.38824 0.75767 -17.02929 1.000 53.83120 321 GLY B C 1
ATOM 2437 O O . GLY A 1 321 ? -28.86774 1.27235 -18.03948 1.000 51.76621 321 GLY B O 1
ATOM 2438 N N . THR A 1 322 ? -27.13877 0.31937 -16.97495 1.000 52.34502 322 THR B N 1
ATOM 2439 C CA . THR A 1 322 ? -26.35384 0.03727 -18.16730 1.000 52.15140 322 THR B CA 1
ATOM 2440 C C . THR A 1 322 ? -26.71072 -1.37949 -18.55665 1.000 57.21833 322 THR B C 1
ATOM 2441 O O . THR A 1 322 ? -26.39252 -2.31326 -17.81429 1.000 61.01128 322 THR B O 1
ATOM 2445 N N . GLU A 1 323 ? -27.39684 -1.54144 -19.68680 1.000 62.79030 323 GLU B N 1
ATOM 2446 C CA . GLU A 1 323 ? -27.96488 -2.83763 -20.07965 1.000 58.42843 323 GLU B CA 1
ATOM 2447 C C . GLU A 1 323 ? -28.96051 -3.32307 -19.02824 1.000 49.72970 323 GLU B C 1
ATOM 2448 O O . GLU A 1 323 ? -29.94432 -3.97235 -19.36670 1.000 55.95745 323 GLU B O 1
ATOM 2454 N N . GLU A 1 345 ? -39.65780 18.54324 -13.92495 1.000 56.71385 345 GLU B N 1
ATOM 2455 C CA . GLU A 1 345 ? -38.34198 18.69447 -13.29780 1.000 58.75630 345 GLU B CA 1
ATOM 2456 C C . GLU A 1 345 ? -37.17107 18.59164 -14.28290 1.000 50.30589 345 GLU B C 1
ATOM 2457 O O . GLU A 1 345 ? -36.57284 19.60435 -14.65536 1.000 56.88911 345 GLU B O 1
ATOM 2463 N N . PHE A 1 346 ? -36.83815 17.37177 -14.70075 1.000 46.40437 346 PHE B N 1
ATOM 2464 C CA . PHE A 1 346 ? -35.66281 17.12458 -15.53757 1.000 54.51998 346 PHE B CA 1
ATOM 2465 C C . PHE A 1 346 ? -36.08843 16.26256 -16.71843 1.000 50.22834 346 PHE B C 1
ATOM 2466 O O . PHE A 1 346 ? -36.27851 15.04634 -16.58422 1.000 51.06091 346 PHE B O 1
ATOM 2474 N N . VAL A 1 347 ? -36.21851 16.90057 -17.87268 1.000 46.06937 347 VAL B N 1
ATOM 2475 C CA . VAL A 1 347 ? -36.72780 16.26958 -19.08118 1.000 48.36518 347 VAL B CA 1
ATOM 2476 C C . VAL A 1 347 ? -35.64748 16.44012 -20.13881 1.000 53.11256 347 VAL B C 1
ATOM 2477 O O . VAL A 1 347 ? -35.48106 17.53188 -20.69407 1.000 55.86964 347 VAL B O 1
ATOM 2481 N N . ALA A 1 348 ? -34.89825 15.37125 -20.41646 1.000 54.37218 348 ALA B N 1
ATOM 2482 C CA . ALA A 1 348 ? -33.77758 15.44140 -21.36087 1.000 54.91987 348 ALA B CA 1
ATOM 2483 C C . ALA A 1 348 ? -34.29071 15.24231 -22.78975 1.000 55.16030 348 ALA B C 1
ATOM 2484 O O . ALA A 1 348 ? -34.06873 14.21770 -23.43826 1.000 52.86619 348 ALA B O 1
ATOM 2486 N N . ASP A 1 349 ? -34.98463 16.26916 -23.27924 1.000 54.05878 349 ASP B N 1
ATOM 2487 C CA . ASP A 1 349 ? -35.61990 16.22923 -24.58794 1.000 56.49653 349 ASP B CA 1
ATOM 2488 C C . ASP A 1 349 ? -34.95897 17.13904 -25.61094 1.000 56.59956 349 ASP B C 1
ATOM 2489 O O . ASP A 1 349 ? -35.44307 17.22669 -26.74382 1.000 58.94149 349 ASP B O 1
ATOM 2494 N N . HIS A 1 350 ? -33.88821 17.83543 -25.25726 1.000 54.25703 350 HIS B N 1
ATOM 2495 C CA . HIS A 1 350 ? -33.04249 18.50723 -26.21513 1.000 54.78301 350 HIS B CA 1
ATOM 2496 C C . HIS A 1 350 ? -31.61266 18.07027 -25.95438 1.000 54.62517 350 HIS B C 1
ATOM 2497 O O . HIS A 1 350 ? -31.35144 17.35259 -24.97809 1.000 53.06248 350 HIS B O 1
ATOM 2504 N N . PRO A 1 351 ? -30.67692 18.39935 -26.85274 1.000 53.56313 351 PRO B N 1
ATOM 2505 C CA . PRO A 1 351 ? -29.31784 17.85208 -26.73861 1.000 49.80345 351 PRO B CA 1
ATOM 2506 C C . PRO A 1 351 ? -28.67833 18.09743 -25.37975 1.000 48.09530 351 PRO B C 1
ATOM 2507 O O . PRO A 1 351 ? -28.84700 19.15002 -24.76381 1.000 48.69553 351 PRO B O 1
ATOM 2511 N N . PHE A 1 352 ? -27.92062 17.10513 -24.92627 1.000 43.67949 352 PHE B N 1
ATOM 2512 C CA . PHE A 1 352 ? -27.30536 17.15823 -23.61532 1.000 45.12096 352 PHE B CA 1
ATOM 2513 C C . PHE A 1 352 ? -25.99773 16.39787 -23.64793 1.000 40.34116 352 PHE B C 1
ATOM 2514 O O . PHE A 1 352 ? -25.79506 15.49610 -24.46158 1.000 41.75208 352 PHE B O 1
ATOM 2522 N N . LEU A 1 353 ? -25.11840 16.77435 -22.73771 1.000 46.44514 353 LEU B N 1
ATOM 2523 C CA . LEU A 1 353 ? -23.85664 16.09896 -22.50351 1.000 45.04436 353 LEU B CA 1
ATOM 2524 C C . LEU A 1 353 ? -24.00353 15.17760 -21.29970 1.000 48.40367 353 LEU B C 1
ATOM 2525 O O . LEU A 1 353 ? -24.74721 15.48518 -20.36114 1.000 48.76681 353 LEU B O 1
ATOM 2530 N N . PHE A 1 354 ? -23.28780 14.04598 -21.31685 1.000 43.00605 354 PHE B N 1
ATOM 2531 C CA . PHE A 1 354 ? -23.34005 13.12628 -20.18739 1.000 42.15934 354 PHE B CA 1
ATOM 2532 C C . PHE A 1 354 ? -21.98151 12.47813 -19.95245 1.000 46.63046 354 PHE B C 1
ATOM 2533 O O . PHE A 1 354 ? -21.17893 12.30316 -20.88930 1.000 44.81450 354 PHE B O 1
ATOM 2541 N N . PHE A 1 355 ? -21.73003 12.11292 -18.68729 1.000 43.04032 355 PHE B N 1
ATOM 2542 C CA . PHE A 1 355 ? -20.51698 11.36048 -18.36756 1.000 45.91304 355 PHE B CA 1
ATOM 2543 C C . PHE A 1 355 ? -20.77520 10.40992 -17.20236 1.000 45.65023 355 PHE B C 1
ATOM 2544 O O . PHE A 1 355 ? -21.63251 10.66291 -16.34740 1.000 44.53288 355 PHE B O 1
ATOM 2552 N N . ILE A 1 356 ? -20.04966 9.28976 -17.19819 1.000 43.12592 356 ILE B N 1
ATOM 2553 C CA . ILE A 1 356 ? -20.13239 8.30413 -16.12520 1.000 44.21918 356 ILE B CA 1
ATOM 2554 C C . ILE A 1 356 ? -18.94322 8.49795 -15.19925 1.000 44.76336 356 ILE B C 1
ATOM 2555 O O . ILE A 1 356 ? -17.79664 8.44677 -15.64432 1.000 47.90059 356 ILE B O 1
ATOM 2560 N N . PHE A 1 357 ? -19.21554 8.70100 -13.91139 1.000 50.30578 357 PHE B N 1
ATOM 2561 C CA . PHE A 1 357 ? -18.26107 9.21985 -12.93381 1.000 47.50272 357 PHE B CA 1
ATOM 2562 C C . PHE A 1 357 ? -18.02520 8.19581 -11.83284 1.000 50.38701 357 PHE B C 1
ATOM 2563 O O . PHE A 1 357 ? -18.97360 7.60061 -11.30594 1.000 55.11179 357 PHE B O 1
ATOM 2571 N N . ASP A 1 358 ? -16.77550 8.00862 -11.48520 1.000 51.17196 358 ASP B N 1
ATOM 2572 C CA . ASP A 1 358 ? -16.35011 7.16397 -10.37275 1.000 53.35077 358 ASP B CA 1
ATOM 2573 C C . ASP A 1 358 ? -15.89402 8.11884 -9.27753 1.000 53.82522 358 ASP B C 1
ATOM 2574 O O . ASP A 1 358 ? -14.81304 8.70580 -9.37118 1.000 55.42283 358 ASP B O 1
ATOM 2579 N N . SER A 1 359 ? -16.71527 8.28112 -8.24231 1.000 54.09922 359 SER B N 1
ATOM 2580 C CA . SER A 1 359 ? -16.38658 9.25828 -7.21104 1.000 52.66207 359 SER B CA 1
ATOM 2581 C C . SER A 1 359 ? -15.16294 8.84612 -6.40523 1.000 53.60406 359 SER B C 1
ATOM 2582 O O . SER A 1 359 ? -14.54421 9.70189 -5.76239 1.000 50.38248 359 SER B O 1
ATOM 2585 N N . ARG A 1 360 ? -14.79907 7.56182 -6.42857 1.000 52.37105 360 ARG B N 1
ATOM 2586 C CA . ARG A 1 360 ? -13.60414 7.11134 -5.71675 1.000 57.25199 360 ARG B CA 1
ATOM 2587 C C . ARG A 1 360 ? -12.35582 7.81359 -6.24465 1.000 60.10211 360 ARG B C 1
ATOM 2588 O O . ARG A 1 360 ? -11.59418 8.42815 -5.48663 1.000 60.85365 360 ARG B O 1
ATOM 2596 N N . SER A 1 361 ? -12.11610 7.72330 -7.54534 1.000 61.50235 361 SER B N 1
ATOM 2597 C CA . SER A 1 361 ? -10.92346 8.34212 -8.10422 1.000 60.01219 361 SER B CA 1
ATOM 2598 C C . SER A 1 361 ? -11.19425 9.72363 -8.66647 1.000 57.39542 361 SER B C 1
ATOM 2599 O O . SER A 1 361 ? -10.23370 10.44366 -8.96159 1.000 59.98898 361 SER B O 1
ATOM 2602 N N . LYS A 1 362 ? -12.46898 10.11189 -8.78191 1.000 51.89635 362 LYS B N 1
ATOM 2603 C CA . LYS A 1 362 ? -12.88942 11.30881 -9.52214 1.000 53.56169 362 LYS B CA 1
ATOM 2604 C C . LYS A 1 362 ? -12.53025 11.19443 -11.00741 1.000 48.40001 362 LYS B C 1
ATOM 2605 O O . LYS A 1 362 ? -12.17908 12.17008 -11.66840 1.000 46.47421 362 LYS B O 1
ATOM 2611 N N . ALA A 1 363 ? -12.65313 9.98686 -11.54319 1.000 49.03787 363 ALA B N 1
ATOM 2612 C CA . ALA A 1 363 ? -12.28424 9.68612 -12.91354 1.000 45.23913 363 ALA B CA 1
ATOM 2613 C C . ALA A 1 363 ? -13.50534 9.73526 -13.81121 1.000 47.20656 363 ALA B C 1
ATOM 2614 O O . ALA A 1 363 ? -14.55294 9.18357 -13.46975 1.000 51.07056 363 ALA B O 1
ATOM 2616 N N . ILE A 1 364 ? -13.35531 10.35833 -14.97720 1.000 42.98933 364 ILE B N 1
ATOM 2617 C CA . ILE A 1 364 ? -14.41209 10.38706 -15.98561 1.000 42.70664 364 ILE B CA 1
ATOM 2618 C C . ILE A 1 364 ? -14.29140 9.10123 -16.80953 1.000 43.33178 364 ILE B C 1
ATOM 2619 O O . ILE A 1 364 ? -13.58245 9.04331 -17.79708 1.000 49.77545 364 ILE B O 1
ATOM 2624 N N . LEU A 1 365 ? -15.00662 8.05370 -16.38601 1.000 44.91052 365 LEU B N 1
ATOM 2625 C CA . LEU A 1 365 ? -14.93627 6.75165 -17.06188 1.000 45.79123 365 LEU B CA 1
ATOM 2626 C C . LEU A 1 365 ? -15.46054 6.81331 -18.49522 1.000 45.43836 365 LEU B C 1
ATOM 2627 O O . LEU A 1 365 ? -14.95365 6.10993 -19.39150 1.000 38.61642 365 LEU B O 1
ATOM 2632 N N . PHE A 1 366 ? -16.53481 7.56664 -18.70437 1.000 38.46679 366 PHE B N 1
ATOM 2633 C CA . PHE A 1 366 ? -17.10886 7.74011 -20.01988 1.000 40.84853 366 PHE B CA 1
ATOM 2634 C C . PHE A 1 366 ? -17.51910 9.18855 -20.12911 1.000 41.09616 366 PHE B C 1
ATOM 2635 O O . PHE A 1 366 ? -17.79334 9.82616 -19.11484 1.000 39.98439 366 PHE B O 1
ATOM 2643 N N . ILE A 1 367 ? -17.47046 9.72043 -21.35242 1.000 41.09165 367 ILE B N 1
ATOM 2644 C CA . ILE A 1 367 ? -18.03314 11.02576 -21.67419 1.000 40.63421 367 ILE B CA 1
ATOM 2645 C C . ILE A 1 367 ? -18.80504 10.85395 -22.97369 1.000 43.52280 367 ILE B C 1
ATOM 2646 O O . ILE A 1 367 ? -18.53334 9.94596 -23.76088 1.000 42.91628 367 ILE B O 1
ATOM 2651 N N . GLY A 1 368 ? -19.81738 11.68262 -23.17014 1.000 45.14374 368 GLY B N 1
ATOM 2652 C CA . GLY A 1 368 ? -20.62696 11.48907 -24.35401 1.000 45.49813 368 GLY B CA 1
ATOM 2653 C C . GLY A 1 368 ? -21.52652 12.67646 -24.57541 1.000 47.00470 368 GLY B C 1
ATOM 2654 O O . GLY A 1 368 ? -21.53338 13.63347 -23.79598 1.000 49.59394 368 GLY B O 1
ATOM 2655 N N . ARG A 1 369 ? -22.29018 12.58666 -25.65937 1.000 46.17965 369 ARG B N 1
ATOM 2656 C CA . ARG A 1 369 ? -23.26375 13.59127 -26.05070 1.000 45.55406 369 ARG B CA 1
ATOM 2657 C C . ARG A 1 369 ? -24.40925 12.88215 -26.75604 1.000 43.30492 369 ARG B C 1
ATOM 2658 O O . ARG A 1 369 ? -24.18003 11.92628 -27.49893 1.000 45.26161 369 ARG B O 1
ATOM 2666 N N . PHE A 1 370 ? -25.64076 13.31527 -26.49053 1.000 48.01562 370 PHE B N 1
ATOM 2667 C CA . PHE A 1 370 ? -26.82527 12.80200 -27.19141 1.000 48.30041 370 PHE B CA 1
ATOM 2668 C C . PHE A 1 370 ? -27.58514 13.97082 -27.79514 1.000 50.13323 370 PHE B C 1
ATOM 2669 O O . PHE A 1 370 ? -28.07861 14.84017 -27.06605 1.000 50.47587 370 PHE B O 1
ATOM 2677 N N . SER A 1 371 ? -27.67952 13.99299 -29.12089 1.000 52.23971 371 SER B N 1
ATOM 2678 C CA . SER A 1 371 ? -28.31516 15.08928 -29.83185 1.000 53.18295 371 SER B CA 1
ATOM 2679 C C . SER A 1 371 ? -29.56327 14.66309 -30.59395 1.000 52.79266 371 SER B C 1
ATOM 2680 O O . SER A 1 371 ? -30.14905 15.48666 -31.30545 1.000 57.73529 371 SER B O 1
ATOM 2683 N N . GLY A 1 372 ? -29.99682 13.41534 -30.46564 1.000 52.84500 372 GLY B N 1
ATOM 2684 C CA . GLY A 1 372 ? -31.05619 12.93299 -31.32972 1.000 58.71999 372 GLY B CA 1
ATOM 2685 C C . GLY A 1 372 ? -30.57416 12.48956 -32.69683 1.000 65.76581 372 GLY B C 1
ATOM 2686 O O . GLY A 1 372 ? -31.30269 12.64685 -33.68720 1.000 68.12520 372 GLY B O 1
ATOM 2687 N N . ASN A 1 373 ? -29.35889 11.94488 -32.77378 1.000 58.68021 373 ASN B N 1
ATOM 2688 C CA . ASN A 1 373 ? -28.69799 11.50399 -34.01686 1.000 67.54044 373 ASN B CA 1
ATOM 2689 C C . ASN A 1 373 ? -28.46869 12.60946 -35.04246 1.000 66.71113 373 ASN B C 1
ATOM 2690 O O . ASN A 1 373 ? -27.31524 12.91261 -35.38424 1.000 65.20249 373 ASN B O 1
ATOM 2695 N N . GLU B 1 2 ? -17.37845 15.50737 -70.70643 1.000 82.64430 2 GLU A N 1
ATOM 2696 C CA . GLU B 1 2 ? -16.91956 14.80149 -69.50942 1.000 79.39758 2 GLU A CA 1
ATOM 2697 C C . GLU B 1 2 ? -15.60633 15.38530 -68.97153 1.000 83.69037 2 GLU A C 1
ATOM 2698 O O . GLU B 1 2 ? -15.36417 15.35081 -67.75947 1.000 80.73425 2 GLU A O 1
ATOM 2704 N N . THR B 1 3 ? -14.75010 15.89266 -69.87358 1.000 79.37449 3 THR A N 1
ATOM 2705 C CA . THR B 1 3 ? -13.59060 16.66991 -69.43676 1.000 77.63736 3 THR A CA 1
ATOM 2706 C C . THR B 1 3 ? -14.02316 17.87620 -68.60338 1.000 74.64946 3 THR A C 1
ATOM 2707 O O . THR B 1 3 ? -13.33961 18.24582 -67.64205 1.000 74.63743 3 THR A O 1
ATOM 2711 N N . GLU B 1 4 ? -15.17957 18.46865 -68.92648 1.000 79.25746 4 GLU A N 1
ATOM 2712 C CA . GLU B 1 4 ? -15.73836 19.57383 -68.14757 1.000 78.16703 4 GLU A CA 1
ATOM 2713 C C . GLU B 1 4 ? -15.88175 19.22898 -66.66022 1.000 79.04462 4 GLU A C 1
ATOM 2714 O O . GLU B 1 4 ? -16.03605 20.14108 -65.83460 1.000 79.68986 4 GLU A O 1
ATOM 2720 N N . ILE B 1 5 ? -15.82452 17.93823 -66.29915 1.000 75.49246 5 ILE A N 1
ATOM 2721 C CA . ILE B 1 5 ? -15.80686 17.52460 -64.89688 1.000 66.19856 5 ILE A CA 1
ATOM 2722 C C . ILE B 1 5 ? -14.38728 17.39637 -64.35360 1.000 65.70122 5 ILE A C 1
ATOM 2723 O O . ILE B 1 5 ? -14.18461 17.55104 -63.13690 1.000 63.05495 5 ILE A O 1
ATOM 2728 N N . ALA B 1 6 ? -13.39270 17.17624 -65.22749 1.000 65.45036 6 ALA A N 1
ATOM 2729 C CA . ALA B 1 6 ? -12.01946 16.91968 -64.78351 1.000 61.93515 6 ALA A CA 1
ATOM 2730 C C . ALA B 1 6 ? -11.48144 18.04746 -63.90700 1.000 58.77940 6 ALA A C 1
ATOM 2731 O O . ALA B 1 6 ? -10.92979 17.79432 -62.82575 1.000 59.36668 6 ALA A O 1
ATOM 2733 N N . LYS B 1 7 ? -11.63220 19.30100 -64.36344 1.000 57.00676 7 LYS A N 1
ATOM 2734 C CA . LYS B 1 7 ? -11.11407 20.45302 -63.61862 1.000 52.56197 7 LYS A CA 1
ATOM 2735 C C . LYS B 1 7 ? -11.71328 20.57072 -62.21971 1.000 52.46090 7 LYS A C 1
ATOM 2736 O O . LYS B 1 7 ? -10.95482 20.53990 -61.23232 1.000 53.21569 7 LYS A O 1
ATOM 2742 N N . PRO B 1 8 ? -13.02894 20.70072 -62.04577 1.000 57.13367 8 PRO A N 1
ATOM 2743 C CA . PRO B 1 8 ? -13.53341 20.77351 -60.66897 1.000 54.58636 8 PRO A CA 1
ATOM 2744 C C . PRO B 1 8 ? -13.29552 19.49188 -59.89321 1.000 50.47567 8 PRO A C 1
ATOM 2745 O O . PRO B 1 8 ? -13.12424 19.54738 -58.67067 1.000 48.63676 8 PRO A O 1
ATOM 2749 N N . LEU B 1 9 ? -13.24670 18.33841 -60.56432 1.000 50.63039 9 LEU A N 1
ATOM 2750 C CA . LEU B 1 9 ? -13.00459 17.09919 -59.83528 1.000 49.85926 9 LEU A CA 1
ATOM 2751 C C . LEU B 1 9 ? -11.56931 17.03499 -59.33984 1.000 46.02692 9 LEU A C 1
ATOM 2752 O O . LEU B 1 9 ? -11.32655 16.67084 -58.18041 1.000 42.19890 9 LEU A O 1
ATOM 2757 N N . ALA B 1 10 ? -10.61021 17.42750 -60.18785 1.000 47.49691 10 ALA A N 1
ATOM 2758 C CA . ALA B 1 10 ? -9.21313 17.47856 -59.76007 1.000 50.85323 10 ALA A CA 1
ATOM 2759 C C . ALA B 1 10 ? -9.01934 18.53208 -58.68666 1.000 48.38794 10 ALA A C 1
ATOM 2760 O O . ALA B 1 10 ? -8.41020 18.27430 -57.64175 1.000 46.20530 10 ALA A O 1
ATOM 2762 N N . ASP B 1 11 ? -9.53340 19.73289 -58.93514 1.000 50.80116 11 ASP A N 1
ATOM 2763 C CA . ASP B 1 11 ? -9.48954 20.78672 -57.93115 1.000 50.24562 11 ASP A CA 1
ATOM 2764 C C . ASP B 1 11 ? -10.08371 20.32011 -56.61301 1.000 50.64437 11 ASP A C 1
ATOM 2765 O O . ASP B 1 11 ? -9.55692 20.62738 -55.53628 1.000 44.20363 11 ASP A O 1
ATOM 2770 N N . PHE B 1 12 ? -11.20403 19.59593 -56.68524 1.000 48.29183 12 PHE A N 1
ATOM 2771 C CA . PHE B 1 12 ? -11.79083 19.01146 -55.49517 1.000 45.98611 12 PHE A CA 1
ATOM 2772 C C . PHE B 1 12 ? -10.85652 17.98099 -54.87250 1.000 46.19134 12 PHE A C 1
ATOM 2773 O O . PHE B 1 12 ? -10.65580 17.97801 -53.65207 1.000 45.20573 12 PHE A O 1
ATOM 2781 N N . ALA B 1 13 ? -10.29096 17.08914 -55.69383 1.000 46.16163 13 ALA A N 1
ATOM 2782 C CA . ALA B 1 13 ? -9.34309 16.09041 -55.20052 1.000 45.05245 13 ALA A CA 1
ATOM 2783 C C . ALA B 1 13 ? -8.23349 16.72919 -54.37456 1.000 44.15763 13 ALA A C 1
ATOM 2784 O O . ALA B 1 13 ? -8.01074 16.35374 -53.22118 1.000 46.67556 13 ALA A O 1
ATOM 2786 N N . TYR B 1 14 ? -7.52972 17.70611 -54.94540 1.000 44.18837 14 TYR A N 1
ATOM 2787 C CA . TYR B 1 14 ? -6.38868 18.28404 -54.24452 1.000 46.74622 14 TYR A CA 1
ATOM 2788 C C . TYR B 1 14 ? -6.81599 19.04459 -52.99919 1.000 48.74317 14 TYR A C 1
ATOM 2789 O O . TYR B 1 14 ? -6.08500 19.07029 -52.00169 1.000 46.89124 14 TYR A O 1
ATOM 2798 N N . SER B 1 15 ? -7.98818 19.66979 -53.03243 1.000 45.93441 15 SER A N 1
ATOM 2799 C CA . SER B 1 15 ? -8.46474 20.38063 -51.85376 1.000 47.97943 15 SER A CA 1
ATOM 2800 C C . SER B 1 15 ? -8.70979 19.41440 -50.69671 1.000 42.96807 15 SER A C 1
ATOM 2801 O O . SER B 1 15 ? -8.41101 19.72093 -49.53861 1.000 48.83084 15 SER A O 1
ATOM 2804 N N . LEU B 1 16 ? -9.24290 18.23809 -50.99204 1.000 44.47525 16 LEU A N 1
ATOM 2805 C CA . LEU B 1 16 ? -9.43756 17.23912 -49.94832 1.000 49.55277 16 LEU A CA 1
ATOM 2806 C C . LEU B 1 16 ? -8.10118 16.74120 -49.43044 1.000 50.07160 16 LEU A C 1
ATOM 2807 O O . LEU B 1 16 ? -7.88626 16.65095 -48.21807 1.000 49.90965 16 LEU A O 1
ATOM 2812 N N . TYR B 1 17 ? -7.18321 16.43131 -50.34745 1.000 47.41427 17 TYR A N 1
ATOM 2813 C CA . TYR B 1 17 ? -5.90362 15.87149 -49.96187 1.000 44.38491 17 TYR A CA 1
ATOM 2814 C C . TYR B 1 17 ? -5.18260 16.77434 -48.96851 1.000 49.95740 17 TYR A C 1
ATOM 2815 O O . TYR B 1 17 ? -4.61607 16.28860 -47.97941 1.000 46.97428 17 TYR A O 1
ATOM 2824 N N . GLN B 1 18 ? -5.19313 18.09290 -49.21267 1.000 47.13836 18 GLN A N 1
ATOM 2825 C CA . GLN B 1 18 ? -4.43465 19.00221 -48.35263 1.000 54.05736 18 GLN A CA 1
ATOM 2826 C C . GLN B 1 18 ? -4.99450 19.04356 -46.93967 1.000 50.35931 18 GLN A C 1
ATOM 2827 O O . GLN B 1 18 ? -4.24092 19.26007 -45.99171 1.000 59.47827 18 GLN A O 1
ATOM 2833 N N . LEU B 1 19 ? -6.29768 18.83842 -46.76987 1.000 54.99942 19 LEU A N 1
ATOM 2834 C CA . LEU B 1 19 ? -6.86967 18.85982 -45.42726 1.000 57.40079 19 LEU A CA 1
ATOM 2835 C C . LEU B 1 19 ? -6.41011 17.68273 -44.57899 1.000 54.37551 19 LEU A C 1
ATOM 2836 O O . LEU B 1 19 ? -6.48589 17.76787 -43.34523 1.000 58.20786 19 LEU A O 1
ATOM 2841 N N . GLU B 1 20 ? -5.98179 16.58087 -45.20180 1.000 49.66327 20 GLU A N 1
ATOM 2842 C CA . GLU B 1 20 ? -5.30533 15.48947 -44.47205 1.000 55.52307 20 GLU A CA 1
ATOM 2843 C C . GLU B 1 20 ? -3.85434 15.84931 -44.12900 1.000 54.94468 20 GLU A C 1
ATOM 2844 O O . GLU B 1 20 ? -3.54833 16.35802 -43.04743 1.000 59.71312 20 GLU A O 1
ATOM 2850 N N . ALA B 1 22 ? -2.32583 13.47344 -42.66196 1.000 52.61019 22 ALA A N 1
ATOM 2851 C CA . ALA B 1 22 ? -1.22279 13.89994 -41.81567 1.000 57.43918 22 ALA A CA 1
ATOM 2852 C C . ALA B 1 22 ? -0.10292 12.85803 -41.81589 1.000 61.64380 22 ALA A C 1
ATOM 2853 O O . ALA B 1 22 ? 1.01406 13.16255 -41.39513 1.000 70.38617 22 ALA A O 1
ATOM 2855 N N . GLY B 1 23 ? -0.41579 11.63672 -42.27840 1.000 62.34051 23 GLY A N 1
ATOM 2856 C CA . GLY B 1 23 ? 0.56234 10.59511 -42.61291 1.000 57.51386 23 GLY A CA 1
ATOM 2857 C C . GLY B 1 23 ? 0.33787 9.97061 -43.99522 1.000 58.28363 23 GLY A C 1
ATOM 2858 O O . GLY B 1 23 ? 0.45366 10.66812 -45.00773 1.000 56.54213 23 GLY A O 1
ATOM 2859 N N . ASN B 1 24 ? 0.00295 8.67961 -44.07290 1.000 55.96624 24 ASN A N 1
ATOM 2860 C CA . ASN B 1 24 ? -0.49050 8.12131 -45.32949 1.000 51.06145 24 ASN A CA 1
ATOM 2861 C C . ASN B 1 24 ? -1.86285 8.69850 -45.67804 1.000 53.17442 24 ASN A C 1
ATOM 2862 O O . ASN B 1 24 ? -2.64724 9.09173 -44.81622 1.000 48.46555 24 ASN A O 1
ATOM 2867 N N . VAL B 1 25 ? -2.14789 8.75026 -46.96351 1.000 48.55240 25 VAL A N 1
ATOM 2868 C CA . VAL B 1 25 ? -3.41396 9.25408 -47.45944 1.000 46.38279 25 VAL A CA 1
ATOM 2869 C C . VAL B 1 25 ? -3.77313 8.41073 -48.67204 1.000 50.87236 25 VAL A C 1
ATOM 2870 O O . VAL B 1 25 ? -2.88554 8.00585 -49.43607 1.000 44.14029 25 VAL A O 1
ATOM 2874 N N . PHE B 1 26 ? -5.07211 8.09649 -48.81162 1.000 48.17992 26 PHE A N 1
ATOM 2875 C CA . PHE B 1 26 ? -5.59677 7.40379 -49.98446 1.000 42.09331 26 PHE A CA 1
ATOM 2876 C C . PHE B 1 26 ? -7.12527 7.44106 -50.00595 1.000 45.08508 26 PHE A C 1
ATOM 2877 O O . PHE B 1 26 ? -7.77521 6.97007 -49.06213 1.000 47.84553 26 PHE A O 1
ATOM 2885 N N . PHE B 1 27 ? -7.71392 7.98223 -51.07605 1.000 43.02336 27 PHE A N 1
ATOM 2886 C CA . PHE B 1 27 ? -9.16224 7.95986 -51.23785 1.000 40.90761 27 PHE A CA 1
ATOM 2887 C C . PHE B 1 27 ? -9.51561 8.18033 -52.70657 1.000 44.21272 27 PHE A C 1
ATOM 2888 O O . PHE B 1 27 ? -8.65946 8.52598 -53.53447 1.000 39.29725 27 PHE A O 1
ATOM 2896 N N . SER B 1 28 ? -10.81518 7.97697 -53.02160 1.000 39.86696 28 SER A N 1
ATOM 2897 C CA . SER B 1 28 ? -11.31981 8.21710 -54.36164 1.000 42.49353 28 SER A CA 1
ATOM 2898 C C . SER B 1 28 ? -12.02787 9.56027 -54.43594 1.000 43.51438 28 SER A C 1
ATOM 2899 O O . SER B 1 28 ? -13.13975 9.69281 -53.91392 1.000 47.91830 28 SER A O 1
ATOM 2902 N N . PRO B 1 29 ? -11.42864 10.57212 -55.05890 1.000 43.43621 29 PRO A N 1
ATOM 2903 C CA . PRO B 1 29 ? -12.18079 11.79786 -55.35831 1.000 41.47652 29 PRO A CA 1
ATOM 2904 C C . PRO B 1 29 ? -13.44197 11.53349 -56.15362 1.000 43.61588 29 PRO A C 1
ATOM 2905 O O . PRO B 1 29 ? -14.45757 12.19906 -55.93306 1.000 39.97052 29 PRO A O 1
ATOM 2909 N N . VAL B 1 30 ? -13.37976 10.60427 -57.11304 1.000 46.89727 30 VAL A N 1
ATOM 2910 C CA . VAL B 1 30 ? -14.51223 10.33863 -57.99839 1.000 46.33447 30 VAL A CA 1
ATOM 2911 C C . VAL B 1 30 ? -15.68171 9.76824 -57.20582 1.000 48.28259 30 VAL A C 1
ATOM 2912 O O . VAL B 1 30 ? -16.81195 10.26274 -57.28410 1.000 48.93844 30 VAL A O 1
ATOM 2916 N N . SER B 1 31 ? -15.41157 8.72001 -56.42524 1.000 46.68501 31 SER A N 1
ATOM 2917 C CA . SER B 1 31 ? -16.41397 8.10907 -55.56423 1.000 43.07620 31 SER A CA 1
ATOM 2918 C C . SER B 1 31 ? -17.06763 9.14489 -54.66663 1.000 47.83428 31 SER A C 1
ATOM 2919 O O . SER B 1 31 ? -18.29744 9.24403 -54.61161 1.000 45.47672 31 SER A O 1
ATOM 2922 N N . ILE B 1 32 ? -16.25554 9.94086 -53.96331 1.000 45.58494 32 ILE A N 1
ATOM 2923 C CA . ILE B 1 32 ? -16.80296 10.98073 -53.09322 1.000 47.60182 32 ILE A CA 1
ATOM 2924 C C . ILE B 1 32 ? -17.60132 11.99665 -53.90452 1.000 43.38524 32 ILE A C 1
ATOM 2925 O O . ILE B 1 32 ? -18.67777 12.44798 -53.49147 1.000 42.21587 32 ILE A O 1
ATOM 2930 N N . PHE B 1 33 ? -17.07350 12.38838 -55.05680 1.000 41.74330 33 PHE A N 1
ATOM 2931 C CA . PHE B 1 33 ? -17.77380 13.33071 -55.91898 1.000 45.15236 33 PHE A CA 1
ATOM 2932 C C . PHE B 1 33 ? -19.14022 12.79564 -56.33803 1.000 44.90382 33 PHE A C 1
ATOM 2933 O O . PHE B 1 33 ? -20.09287 13.56034 -56.49694 1.000 45.58837 33 PHE A O 1
ATOM 2941 N N . LEU B 1 34 ? -19.24302 11.48712 -56.54901 1.000 43.30895 34 LEU A N 1
ATOM 2942 C CA . LEU B 1 34 ? -20.50471 10.90989 -56.96743 1.000 49.88423 34 LEU A CA 1
ATOM 2943 C C . LEU B 1 34 ? -21.49996 10.85703 -55.81003 1.000 49.86736 34 LEU A C 1
ATOM 2944 O O . LEU B 1 34 ? -22.70694 10.97626 -56.03070 1.000 46.43827 34 LEU A O 1
ATOM 2949 N N . ALA B 1 35 ? -21.01987 10.70606 -54.57603 1.000 45.20139 35 ALA A N 1
ATOM 2950 C CA . ALA B 1 35 ? -21.92767 10.77299 -53.44027 1.000 47.56646 35 ALA A CA 1
ATOM 2951 C C . ALA B 1 35 ? -22.45817 12.18543 -53.26417 1.000 49.86097 35 ALA A C 1
ATOM 2952 O O . ALA B 1 35 ? -23.64380 12.38464 -52.97939 1.000 50.75385 35 ALA A O 1
ATOM 2954 N N . LEU B 1 36 ? -21.59303 13.17794 -53.43706 1.000 47.26325 36 LEU A N 1
ATOM 2955 C CA . LEU B 1 36 ? -22.02827 14.56178 -53.38084 1.000 47.48144 36 LEU A CA 1
ATOM 2956 C C . LEU B 1 36 ? -22.99990 14.89522 -54.49651 1.000 49.71224 36 LEU A C 1
ATOM 2957 O O . LEU B 1 36 ? -23.78150 15.84519 -54.36061 1.000 44.33524 36 LEU A O 1
ATOM 2962 N N . ALA B 1 37 ? -22.94208 14.16442 -55.61167 1.000 49.24289 37 ALA A N 1
ATOM 2963 C CA . ALA B 1 37 ? -23.88698 14.41660 -56.69289 1.000 48.94371 37 ALA A CA 1
ATOM 2964 C C . ALA B 1 37 ? -25.30794 14.02726 -56.29075 1.000 50.47052 37 ALA A C 1
ATOM 2965 O O . ALA B 1 37 ? -26.26768 14.73260 -56.63100 1.000 47.92503 37 ALA A O 1
ATOM 2967 N N . MET B 1 38 ? -25.47165 12.91710 -55.56829 1.000 46.74404 38 MET A N 1
ATOM 2968 C CA . MET B 1 38 ? -26.81644 12.52590 -55.14766 1.000 52.18661 38 MET A CA 1
ATOM 2969 C C . MET B 1 38 ? -27.45267 13.59191 -54.26705 1.000 50.63154 38 MET A C 1
ATOM 2970 O O . MET B 1 38 ? -28.53276 14.10071 -54.57356 1.000 50.73254 38 MET A O 1
ATOM 2975 N N . VAL B 1 39 ? -26.77644 13.97155 -53.18068 1.000 51.46540 39 VAL A N 1
ATOM 2976 C CA . VAL B 1 39 ? -27.32087 14.95389 -52.24786 1.000 49.09235 39 VAL A CA 1
ATOM 2977 C C . VAL B 1 39 ? -27.34289 16.31528 -52.91390 1.000 50.95626 39 VAL A C 1
ATOM 2978 O O . VAL B 1 39 ? -27.81868 17.29200 -52.32714 1.000 58.15026 39 VAL A O 1
ATOM 2982 N N . PHE B 1 40 ? -26.80914 16.39637 -54.13129 1.000 48.08534 40 PHE A N 1
ATOM 2983 C CA . PHE B 1 40 ? -27.01152 17.56819 -54.97598 1.000 54.78532 40 PHE A CA 1
ATOM 2984 C C . PHE B 1 40 ? -28.24507 17.43215 -55.86308 1.000 58.19734 40 PHE A C 1
ATOM 2985 O O . PHE B 1 40 ? -28.94074 18.42504 -56.11411 1.000 60.24356 40 PHE A O 1
ATOM 2993 N N . PHE B 1 41 ? -28.53730 16.21874 -56.33277 1.000 55.54188 41 PHE A N 1
ATOM 2994 C CA . PHE B 1 41 ? -29.76859 15.98294 -57.06887 1.000 54.54919 41 PHE A CA 1
ATOM 2995 C C . PHE B 1 41 ? -31.00304 16.30607 -56.23347 1.000 59.51752 41 PHE A C 1
ATOM 2996 O O . PHE B 1 41 ? -32.07948 16.52662 -56.80019 1.000 56.93599 41 PHE A O 1
ATOM 3004 N N . GLY B 1 42 ? -30.87661 16.33113 -54.90289 1.000 56.09151 42 GLY A N 1
ATOM 3005 C CA . GLY B 1 42 ? -32.04358 16.44906 -54.05609 1.000 53.51511 42 GLY A CA 1
ATOM 3006 C C . GLY B 1 42 ? -32.00378 17.58264 -53.05567 1.000 52.96217 42 GLY A C 1
ATOM 3007 O O . GLY B 1 42 ? -32.73313 17.54507 -52.06357 1.000 52.38495 42 GLY A O 1
ATOM 3008 N N . SER B 1 43 ? -31.15951 18.58523 -53.27284 1.000 51.22240 43 SER A N 1
ATOM 3009 C CA . SER B 1 43 ? -31.07922 19.70023 -52.34638 1.000 52.73081 43 SER A CA 1
ATOM 3010 C C . SER B 1 43 ? -31.43051 21.00487 -53.04730 1.000 53.46043 43 SER A C 1
ATOM 3011 O O . SER B 1 43 ? -31.47799 21.08199 -54.27765 1.000 50.19487 43 SER A O 1
ATOM 3014 N N . ASN B 1 44 ? -31.66378 22.03213 -52.22950 1.000 51.01564 44 ASN A N 1
ATOM 3015 C CA . ASN B 1 44 ? -31.91168 23.39391 -52.68007 1.000 55.92388 44 ASN A CA 1
ATOM 3016 C C . ASN B 1 44 ? -31.34002 24.34768 -51.64174 1.000 56.66135 44 ASN A C 1
ATOM 3017 O O . ASN B 1 44 ? -30.62779 23.93750 -50.71550 1.000 55.83525 44 ASN A O 1
ATOM 3022 N N . GLY B 1 45 ? -31.67812 25.62725 -51.79608 1.000 55.98457 45 GLY A N 1
ATOM 3023 C CA . GLY B 1 45 ? -31.27048 26.64370 -50.83877 1.000 59.79381 45 GLY A CA 1
ATOM 3024 C C . GLY B 1 45 ? -29.76257 26.78620 -50.75039 1.000 62.29678 45 GLY A C 1
ATOM 3025 O O . GLY B 1 45 ? -29.03785 26.67847 -51.74579 1.000 63.09600 45 GLY A O 1
ATOM 3026 N N . ASN B 1 46 ? -29.28332 27.03258 -49.52807 1.000 61.06518 46 ASN A N 1
ATOM 3027 C CA . ASN B 1 46 ? -27.86011 27.20672 -49.25433 1.000 63.54642 46 ASN A CA 1
ATOM 3028 C C . ASN B 1 46 ? -27.10420 25.88757 -49.23811 1.000 62.00330 46 ASN A C 1
ATOM 3029 O O . ASN B 1 46 ? -25.92995 25.84998 -49.61296 1.000 65.20515 46 ASN A O 1
ATOM 3034 N N . THR B 1 47 ? -27.74044 24.82345 -48.74903 1.000 62.48465 47 THR A N 1
ATOM 3035 C CA . THR B 1 47 ? -27.17918 23.48633 -48.86670 1.000 60.48947 47 THR A CA 1
ATOM 3036 C C . THR B 1 47 ? -26.70831 23.21746 -50.28219 1.000 56.43223 47 THR A C 1
ATOM 3037 O O . THR B 1 47 ? -25.62870 22.65473 -50.49663 1.000 59.03262 47 THR A O 1
ATOM 3041 N N . ASN B 1 48 ? -27.49378 23.63821 -51.26268 1.000 57.72710 48 ASN A N 1
ATOM 3042 C CA . ASN B 1 48 ? -27.17768 23.30213 -52.63698 1.000 56.41445 48 ASN A CA 1
ATOM 3043 C C . ASN B 1 48 ? -26.08911 24.19494 -53.21334 1.000 57.08664 48 ASN A C 1
ATOM 3044 O O . ASN B 1 48 ? -25.38130 23.77852 -54.13734 1.000 60.55490 48 ASN A O 1
ATOM 3049 N N . THR B 1 49 ? -25.93195 25.40952 -52.68677 1.000 56.96334 49 THR A N 1
ATOM 3050 C CA . THR B 1 49 ? -24.92987 26.32199 -53.22473 1.000 63.66237 49 THR A CA 1
ATOM 3051 C C . THR B 1 49 ? -23.52618 25.97783 -52.72152 1.000 61.00058 49 THR A C 1
ATOM 3052 O O . THR B 1 49 ? -22.58733 25.90171 -53.51917 1.000 58.62380 49 THR A O 1
ATOM 3056 N N . GLN B 1 50 ? -23.36459 25.78007 -51.40313 1.000 61.09645 50 GLN A N 1
ATOM 3057 C CA . GLN B 1 50 ? -22.07497 25.34578 -50.86755 1.000 59.35960 50 GLN A CA 1
ATOM 3058 C C . GLN B 1 50 ? -21.63445 24.04433 -51.51978 1.000 60.60791 50 GLN A C 1
ATOM 3059 O O . GLN B 1 50 ? -20.44801 23.85716 -51.82165 1.000 64.16816 50 GLN A O 1
ATOM 3065 N N . LEU B 1 51 ? -22.57666 23.13164 -51.75071 1.000 57.33218 51 LEU A N 1
ATOM 3066 C CA . LEU B 1 51 ? -22.28352 21.98438 -52.59800 1.000 57.98836 51 LEU A CA 1
ATOM 3067 C C . LEU B 1 51 ? -21.76079 22.44958 -53.94549 1.000 64.97878 51 LEU A C 1
ATOM 3068 O O . LEU B 1 51 ? -20.65339 22.08901 -54.35658 1.000 65.60895 51 LEU A O 1
ATOM 3073 N N . LEU B 1 52 ? -22.52535 23.32199 -54.60543 1.000 61.35536 52 LEU A N 1
ATOM 3074 C CA . LEU B 1 52 ? -22.22521 23.70935 -55.97822 1.000 62.33531 52 LEU A CA 1
ATOM 3075 C C . LEU B 1 52 ? -20.92509 24.50328 -56.07600 1.000 68.82940 52 LEU A C 1
ATOM 3076 O O . LEU B 1 52 ? -20.14990 24.32485 -57.02678 1.000 65.56044 52 LEU A O 1
ATOM 3081 N N . ASN B 1 53 ? -20.67040 25.39636 -55.11178 1.000 65.36957 53 ASN A N 1
ATOM 3082 C CA . ASN B 1 53 ? -19.46494 26.22315 -55.18581 1.000 69.16317 53 ASN A CA 1
ATOM 3083 C C . ASN B 1 53 ? -18.20848 25.37485 -55.13470 1.000 67.32984 53 ASN A C 1
ATOM 3084 O O . ASN B 1 53 ? -17.20045 25.70813 -55.76455 1.000 67.14249 53 ASN A O 1
ATOM 3089 N N . MET B 1 55 ? -18.24960 24.28629 -54.38212 1.000 70.08930 55 MET A N 1
ATOM 3090 C CA . MET B 1 55 ? -17.15430 23.33661 -54.34394 1.000 68.34763 55 MET A CA 1
ATOM 3091 C C . MET B 1 55 ? -17.19560 22.35516 -55.51379 1.000 70.47804 55 MET A C 1
ATOM 3092 O O . MET B 1 55 ? -16.16201 21.82651 -55.92796 1.000 73.61181 55 MET A O 1
ATOM 3097 N N . PHE B 1 56 ? -18.36851 22.16311 -56.08711 1.000 67.44693 56 PHE A N 1
ATOM 3098 C CA . PHE B 1 56 ? -18.70671 21.08062 -56.99133 1.000 66.39348 56 PHE A CA 1
ATOM 3099 C C . PHE B 1 56 ? -18.42972 21.43950 -58.44394 1.000 70.84718 56 PHE A C 1
ATOM 3100 O O . PHE B 1 56 ? -17.60024 20.80833 -59.10871 1.000 65.48964 56 PHE A O 1
ATOM 3108 N N . LYS B 1 57 ? -19.17132 22.42965 -58.94537 1.000 71.81849 57 LYS A N 1
ATOM 3109 C CA . LYS B 1 57 ? -19.25389 22.77602 -60.35173 1.000 70.09942 57 LYS A CA 1
ATOM 3110 C C . LYS B 1 57 ? -19.64182 21.54938 -61.17483 1.000 65.77287 57 LYS A C 1
ATOM 3111 O O . LYS B 1 57 ? -20.63710 20.88591 -60.86380 1.000 66.17033 57 LYS A O 1
ATOM 3117 N N . SER B 1 71 ? -27.53154 18.59872 -66.81547 1.000 68.66582 71 SER A N 1
ATOM 3118 C CA . SER B 1 71 ? -26.44699 18.35225 -65.86536 1.000 67.30814 71 SER A CA 1
ATOM 3119 C C . SER B 1 71 ? -26.09570 16.85956 -65.79909 1.000 74.14479 71 SER A C 1
ATOM 3120 O O . SER B 1 71 ? -26.47292 16.14899 -64.82728 1.000 59.42842 71 SER A O 1
ATOM 3123 N N . PHE B 1 72 ? -25.34783 16.41356 -66.82806 1.000 70.14903 72 PHE A N 1
ATOM 3124 C CA . PHE B 1 72 ? -25.07938 14.99170 -67.07536 1.000 67.28213 72 PHE A CA 1
ATOM 3125 C C . PHE B 1 72 ? -23.69903 14.57746 -66.55054 1.000 62.34938 72 PHE A C 1
ATOM 3126 O O . PHE B 1 72 ? -22.72908 14.40801 -67.29324 1.000 59.13943 72 PHE A O 1
ATOM 3134 N N . VAL B 1 73 ? -23.63515 14.38063 -65.22985 1.000 63.91449 73 VAL A N 1
ATOM 3135 C CA . VAL B 1 73 ? -22.71402 13.41944 -64.62490 1.000 61.72569 73 VAL A CA 1
ATOM 3136 C C . VAL B 1 73 ? -23.03856 11.99451 -65.07607 1.000 58.05928 73 VAL A C 1
ATOM 3137 O O . VAL B 1 73 ? -22.28241 11.05261 -64.79673 1.000 58.56058 73 VAL A O 1
ATOM 3141 N N . SER B 1 74 ? -24.15453 11.82588 -65.78689 1.000 59.66954 74 SER A N 1
ATOM 3142 C CA . SER B 1 74 ? -24.55618 10.53078 -66.31343 1.000 56.76815 74 SER A CA 1
ATOM 3143 C C . SER B 1 74 ? -23.67318 10.09384 -67.45936 1.000 59.39495 74 SER A C 1
ATOM 3144 O O . SER B 1 74 ? -23.48960 8.89144 -67.67741 1.000 57.50351 74 SER A O 1
ATOM 3147 N N . SER B 1 75 ? -23.16483 11.05159 -68.22861 1.000 61.12595 75 SER A N 1
ATOM 3148 C CA . SER B 1 75 ? -22.22806 10.72157 -69.28645 1.000 61.23916 75 SER A CA 1
ATOM 3149 C C . SER B 1 75 ? -20.84351 10.42124 -68.71782 1.000 61.24801 75 SER A C 1
ATOM 3150 O O . SER B 1 75 ? -20.14937 9.53771 -69.23480 1.000 56.97441 75 SER A O 1
ATOM 3153 N N . LEU B 1 76 ? -20.44990 11.11112 -67.63358 1.000 61.21661 76 LEU A N 1
ATOM 3154 C CA . LEU B 1 76 ? -19.18315 10.79681 -66.96941 1.000 65.00124 76 LEU A CA 1
ATOM 3155 C C . LEU B 1 76 ? -19.23431 9.44566 -66.27680 1.000 60.01028 76 LEU A C 1
ATOM 3156 O O . LEU B 1 76 ? -18.28865 8.65634 -66.37953 1.000 64.21287 76 LEU A O 1
ATOM 3161 N N . THR B 1 77 ? -20.32171 9.16646 -65.55773 1.000 63.68720 77 THR A N 1
ATOM 3162 C CA . THR B 1 77 ? -20.44862 7.87488 -64.89434 1.000 63.65633 77 THR A CA 1
ATOM 3163 C C . THR B 1 77 ? -20.31968 6.74858 -65.90326 1.000 63.61091 77 THR A C 1
ATOM 3164 O O . THR B 1 77 ? -19.53585 5.80708 -65.71772 1.000 60.18153 77 THR A O 1
ATOM 3168 N N . ILE B 1 78 ? -21.06658 6.85012 -66.99905 1.000 59.96957 78 ILE A N 1
ATOM 3169 C CA . ILE B 1 78 ? -21.06903 5.78572 -67.98668 1.000 64.46817 78 ILE A CA 1
ATOM 3170 C C . ILE B 1 78 ? -19.72870 5.73967 -68.71530 1.000 64.54934 78 ILE A C 1
ATOM 3171 O O . ILE B 1 78 ? -19.28458 4.67275 -69.15375 1.000 69.49981 78 ILE A O 1
ATOM 3176 N N . ASP B 1 79 ? -19.03809 6.86907 -68.80422 1.000 59.42712 79 ASP A N 1
ATOM 3177 C CA . ASP B 1 79 ? -17.68757 6.87662 -69.34715 1.000 65.62127 79 ASP A CA 1
ATOM 3178 C C . ASP B 1 79 ? -16.70834 6.02029 -68.53287 1.000 70.53399 79 ASP A C 1
ATOM 3179 O O . ASP B 1 79 ? -15.62065 5.68333 -69.03916 1.000 66.80991 79 ASP A O 1
ATOM 3184 N N . GLU B 1 80 ? -17.05891 5.66536 -67.28546 1.000 66.75970 80 GLU A N 1
ATOM 3185 C CA . GLU B 1 80 ? -16.11724 4.98340 -66.40027 1.000 68.95488 80 GLU A CA 1
ATOM 3186 C C . GLU B 1 80 ? -16.07797 3.46449 -66.56015 1.000 68.99435 80 GLU A C 1
ATOM 3187 O O . GLU B 1 80 ? -15.12916 2.83207 -66.07966 1.000 70.96329 80 GLU A O 1
ATOM 3193 N N . TYR B 1 81 ? -17.07472 2.85033 -67.18347 1.000 74.55831 81 TYR A N 1
ATOM 3194 C CA . TYR B 1 81 ? -17.00621 1.41749 -67.44289 1.000 77.55125 81 TYR A CA 1
ATOM 3195 C C . TYR B 1 81 ? -16.21647 1.16983 -68.72647 1.000 81.29925 81 TYR A C 1
ATOM 3196 O O . TYR B 1 81 ? -16.38595 1.89032 -69.72045 1.000 80.21770 81 TYR A O 1
ATOM 3205 N N . TYR B 1 82 ? -15.35514 0.14319 -68.71334 1.000 77.95814 82 TYR A N 1
ATOM 3206 C CA . TYR B 1 82 ? -15.21005 -0.77318 -67.58961 1.000 71.97508 82 TYR A CA 1
ATOM 3207 C C . TYR B 1 82 ? -13.96456 -0.37754 -66.80844 1.000 73.34657 82 TYR A C 1
ATOM 3208 O O . TYR B 1 82 ? -12.86503 -0.87726 -67.08526 1.000 66.60552 82 TYR A O 1
ATOM 3217 N N . ALA B 1 84 ? -9.47683 -6.61543 -65.58721 1.000 47.59098 84 ALA A N 1
ATOM 3218 C CA . ALA B 1 84 ? -9.69638 -5.28503 -65.01596 1.000 53.20110 84 ALA A CA 1
ATOM 3219 C C . ALA B 1 84 ? -11.12327 -5.04110 -64.52822 1.000 57.36561 84 ALA A C 1
ATOM 3220 O O . ALA B 1 84 ? -12.08738 -5.48602 -65.15037 1.000 62.15491 84 ALA A O 1
ATOM 3222 N N . SER B 1 85 ? -11.24238 -4.29466 -63.42638 1.000 58.96954 85 SER A N 1
ATOM 3223 C CA . SER B 1 85 ? -12.52748 -4.04236 -62.78422 1.000 49.31158 85 SER A CA 1
ATOM 3224 C C . SER B 1 85 ? -12.59138 -2.62713 -62.21950 1.000 49.62490 85 SER A C 1
ATOM 3225 O O . SER B 1 85 ? -11.64657 -2.16142 -61.57154 1.000 51.55552 85 SER A O 1
ATOM 3228 N N . LEU B 1 86 ? -13.70902 -1.94959 -62.46346 1.000 52.47131 86 LEU A N 1
ATOM 3229 C CA . LEU B 1 86 ? -14.00575 -0.65458 -61.85655 1.000 51.09182 86 LEU A CA 1
ATOM 3230 C C . LEU B 1 86 ? -15.46005 -0.68247 -61.40857 1.000 54.78276 86 LEU A C 1
ATOM 3231 O O . LEU B 1 86 ? -16.36532 -0.57432 -62.24179 1.000 58.26622 86 LEU A O 1
ATOM 3236 N N . LYS B 1 87 ? -15.69074 -0.81229 -60.10173 1.000 53.51636 87 LYS A N 1
ATOM 3237 C CA . LYS B 1 87 ? -17.03287 -0.97887 -59.55898 1.000 53.60342 87 LYS A CA 1
ATOM 3238 C C . LYS B 1 87 ? -17.33564 0.13111 -58.56480 1.000 49.13684 87 LYS A C 1
ATOM 3239 O O . LYS B 1 87 ? -16.57459 0.33336 -57.61567 1.000 53.29707 87 LYS A O 1
ATOM 3245 N N . LEU B 1 88 ? -18.45138 0.83134 -58.78990 1.000 42.48716 88 LEU A N 1
ATOM 3246 C CA . LEU B 1 88 ? -18.94075 1.92337 -57.95785 1.000 47.19168 88 LEU A CA 1
ATOM 3247 C C . LEU B 1 88 ? -20.03392 1.45486 -57.00337 1.000 48.91791 88 LEU A C 1
ATOM 3248 O O . LEU B 1 88 ? -20.96267 0.74115 -57.39713 1.000 49.33586 88 LEU A O 1
ATOM 3253 N N . ALA B 1 89 ? -19.93540 1.88974 -55.75089 1.000 46.83346 89 ALA A N 1
ATOM 3254 C CA . ALA B 1 89 ? -20.89244 1.54298 -54.70514 1.000 46.02324 89 ALA A CA 1
ATOM 3255 C C . ALA B 1 89 ? -21.28846 2.85943 -54.04616 1.000 48.17410 89 ALA A C 1
ATOM 3256 O O . ALA B 1 89 ? -20.68195 3.28271 -53.05911 1.000 51.40851 89 ALA A O 1
ATOM 3258 N N . ASN B 1 90 ? -22.30578 3.50459 -54.60277 1.000 47.15453 90 ASN A N 1
ATOM 3259 C CA . ASN B 1 90 ? -22.76622 4.82219 -54.17530 1.000 50.66551 90 ASN A CA 1
ATOM 3260 C C . ASN B 1 90 ? -24.23021 4.72091 -53.74591 1.000 53.03101 90 ASN A C 1
ATOM 3261 O O . ASN B 1 90 ? -25.11568 4.48614 -54.58108 1.000 48.03659 90 ASN A O 1
ATOM 3266 N N . ARG B 1 91 ? -24.49174 4.91369 -52.45174 1.000 48.48656 91 ARG A N 1
ATOM 3267 C CA . ARG B 1 91 ? -25.84078 4.72486 -51.94418 1.000 47.10202 91 ARG A CA 1
ATOM 3268 C C . ARG B 1 91 ? -26.16416 5.71451 -50.83897 1.000 49.68696 91 ARG A C 1
ATOM 3269 O O . ARG B 1 91 ? -25.29299 6.07138 -50.03514 1.000 40.72869 91 ARG A O 1
ATOM 3277 N N . LEU B 1 92 ? -27.43213 6.14567 -50.81402 1.000 49.20726 92 LEU A N 1
ATOM 3278 C CA . LEU B 1 92 ? -28.05850 6.80702 -49.67319 1.000 49.47116 92 LEU A CA 1
ATOM 3279 C C . LEU B 1 92 ? -28.88804 5.79937 -48.88059 1.000 42.82570 92 LEU A C 1
ATOM 3280 O O . LEU B 1 92 ? -29.50000 4.89317 -49.44249 1.000 45.80552 92 LEU A O 1
ATOM 3285 N N . TYR B 1 93 ? -28.85069 5.92569 -47.55677 1.000 46.73703 93 TYR A N 1
ATOM 3286 C CA . TYR B 1 93 ? -29.68549 5.12346 -46.66727 1.000 48.38628 93 TYR A CA 1
ATOM 3287 C C . TYR B 1 93 ? -30.47403 6.07176 -45.78081 1.000 49.07802 93 TYR A C 1
ATOM 3288 O O . TYR B 1 93 ? -29.87760 6.85311 -45.03442 1.000 52.58370 93 TYR A O 1
ATOM 3297 N N . ALA B 1 94 ? -31.80471 6.01784 -45.87569 1.000 49.94855 94 ALA A N 1
ATOM 3298 C CA . ALA B 1 94 ? -32.69127 6.87657 -45.09424 1.000 52.06533 94 ALA A CA 1
ATOM 3299 C C . ALA B 1 94 ? -33.52412 6.03731 -44.13976 1.000 49.55795 94 ALA A C 1
ATOM 3300 O O . ALA B 1 94 ? -33.85693 4.88364 -44.42815 1.000 51.16591 94 ALA A O 1
ATOM 3302 N N . ASN B 1 95 ? -33.84227 6.62401 -42.99208 1.000 46.92791 95 ASN A N 1
ATOM 3303 C CA . ASN B 1 95 ? -34.83748 6.03226 -42.11380 1.000 51.71846 95 ASN A CA 1
ATOM 3304 C C . ASN B 1 95 ? -36.13171 5.82736 -42.90122 1.000 51.41129 95 ASN A C 1
ATOM 3305 O O . ASN B 1 95 ? -36.60466 6.73670 -43.58632 1.000 48.44920 95 ASN A O 1
ATOM 3310 N N . ASP B 1 96 ? -36.67415 4.60925 -42.83689 1.000 50.77293 96 ASP A N 1
ATOM 3311 C CA . ASP B 1 96 ? -37.86870 4.23882 -43.58672 1.000 54.99854 96 ASP A CA 1
ATOM 3312 C C . ASP B 1 96 ? -39.13449 4.89630 -43.05925 1.000 58.59836 96 ASP A C 1
ATOM 3313 O O . ASP B 1 96 ? -40.20878 4.64149 -43.60683 1.000 61.26219 96 ASP A O 1
ATOM 3318 N N . GLN B 1 97 ? -39.04776 5.69591 -42.00219 1.000 55.68474 97 GLN A N 1
ATOM 3319 C CA . GLN B 1 97 ? -40.17779 6.51833 -41.59463 1.000 63.53869 97 GLN A CA 1
ATOM 3320 C C . GLN B 1 97 ? -40.26791 7.80580 -42.41427 1.000 62.19720 97 GLN A C 1
ATOM 3321 O O . GLN B 1 97 ? -41.27544 8.51616 -42.33130 1.000 59.29041 97 GLN A O 1
ATOM 3327 N N . TYR B 1 98 ? -39.25506 8.10701 -43.22745 1.000 58.26262 98 TYR A N 1
ATOM 3328 C CA . TYR B 1 98 ? -39.50088 9.38194 -43.88264 1.000 57.17449 98 TYR A CA 1
ATOM 3329 C C . TYR B 1 98 ? -39.95440 9.14346 -45.30985 1.000 55.68036 98 TYR A C 1
ATOM 3330 O O . TYR B 1 98 ? -39.49886 8.19386 -45.94805 1.000 55.69317 98 TYR A O 1
ATOM 3339 N N . PRO B 1 99 ? -40.88774 9.94752 -45.81318 1.000 53.93805 99 PRO A N 1
ATOM 3340 C CA . PRO B 1 99 ? -41.35259 9.76844 -47.19656 1.000 57.10261 99 PRO A CA 1
ATOM 3341 C C . PRO B 1 99 ? -40.35852 10.38069 -48.17043 1.000 51.83090 99 PRO A C 1
ATOM 3342 O O . PRO B 1 99 ? -40.03028 11.56331 -48.07320 1.000 54.45786 99 PRO A O 1
ATOM 3346 N N . ILE B 1 100 ? -39.90841 9.58687 -49.12325 1.000 50.53149 100 ILE A N 1
ATOM 3347 C CA . ILE B 1 100 ? -38.94494 10.04667 -50.11151 1.000 56.52073 100 ILE A CA 1
ATOM 3348 C C . ILE B 1 100 ? -39.65253 10.30687 -51.43518 1.000 56.92436 100 ILE A C 1
ATOM 3349 O O . ILE B 1 100 ? -40.52678 9.53315 -51.84961 1.000 58.35100 100 ILE A O 1
ATOM 3354 N N . LEU B 1 101 ? -39.26745 11.40110 -52.10538 1.000 56.28820 101 LEU A N 1
ATOM 3355 C CA . LEU B 1 101 ? -39.87624 11.79379 -53.37356 1.000 55.32457 101 LEU A CA 1
ATOM 3356 C C . LEU B 1 101 ? -39.35981 10.89894 -54.48297 1.000 53.97227 101 LEU A C 1
ATOM 3357 O O . LEU B 1 101 ? -38.15316 10.84976 -54.73479 1.000 55.01253 101 LEU A O 1
ATOM 3362 N N . HIS B 1 102 ? -40.26923 10.22453 -55.16574 1.000 55.02332 102 HIS A N 1
ATOM 3363 C CA . HIS B 1 102 ? -39.92096 9.24281 -56.18463 1.000 56.61802 102 HIS A CA 1
ATOM 3364 C C . HIS B 1 102 ? -39.22891 9.84197 -57.40361 1.000 51.78789 102 HIS A C 1
ATOM 3365 O O . HIS B 1 102 ? -38.44424 9.13682 -58.04682 1.000 53.55302 102 HIS A O 1
ATOM 3372 N N . PRO B 1 103 ? -39.48397 11.09954 -57.77925 1.000 52.39187 103 PRO A N 1
ATOM 3373 C CA . PRO B 1 103 ? -38.59956 11.72212 -58.78060 1.000 55.90960 103 PRO A CA 1
ATOM 3374 C C . PRO B 1 103 ? -37.13192 11.64838 -58.38597 1.000 59.95635 103 PRO A C 1
ATOM 3375 O O . PRO B 1 103 ? -36.28732 11.25658 -59.20637 1.000 60.11479 103 PRO A O 1
ATOM 3379 N N . PHE B 1 104 ? -36.80928 11.97786 -57.13059 1.000 58.19862 104 PHE A N 1
ATOM 3380 C CA . PHE B 1 104 ? -35.42428 11.89273 -56.67620 1.000 55.38483 104 PHE A CA 1
ATOM 3381 C C . PHE B 1 104 ? -34.89228 10.47050 -56.78440 1.000 55.24502 104 PHE A C 1
ATOM 3382 O O . PHE B 1 104 ? -33.74472 10.26302 -57.20597 1.000 53.77024 104 PHE A O 1
ATOM 3390 N N . LEU B 1 105 ? -35.70581 9.48515 -56.38556 1.000 48.80803 105 LEU A N 1
ATOM 3391 C CA . LEU B 1 105 ? -35.31881 8.07992 -56.49416 1.000 52.61570 105 LEU A CA 1
ATOM 3392 C C . LEU B 1 105 ? -35.00464 7.68756 -57.92796 1.000 55.08303 105 LEU A C 1
ATOM 3393 O O . LEU B 1 105 ? -34.13570 6.84702 -58.17353 1.000 56.11325 105 LEU A O 1
ATOM 3398 N N . LYS B 1 106 ? -35.73802 8.23761 -58.88641 1.000 54.63351 106 LYS A N 1
ATOM 3399 C CA . LYS B 1 106 ? -35.53370 7.81862 -60.26438 1.000 53.50378 106 LYS A CA 1
ATOM 3400 C C . LYS B 1 106 ? -34.31541 8.51683 -60.85738 1.000 54.01103 106 LYS A C 1
ATOM 3401 O O . LYS B 1 106 ? -33.51386 7.88621 -61.55089 1.000 52.97257 106 LYS A O 1
ATOM 3407 N N . ASP B 1 107 ? -34.13484 9.79843 -60.53251 1.000 55.29146 107 ASP A N 1
ATOM 3408 C CA . ASP B 1 107 ? -32.97420 10.58985 -60.91199 1.000 52.87776 107 ASP A CA 1
ATOM 3409 C C . ASP B 1 107 ? -31.66555 9.91197 -60.54498 1.000 57.74491 107 ASP A C 1
ATOM 3410 O O . ASP B 1 107 ? -30.91864 9.48216 -61.43044 1.000 57.92032 107 ASP A O 1
ATOM 3415 N N . VAL B 1 108 ? -31.36912 9.81147 -59.24761 1.000 54.59193 108 VAL A N 1
ATOM 3416 C CA . VAL B 1 108 ? -30.05994 9.29918 -58.87304 1.000 57.96247 108 VAL A CA 1
ATOM 3417 C C . VAL B 1 108 ? -29.85328 7.90489 -59.43203 1.000 58.48956 108 VAL A C 1
ATOM 3418 O O . VAL B 1 108 ? -28.70616 7.48663 -59.63992 1.000 60.47369 108 VAL A O 1
ATOM 3422 N N . LYS B 1 109 ? -30.93939 7.18468 -59.72534 1.000 55.34402 109 LYS A N 1
ATOM 3423 C CA . LYS B 1 109 ? -30.80187 5.86232 -60.31914 1.000 55.81540 109 LYS A CA 1
ATOM 3424 C C . LYS B 1 109 ? -30.45419 5.92483 -61.79826 1.000 59.20875 109 LYS A C 1
ATOM 3425 O O . LYS B 1 109 ? -29.76012 5.03115 -62.29732 1.000 61.06885 109 LYS A O 1
ATOM 3431 N N . ARG B 1 110 ? -30.89896 6.95880 -62.51976 1.000 58.38040 110 ARG A N 1
ATOM 3432 C CA . ARG B 1 110 ? -30.66485 6.97910 -63.96065 1.000 63.14482 110 ARG A CA 1
ATOM 3433 C C . ARG B 1 110 ? -29.44831 7.79457 -64.37956 1.000 60.09638 110 ARG A C 1
ATOM 3434 O O . ARG B 1 110 ? -28.76540 7.41774 -65.34040 1.000 56.34875 110 ARG A O 1
ATOM 3442 N N . TYR B 1 111 ? -29.16508 8.89058 -63.68652 1.000 57.09749 111 TYR A N 1
ATOM 3443 C CA . TYR B 1 111 ? -28.07281 9.78328 -64.02463 1.000 58.01228 111 TYR A CA 1
ATOM 3444 C C . TYR B 1 111 ? -26.81057 9.54650 -63.18850 1.000 58.44135 111 TYR A C 1
ATOM 3445 O O . TYR B 1 111 ? -25.78058 10.18551 -63.44641 1.000 58.20658 111 TYR A O 1
ATOM 3454 N N . LEU B 1 112 ? -26.85749 8.63042 -62.21060 1.000 57.47781 112 LEU A N 1
ATOM 3455 C CA . LEU B 1 112 ? -25.72235 8.36251 -61.32938 1.000 54.50089 112 LEU A CA 1
ATOM 3456 C C . LEU B 1 112 ? -25.46421 6.88649 -61.06149 1.000 55.43416 112 LEU A C 1
ATOM 3457 O O . LEU B 1 112 ? -24.45176 6.57353 -60.42411 1.000 61.25258 112 LEU A O 1
ATOM 3462 N N . SER B 1 113 ? -26.32748 5.97439 -61.50149 1.000 54.34404 113 SER A N 1
ATOM 3463 C CA . SER B 1 113 ? -26.21230 4.55385 -61.15473 1.000 61.12738 113 SER A CA 1
ATOM 3464 C C . SER B 1 113 ? -26.12596 4.36134 -59.63991 1.000 60.84689 113 SER A C 1
ATOM 3465 O O . SER B 1 113 ? -25.42769 3.47374 -59.13657 1.000 52.35687 113 SER A O 1
ATOM 3468 N N . SER B 1 114 ? -26.84445 5.20481 -58.90471 1.000 58.00338 114 SER A N 1
ATOM 3469 C CA . SER B 1 114 ? -26.88176 5.15013 -57.45548 1.000 58.26601 114 SER A CA 1
ATOM 3470 C C . SER B 1 114 ? -28.34422 5.10899 -57.03645 1.000 58.68900 114 SER A C 1
ATOM 3471 O O . SER B 1 114 ? -29.24524 5.39573 -57.82300 1.000 60.62873 114 SER A O 1
ATOM 3474 N N . ASP B 1 115 ? -28.59133 4.72194 -55.79747 1.000 54.24544 115 ASP A N 1
ATOM 3475 C CA . ASP B 1 115 ? -29.96122 4.65114 -55.33593 1.000 56.97929 115 ASP A CA 1
ATOM 3476 C C . ASP B 1 115 ? -30.01578 5.16607 -53.91614 1.000 58.19466 115 ASP A C 1
ATOM 3477 O O . ASP B 1 115 ? -29.00957 5.16801 -53.19340 1.000 50.74383 115 ASP A O 1
ATOM 3482 N N . LEU B 1 116 ? -31.20766 5.61482 -53.52960 1.000 51.74780 116 LEU A N 1
ATOM 3483 C CA . LEU B 1 116 ? -31.52135 5.84911 -52.12985 1.000 49.30072 116 LEU A CA 1
ATOM 3484 C C . LEU B 1 116 ? -32.39240 4.69686 -51.65393 1.000 52.75995 116 LEU A C 1
ATOM 3485 O O . LEU B 1 116 ? -33.39242 4.36177 -52.29937 1.000 56.49084 116 LEU A O 1
ATOM 3490 N N . VAL B 1 117 ? -32.00779 4.08326 -50.53818 1.000 48.93244 117 VAL A N 1
ATOM 3491 C CA . VAL B 1 117 ? -32.73500 2.95300 -49.97171 1.000 47.53079 117 VAL A CA 1
ATOM 3492 C C . VAL B 1 117 ? -33.23083 3.31278 -48.56909 1.000 54.63072 117 VAL A C 1
ATOM 3493 O O . VAL B 1 117 ? -32.46365 3.82612 -47.73579 1.000 53.75267 117 VAL A O 1
ATOM 3497 N N . SER B 1 118 ? -34.51327 3.03299 -48.31460 1.000 48.05950 118 SER A N 1
ATOM 3498 C CA . SER B 1 118 ? -35.14555 3.26052 -47.02282 1.000 53.01577 118 SER A CA 1
ATOM 3499 C C . SER B 1 118 ? -35.08208 1.98157 -46.19747 1.000 53.82314 118 SER A C 1
ATOM 3500 O O . SER B 1 118 ? -35.57029 0.93366 -46.63490 1.000 51.78124 118 SER A O 1
ATOM 3503 N N . VAL B 1 119 ? -34.49676 2.07110 -44.99907 1.000 49.46885 119 VAL A N 1
ATOM 3504 C CA . VAL B 1 119 ? -34.31084 0.90968 -44.14274 1.000 49.81825 119 VAL A CA 1
ATOM 3505 C C . VAL B 1 119 ? -34.76846 1.25528 -42.73458 1.000 53.93580 119 VAL A C 1
ATOM 3506 O O . VAL B 1 119 ? -34.83311 2.42306 -42.33866 1.000 52.58708 119 VAL A O 1
ATOM 3510 N N . ASN B 1 120 ? -35.06824 0.20650 -41.97385 1.000 49.61475 120 ASN A N 1
ATOM 3511 C CA . ASN B 1 120 ? -35.35786 0.35001 -40.55653 1.000 56.58965 120 ASN A CA 1
ATOM 3512 C C . ASN B 1 120 ? -34.04436 0.37457 -39.77904 1.000 54.92519 120 ASN A C 1
ATOM 3513 O O . ASN B 1 120 ? -33.45226 -0.66969 -39.49331 1.000 51.72477 120 ASN A O 1
ATOM 3518 N N . PHE B 1 121 ? -33.60781 1.57560 -39.40183 1.000 49.87219 121 PHE A N 1
ATOM 3519 C CA . PHE B 1 121 ? -32.40990 1.73555 -38.58624 1.000 52.20200 121 PHE A CA 1
ATOM 3520 C C . PHE B 1 121 ? -32.56380 1.20281 -37.16313 1.000 59.08853 121 PHE A C 1
ATOM 3521 O O . PHE B 1 121 ? -31.55662 1.10651 -36.45861 1.000 57.34143 121 PHE A O 1
ATOM 3529 N N . ALA B 1 122 ? -33.77752 0.89633 -36.69786 1.000 60.90701 122 ALA A N 1
ATOM 3530 C CA . ALA B 1 122 ? -33.89419 0.10637 -35.47572 1.000 59.51769 122 ALA A CA 1
ATOM 3531 C C . ALA B 1 122 ? -33.14625 -1.21083 -35.65191 1.000 61.56228 122 ALA A C 1
ATOM 3532 O O . ALA B 1 122 ? -33.03961 -1.74519 -36.76031 1.000 65.67888 122 ALA A O 1
ATOM 3534 N N . ASP B 1 123 ? -32.63817 -1.74854 -34.55026 1.000 61.46180 123 ASP A N 1
ATOM 3535 C CA . ASP B 1 123 ? -31.62789 -2.80129 -34.62325 1.000 65.21214 123 ASP A CA 1
ATOM 3536 C C . ASP B 1 123 ? -30.46777 -2.31482 -35.49860 1.000 61.89629 123 ASP A C 1
ATOM 3537 O O . ASP B 1 123 ? -30.26063 -2.73774 -36.63941 1.000 60.49753 123 ASP A O 1
ATOM 3542 N N . THR B 1 124 ? -29.74505 -1.35082 -34.92896 1.000 60.64419 124 THR A N 1
ATOM 3543 C CA . THR B 1 124 ? -28.74952 -0.63181 -35.70521 1.000 60.57553 124 THR A CA 1
ATOM 3544 C C . THR B 1 124 ? -27.62184 -1.55112 -36.11836 1.000 54.03168 124 THR A C 1
ATOM 3545 O O . THR B 1 124 ? -27.13585 -1.47485 -37.24885 1.000 57.05088 124 THR A O 1
ATOM 3549 N N . GLU B 1 125 ? -27.19497 -2.43905 -35.22260 1.000 60.40284 125 GLU A N 1
ATOM 3550 C CA . GLU B 1 125 ? -26.13014 -3.35423 -35.60175 1.000 58.62754 125 GLU A CA 1
ATOM 3551 C C . GLU B 1 125 ? -26.60128 -4.30223 -36.69441 1.000 65.09248 125 GLU A C 1
ATOM 3552 O O . GLU B 1 125 ? -25.77839 -4.78071 -37.48948 1.000 63.48801 125 GLU A O 1
ATOM 3558 N N . ALA B 1 126 ? -27.91191 -4.54598 -36.78688 1.000 56.80012 126 ALA A N 1
ATOM 3559 C CA . ALA B 1 126 ? -28.41462 -5.34955 -37.89665 1.000 59.87321 126 ALA A CA 1
ATOM 3560 C C . ALA B 1 126 ? -28.32397 -4.58415 -39.20643 1.000 57.19706 126 ALA A C 1
ATOM 3561 O O . ALA B 1 126 ? -27.80503 -5.10337 -40.20135 1.000 57.50785 126 ALA A O 1
ATOM 3563 N N . ALA B 1 127 ? -28.84465 -3.35353 -39.23209 1.000 52.38439 127 ALA A N 1
ATOM 3564 C CA . ALA B 1 127 ? -28.74909 -2.53531 -40.43566 1.000 51.79990 127 ALA A CA 1
ATOM 3565 C C . ALA B 1 127 ? -27.29233 -2.39032 -40.89161 1.000 62.50537 127 ALA A C 1
ATOM 3566 O O . ALA B 1 127 ? -26.95287 -2.69548 -42.04253 1.000 63.13560 127 ALA A O 1
ATOM 3568 N N . ARG B 1 128 ? -26.41390 -1.95777 -39.98384 1.000 50.97981 128 ARG A N 1
ATOM 3569 C CA . ARG B 1 128 ? -25.02268 -1.71465 -40.34090 1.000 53.08116 128 ARG A CA 1
ATOM 3570 C C . ARG B 1 128 ? -24.37292 -2.95114 -40.93585 1.000 58.61401 128 ARG A C 1
ATOM 3571 O O . ARG B 1 128 ? -23.62749 -2.85311 -41.91850 1.000 61.91215 128 ARG A O 1
ATOM 3579 N N . LEU B 1 129 ? -24.60720 -4.12313 -40.33487 1.000 61.24586 129 LEU A N 1
ATOM 3580 C CA . LEU B 1 129 ? -24.02583 -5.34507 -40.87924 1.000 59.67086 129 LEU A CA 1
ATOM 3581 C C . LEU B 1 129 ? -24.63809 -5.69859 -42.22212 1.000 57.92147 129 LEU A C 1
ATOM 3582 O O . LEU B 1 129 ? -24.00261 -6.39444 -43.01946 1.000 62.80678 129 LEU A O 1
ATOM 3587 N N . GLN B 1 130 ? -25.84468 -5.22138 -42.49473 1.000 58.20485 130 GLN A N 1
ATOM 3588 C CA . GLN B 1 130 ? -26.42130 -5.41715 -43.81452 1.000 62.75376 130 GLN A CA 1
ATOM 3589 C C . GLN B 1 130 ? -25.80974 -4.45617 -44.82764 1.000 60.11617 130 GLN A C 1
ATOM 3590 O O . GLN B 1 130 ? -25.50222 -4.85562 -45.95704 1.000 61.19994 130 GLN A O 1
ATOM 3596 N N . ILE B 1 131 ? -25.62552 -3.18892 -44.44466 1.000 56.01497 131 ILE A N 1
ATOM 3597 C CA . ILE B 1 131 ? -25.05126 -2.21069 -45.36465 1.000 56.01497 131 ILE A CA 1
ATOM 3598 C C . ILE B 1 131 ? -23.62563 -2.60048 -45.73860 1.000 55.54280 131 ILE A C 1
ATOM 3599 O O . ILE B 1 131 ? -23.24563 -2.59497 -46.91741 1.000 52.56191 131 ILE A O 1
ATOM 3604 N N . ASN B 1 132 ? -22.82285 -2.96694 -44.74105 1.000 53.39081 132 ASN A N 1
ATOM 3605 C CA . ASN B 1 132 ? -21.47012 -3.44124 -45.02651 1.000 52.82331 132 ASN A CA 1
ATOM 3606 C C . ASN B 1 132 ? -21.48773 -4.67935 -45.91012 1.000 56.25255 132 ASN A C 1
ATOM 3607 O O . ASN B 1 132 ? -20.57965 -4.87607 -46.73096 1.000 51.98491 132 ASN A O 1
ATOM 3612 N N . LYS B 1 133 ? -22.49233 -5.54850 -45.71785 1.000 57.20585 133 LYS A N 1
ATOM 3613 C CA . LYS B 1 133 ? -22.63633 -6.73443 -46.55154 1.000 53.03506 133 LYS A CA 1
ATOM 3614 C C . LYS B 1 133 ? -22.87643 -6.33255 -47.99358 1.000 57.69526 133 LYS A C 1
ATOM 3615 O O . LYS B 1 133 ? -22.29270 -6.90709 -48.92051 1.000 54.46886 133 LYS A O 1
ATOM 3621 N N . TRP B 1 134 ? -23.71765 -5.32336 -48.19720 1.000 57.49739 134 TRP A N 1
ATOM 3622 C CA . TRP B 1 134 ? -23.96221 -4.84491 -49.54541 1.000 57.20725 134 TRP A CA 1
ATOM 3623 C C . TRP B 1 134 ? -22.68844 -4.28544 -50.16597 1.000 57.15128 134 TRP A C 1
ATOM 3624 O O . TRP B 1 134 ? -22.40054 -4.55046 -51.33960 1.000 56.46191 134 TRP A O 1
ATOM 3635 N N . VAL B 1 135 ? -21.90250 -3.52668 -49.38972 1.000 49.37859 135 VAL A N 1
ATOM 3636 C CA . VAL B 1 135 ? -20.73993 -2.85066 -49.95610 1.000 53.54007 135 VAL A CA 1
ATOM 3637 C C . VAL B 1 135 ? -19.69895 -3.86358 -50.42163 1.000 52.91532 135 VAL A C 1
ATOM 3638 O O . VAL B 1 135 ? -19.12101 -3.72344 -51.50524 1.000 48.48124 135 VAL A O 1
ATOM 3642 N N . SER B 1 136 ? -19.44684 -4.89957 -49.62133 1.000 52.36898 136 SER A N 1
ATOM 3643 C CA . SER B 1 136 ? -18.44134 -5.87789 -50.01316 1.000 57.50992 136 SER A CA 1
ATOM 3644 C C . SER B 1 136 ? -18.88618 -6.67194 -51.23728 1.000 60.00886 136 SER A C 1
ATOM 3645 O O . SER B 1 136 ? -18.04584 -7.04058 -52.07379 1.000 59.49263 136 SER A O 1
ATOM 3648 N N . ASP B 1 137 ? -20.19769 -6.91315 -51.37858 1.000 55.20801 137 ASP A N 1
ATOM 3649 C CA . ASP B 1 137 ? -20.70118 -7.66038 -52.53183 1.000 58.43705 137 ASP A CA 1
ATOM 3650 C C . ASP B 1 137 ? -20.54818 -6.87710 -53.83789 1.000 54.78189 137 ASP A C 1
ATOM 3651 O O . ASP B 1 137 ? -20.32184 -7.48089 -54.88996 1.000 59.11759 137 ASP A O 1
ATOM 3656 N N . GLN B 1 138 ? -20.68042 -5.54700 -53.80271 1.000 53.02306 138 GLN A N 1
ATOM 3657 C CA . GLN B 1 138 ? -20.47373 -4.72990 -54.99723 1.000 58.54459 138 GLN A CA 1
ATOM 3658 C C . GLN B 1 138 ? -18.99935 -4.49182 -55.29897 1.000 54.93660 138 GLN A C 1
ATOM 3659 O O . GLN B 1 138 ? -18.66325 -4.05140 -56.40069 1.000 53.91082 138 GLN A O 1
ATOM 3665 N N . THR B 1 139 ? -18.12132 -4.73712 -54.34137 1.000 54.05066 139 THR A N 1
ATOM 3666 C CA . THR B 1 139 ? -16.70465 -4.45096 -54.50372 1.000 55.46015 139 THR A CA 1
ATOM 3667 C C . THR B 1 139 ? -15.86969 -5.72150 -54.42589 1.000 51.38867 139 THR A C 1
ATOM 3668 O O . THR B 1 139 ? -14.75916 -5.70005 -53.90664 1.000 54.31710 139 THR A O 1
ATOM 3672 N N . ASN B 1 140 ? -16.41671 -6.84099 -54.89414 1.000 55.28355 140 ASN A N 1
ATOM 3673 C CA . ASN B 1 140 ? -15.68406 -8.10331 -55.01763 1.000 56.83956 140 ASN A CA 1
ATOM 3674 C C . ASN B 1 140 ? -15.19353 -8.61859 -53.66632 1.000 58.52073 140 ASN A C 1
ATOM 3675 O O . ASN B 1 140 ? -14.19794 -9.34303 -53.59822 1.000 62.52607 140 ASN A O 1
ATOM 3680 N N . HIS B 1 141 ? -15.87806 -8.24929 -52.57879 1.000 58.21825 141 HIS A N 1
ATOM 3681 C CA . HIS B 1 141 ? -15.49291 -8.60504 -51.20571 1.000 56.65545 141 HIS A CA 1
ATOM 3682 C C . HIS B 1 141 ? -14.14306 -8.01293 -50.80298 1.000 57.55805 141 HIS A C 1
ATOM 3683 O O . HIS B 1 141 ? -13.49156 -8.51209 -49.87823 1.000 54.59550 141 HIS A O 1
ATOM 3690 N N . LYS B 1 142 ? -13.71761 -6.93874 -51.46764 1.000 56.79540 142 LYS A N 1
ATOM 3691 C CA . LYS B 1 142 ? -12.50214 -6.23194 -51.09236 1.000 58.56263 142 LYS A CA 1
ATOM 3692 C C . LYS B 1 142 ? -12.75381 -5.05217 -50.16593 1.000 55.09374 142 LYS A C 1
ATOM 3693 O O . LYS B 1 142 ? -11.90010 -4.74969 -49.33209 1.000 58.58057 142 LYS A O 1
ATOM 3699 N N . ILE B 1 143 ? -13.88559 -4.36653 -50.28682 1.000 56.50673 143 ILE A N 1
ATOM 3700 C CA . ILE B 1 143 ? -14.20821 -3.24347 -49.41311 1.000 53.87287 143 ILE A CA 1
ATOM 3701 C C . ILE B 1 143 ? -15.22863 -3.74183 -48.39110 1.000 53.83745 143 ILE A C 1
ATOM 3702 O O . ILE B 1 143 ? -16.44080 -3.77102 -48.64528 1.000 48.93232 143 ILE A O 1
ATOM 3707 N N . ASN B 1 144 ? -14.70860 -4.15080 -47.23121 1.000 52.53903 144 ASN A N 1
ATOM 3708 C CA . ASN B 1 144 ? -15.46063 -4.72124 -46.12704 1.000 51.49639 144 ASN A CA 1
ATOM 3709 C C . ASN B 1 144 ? -15.37610 -3.81894 -44.90617 1.000 51.83463 144 ASN A C 1
ATOM 3710 O O . ASN B 1 144 ? -14.40237 -3.07598 -44.72134 1.000 50.04108 144 ASN A O 1
ATOM 3715 N N . ASP B 1 145 ? -16.40500 -3.92995 -44.05727 1.000 48.35130 145 ASP A N 1
ATOM 3716 C CA . ASP B 1 145 ? -16.47274 -3.19701 -42.79553 1.000 50.80103 145 ASP A CA 1
ATOM 3717 C C . ASP B 1 145 ? -16.47302 -1.68944 -43.02444 1.000 50.56717 145 ASP A C 1
ATOM 3718 O O . ASP B 1 145 ? -15.86168 -0.93415 -42.26581 1.000 50.50418 145 ASP A O 1
ATOM 3723 N N . LEU B 1 146 ? -17.18279 -1.24113 -44.06545 1.000 42.47442 146 LEU A N 1
ATOM 3724 C CA . LEU B 1 146 ? -17.09864 0.16868 -44.43509 1.000 42.72715 146 LEU A CA 1
ATOM 3725 C C . LEU B 1 146 ? -17.65996 1.08465 -43.33852 1.000 48.72221 146 LEU A C 1
ATOM 3726 O O . LEU B 1 146 ? -17.10606 2.16116 -43.08282 1.000 49.40376 146 LEU A O 1
ATOM 3731 N N . LEU B 1 147 ? -18.73715 0.68163 -42.66380 1.000 47.26179 147 LEU A N 1
ATOM 3732 C CA . LEU B 1 147 ? -19.30914 1.49241 -41.58789 1.000 51.05155 147 LEU A CA 1
ATOM 3733 C C . LEU B 1 147 ? -18.83145 1.01941 -40.22062 1.000 50.36985 147 LEU A C 1
ATOM 3734 O O . LEU B 1 147 ? -18.88909 -0.17630 -39.91299 1.000 52.07185 147 LEU A O 1
ATOM 3739 N N . GLN B 1 148 ? -18.39304 1.95984 -39.39603 1.000 46.84860 148 GLN A N 1
ATOM 3740 C CA . GLN B 1 148 ? -18.05221 1.63827 -38.02394 1.000 50.52689 148 GLN A CA 1
ATOM 3741 C C . GLN B 1 148 ? -19.29314 1.73313 -37.15507 1.000 48.93409 148 GLN A C 1
ATOM 3742 O O . GLN B 1 148 ? -20.18711 2.54347 -37.41171 1.000 48.16258 148 GLN A O 1
ATOM 3748 N N . SER B 1 149 ? -19.33497 0.90697 -36.11107 1.000 52.55742 149 SER A N 1
ATOM 3749 C CA . SER B 1 149 ? -20.41909 1.00400 -35.14391 1.000 49.90682 149 SER A CA 1
ATOM 3750 C C . SER B 1 149 ? -20.56975 2.45374 -34.71226 1.000 49.84259 149 SER A C 1
ATOM 3751 O O . SER B 1 149 ? -19.58495 3.19085 -34.59483 1.000 45.93969 149 SER A O 1
ATOM 3754 N N . GLY B 1 150 ? -21.81400 2.86303 -34.49609 1.000 43.74199 150 GLY A N 1
ATOM 3755 C CA . GLY B 1 150 ? -22.11192 4.20232 -34.05406 1.000 45.56294 150 GLY A CA 1
ATOM 3756 C C . GLY B 1 150 ? -22.39552 5.19025 -35.15361 1.000 44.62912 150 GLY A C 1
ATOM 3757 O O . GLY B 1 150 ? -22.71680 6.34305 -34.85638 1.000 52.51043 150 GLY A O 1
ATOM 3758 N N . THR B 1 151 ? -22.26009 4.79130 -36.41140 1.000 46.48350 151 THR A N 1
ATOM 3759 C CA . THR B 1 151 ? -22.58852 5.67015 -37.52594 1.000 52.58548 151 THR A CA 1
ATOM 3760 C C . THR B 1 151 ? -24.05963 5.59741 -37.88494 1.000 50.17651 151 THR A C 1
ATOM 3761 O O . THR B 1 151 ? -24.65881 6.61120 -38.23348 1.000 58.24262 151 THR A O 1
ATOM 3765 N N . VAL B 1 152 ? -24.64781 4.41612 -37.83198 1.000 49.12137 152 VAL A N 1
ATOM 3766 C CA . VAL B 1 152 ? -26.08500 4.25752 -37.98834 1.000 54.00155 152 VAL A CA 1
ATOM 3767 C C . VAL B 1 152 ? -26.68102 4.04177 -36.60586 1.000 55.23432 152 VAL A C 1
ATOM 3768 O O . VAL B 1 152 ? -26.37201 3.05763 -35.92655 1.000 51.73153 152 VAL A O 1
ATOM 3772 N N . GLU B 1 153 ? -27.53349 4.94920 -36.17977 1.000 55.40527 153 GLU A N 1
ATOM 3773 C CA . GLU B 1 153 ? -28.14791 4.79780 -34.87543 1.000 51.46538 153 GLU A CA 1
ATOM 3774 C C . GLU B 1 153 ? -29.65454 4.69214 -35.07364 1.000 55.12593 153 GLU A C 1
ATOM 3775 O O . GLU B 1 153 ? -30.15056 4.60732 -36.19815 1.000 56.00936 153 GLU A O 1
ATOM 3781 N N . ALA B 1 154 ? -30.37965 4.67445 -33.96045 1.000 58.23635 154 ALA A N 1
ATOM 3782 C CA . ALA B 1 154 ? -31.78927 4.31336 -33.99696 1.000 58.12591 154 ALA A CA 1
ATOM 3783 C C . ALA B 1 154 ? -32.60349 5.34649 -34.76949 1.000 57.46770 154 ALA A C 1
ATOM 3784 O O . ALA B 1 154 ? -33.47586 4.98838 -35.56506 1.000 52.17455 154 ALA A O 1
ATOM 3786 N N . ASN B 1 155 ? -32.29501 6.62978 -34.58346 1.000 58.79474 155 ASN A N 1
ATOM 3787 C CA . ASN B 1 155 ? -33.00114 7.72558 -35.23288 1.000 56.12598 155 ASN A CA 1
ATOM 3788 C C . ASN B 1 155 ? -32.16996 8.39466 -36.32066 1.000 58.84544 155 ASN A C 1
ATOM 3789 O O . ASN B 1 155 ? -32.48033 9.52519 -36.71708 1.000 59.37620 155 ASN A O 1
ATOM 3794 N N . THR B 1 156 ? -31.10296 7.73921 -36.78660 1.000 55.32405 156 THR A N 1
ATOM 3795 C CA . THR B 1 156 ? -30.36715 8.24042 -37.94172 1.000 55.68230 156 THR A CA 1
ATOM 3796 C C . THR B 1 156 ? -31.35091 8.55249 -39.06648 1.000 53.23696 156 THR A C 1
ATOM 3797 O O . THR B 1 156 ? -32.22615 7.74475 -39.39067 1.000 52.68961 156 THR A O 1
ATOM 3801 N N . ARG B 1 157 ? -31.24086 9.74220 -39.63098 1.000 51.46671 157 ARG A N 1
ATOM 3802 C CA . ARG B 1 157 ? -32.16495 10.09511 -40.69322 1.000 53.42826 157 ARG A CA 1
ATOM 3803 C C . ARG B 1 157 ? -31.60322 9.75317 -42.06963 1.000 55.15326 157 ARG A C 1
ATOM 3804 O O . ARG B 1 157 ? -32.28598 9.11320 -42.88176 1.000 56.03722 157 ARG A O 1
ATOM 3812 N N . LEU B 1 158 ? -30.35844 10.14783 -42.33447 1.000 51.40539 158 LEU A N 1
ATOM 3813 C CA . LEU B 1 158 ? -29.76090 9.93677 -43.64462 1.000 51.37915 158 LEU A CA 1
ATOM 3814 C C . LEU B 1 158 ? -28.24600 9.81754 -43.52561 1.000 50.86946 158 LEU A C 1
ATOM 3815 O O . LEU B 1 158 ? -27.58897 10.64641 -42.88580 1.000 49.26613 158 LEU A O 1
ATOM 3820 N N . ILE B 1 159 ? -27.69730 8.77538 -44.13644 1.000 48.56865 159 ILE A N 1
ATOM 3821 C CA . ILE B 1 159 ? -26.25668 8.63286 -44.24426 1.000 50.83797 159 ILE A CA 1
ATOM 3822 C C . ILE B 1 159 ? -25.91524 8.15251 -45.64520 1.000 49.77668 159 ILE A C 1
ATOM 3823 O O . ILE B 1 159 ? -26.68246 7.42648 -46.28095 1.000 48.61791 159 ILE A O 1
ATOM 3828 N N . ALA B 1 160 ? -24.74221 8.56391 -46.12452 1.000 48.34653 160 ALA A N 1
ATOM 3829 C CA . ALA B 1 160 ? -24.22034 8.13790 -47.41571 1.000 45.55631 160 ALA A CA 1
ATOM 3830 C C . ALA B 1 160 ? -23.02702 7.20720 -47.19946 1.000 49.07573 160 ALA A C 1
ATOM 3831 O O . ALA B 1 160 ? -22.11518 7.52850 -46.41775 1.000 44.43447 160 ALA A O 1
ATOM 3833 N N . VAL B 1 161 ? -23.06421 6.03369 -47.85455 1.000 40.27403 161 VAL A N 1
ATOM 3834 C CA . VAL B 1 161 ? -21.91497 5.14721 -47.96960 1.000 45.40289 161 VAL A CA 1
ATOM 3835 C C . VAL B 1 161 ? -21.39195 5.18349 -49.40524 1.000 48.33739 161 VAL A C 1
ATOM 3836 O O . VAL B 1 161 ? -22.14874 5.32893 -50.36916 1.000 43.00770 161 VAL A O 1
ATOM 3840 N N . ASN B 1 162 ? -20.07611 5.03693 -49.54934 1.000 50.88065 162 ASN A N 1
ATOM 3841 C CA . ASN B 1 162 ? -19.43807 5.50310 -50.77451 1.000 47.37375 162 ASN A CA 1
ATOM 3842 C C . ASN B 1 162 ? -18.11209 4.78938 -51.00613 1.000 50.27915 162 ASN A C 1
ATOM 3843 O O . ASN B 1 162 ? -17.19734 4.90946 -50.18211 1.000 52.25197 162 ASN A O 1
ATOM 3848 N N . ALA B 1 163 ? -17.98467 4.07323 -52.12796 1.000 48.89533 163 ALA A N 1
ATOM 3849 C CA . ALA B 1 163 ? -16.72202 3.39502 -52.41757 1.000 49.65493 163 ALA A CA 1
ATOM 3850 C C . ALA B 1 163 ? -16.66858 2.97574 -53.88436 1.000 52.45775 163 ALA A C 1
ATOM 3851 O O . ALA B 1 163 ? -17.69837 2.65146 -54.48250 1.000 50.87885 163 ALA A O 1
ATOM 3853 N N . ILE B 1 164 ? -15.45748 2.99643 -54.45279 1.000 49.28920 164 ILE A N 1
ATOM 3854 C CA . ILE B 1 164 ? -15.17866 2.47015 -55.78495 1.000 47.61738 164 ILE A CA 1
ATOM 3855 C C . ILE B 1 164 ? -14.07218 1.43582 -55.66946 1.000 53.82869 164 ILE A C 1
ATOM 3856 O O . ILE B 1 164 ? -12.98716 1.73456 -55.14862 1.000 57.37190 164 ILE A O 1
ATOM 3861 N N . TYR B 1 165 ? -14.32099 0.24786 -56.20384 1.000 51.07560 165 TYR A N 1
ATOM 3862 C CA . TYR B 1 165 ? -13.32811 -0.81484 -56.24530 1.000 50.19139 165 TYR A CA 1
ATOM 3863 C C . TYR B 1 165 ? -12.68394 -0.83298 -57.61816 1.000 50.77128 165 TYR A C 1
ATOM 3864 O O . TYR B 1 165 ? -13.38618 -0.78845 -58.63455 1.000 50.07532 165 TYR A O 1
ATOM 3873 N N . PHE B 1 166 ? -11.35381 -0.93394 -57.63998 1.000 47.70268 166 PHE A N 1
ATOM 3874 C CA . PHE B 1 166 ? -10.57755 -0.84786 -58.86841 1.000 48.49216 166 PHE A CA 1
ATOM 3875 C C . PHE B 1 166 ? -9.54268 -1.96008 -58.86597 1.000 51.48258 166 PHE A C 1
ATOM 3876 O O . PHE B 1 166 ? -8.78838 -2.11019 -57.90395 1.000 53.22290 166 PHE A O 1
ATOM 3884 N N . LYS B 1 167 ? -9.52317 -2.75282 -59.92672 1.000 51.54322 167 LYS A N 1
ATOM 3885 C CA . LYS B 1 167 ? -8.66746 -3.92206 -60.01108 1.000 50.89307 167 LYS A CA 1
ATOM 3886 C C . LYS B 1 167 ? -8.05513 -3.92773 -61.39178 1.000 57.28052 167 LYS A C 1
ATOM 3887 O O . LYS B 1 167 ? -8.78890 -3.83397 -62.38462 1.000 59.00208 167 LYS A O 1
ATOM 3893 N N . ALA B 1 168 ? -6.72844 -4.04229 -61.45140 1.000 49.87513 168 ALA A N 1
ATOM 3894 C CA . ALA B 1 168 ? -6.01266 -4.02727 -62.71359 1.000 49.46004 168 ALA A CA 1
ATOM 3895 C C . ALA B 1 168 ? -4.54723 -4.40035 -62.49843 1.000 52.90807 168 ALA A C 1
ATOM 3896 O O . ALA B 1 168 ? -3.95651 -4.12222 -61.45078 1.000 47.74312 168 ALA A O 1
ATOM 3898 N N . SER B 1 169 ? -3.97739 -5.01583 -63.52045 1.000 48.41578 169 SER A N 1
ATOM 3899 C CA . SER B 1 169 ? -2.55990 -5.30303 -63.61477 1.000 52.12736 169 SER A CA 1
ATOM 3900 C C . SER B 1 169 ? -1.80276 -4.13417 -64.23585 1.000 51.45336 169 SER A C 1
ATOM 3901 O O . SER B 1 169 ? -2.36266 -3.29431 -64.95179 1.000 47.25732 169 SER A O 1
ATOM 3904 N N . TRP B 1 170 ? -0.50680 -4.08459 -63.94586 1.000 47.42265 170 TRP A N 1
ATOM 3905 C CA . TRP B 1 170 ? 0.34751 -3.16875 -64.67335 1.000 46.90721 170 TRP A CA 1
ATOM 3906 C C . TRP B 1 170 ? 0.37325 -3.56677 -66.13688 1.000 49.08306 170 TRP A C 1
ATOM 3907 O O . TRP B 1 170 ? 0.21437 -4.73668 -66.48739 1.000 50.33934 170 TRP A O 1
ATOM 3918 N N . ASP B 1 171 ? 0.59883 -2.58218 -67.00019 1.000 49.82821 171 ASP A N 1
ATOM 3919 C CA . ASP B 1 171 ? 1.01627 -2.90639 -68.35224 1.000 47.32213 171 ASP A CA 1
ATOM 3920 C C . ASP B 1 171 ? 2.32563 -3.69503 -68.33322 1.000 54.07695 171 ASP A C 1
ATOM 3921 O O . ASP B 1 171 ? 2.49232 -4.66087 -69.08831 1.000 54.08892 171 ASP A O 1
ATOM 3926 N N . GLU B 1 172 ? 3.24790 -3.32369 -67.44409 1.000 53.33001 172 GLU A N 1
ATOM 3927 C CA . GLU B 1 172 ? 4.52465 -4.01299 -67.25862 1.000 53.88315 172 GLU A CA 1
ATOM 3928 C C . GLU B 1 172 ? 4.66256 -4.42235 -65.79515 1.000 49.62751 172 GLU A C 1
ATOM 3929 O O . GLU B 1 172 ? 5.08461 -3.61397 -64.96128 1.000 48.42298 172 GLU A O 1
ATOM 3935 N N . VAL B 1 173 ? 4.33001 -5.67798 -65.48808 1.000 49.98612 173 VAL A N 1
ATOM 3936 C CA . VAL B 1 173 ? 4.38675 -6.15717 -64.11127 1.000 47.58675 173 VAL A CA 1
ATOM 3937 C C . VAL B 1 173 ? 5.84541 -6.31106 -63.69547 1.000 55.17126 173 VAL A C 1
ATOM 3938 O O . VAL B 1 173 ? 6.68546 -6.75144 -64.49518 1.000 54.07401 173 VAL A O 1
ATOM 3942 N N . PHE B 1 174 ? 6.17006 -5.89181 -62.46263 1.000 51.62084 174 PHE A N 1
ATOM 3943 C CA . PHE B 1 174 ? 7.49510 -6.14016 -61.89629 1.000 50.43075 174 PHE A CA 1
ATOM 3944 C C . PHE B 1 174 ? 7.71355 -7.64455 -61.70041 1.000 50.92254 174 PHE A C 1
ATOM 3945 O O . PHE B 1 174 ? 6.76145 -8.41881 -61.58935 1.000 55.62349 174 PHE A O 1
ATOM 3953 N N . ASP B 1 175 ? 8.97553 -8.07147 -61.66929 1.000 59.97330 175 ASP A N 1
ATOM 3954 C CA . ASP B 1 175 ? 9.20115 -9.47958 -61.34060 1.000 61.54565 175 ASP A CA 1
ATOM 3955 C C . ASP B 1 175 ? 8.91377 -9.72201 -59.86210 1.000 61.19100 175 ASP A C 1
ATOM 3956 O O . ASP B 1 175 ? 9.70180 -9.33451 -58.99749 1.000 60.64737 175 ASP A O 1
ATOM 3961 N N . ALA B 1 177 ? 12.36351 -12.00815 -58.31597 1.000 63.88590 177 ALA A N 1
ATOM 3962 C CA . ALA B 1 177 ? 12.01096 -10.66532 -57.88918 1.000 60.97768 177 ALA A CA 1
ATOM 3963 C C . ALA B 1 177 ? 13.22424 -9.77326 -57.80672 1.000 61.84674 177 ALA A C 1
ATOM 3964 O O . ALA B 1 177 ? 14.33498 -10.21765 -57.58807 1.000 53.94425 177 ALA A O 1
ATOM 3966 N N . HIS B 1 178 ? 12.99440 -8.49651 -58.06768 1.000 57.61930 178 HIS A N 1
ATOM 3967 C CA . HIS B 1 178 ? 13.86083 -7.42427 -57.63958 1.000 52.60771 178 HIS A CA 1
ATOM 3968 C C . HIS B 1 178 ? 13.25657 -6.71847 -56.44789 1.000 53.99769 178 HIS A C 1
ATOM 3969 O O . HIS B 1 178 ? 13.73895 -5.66285 -56.04017 1.000 58.50263 178 HIS A O 1
ATOM 3976 N N . THR B 1 179 ? 12.22184 -7.29443 -55.85779 1.000 55.80087 179 THR A N 1
ATOM 3977 C CA . THR B 1 179 ? 11.68764 -6.70659 -54.64310 1.000 55.07118 179 THR A CA 1
ATOM 3978 C C . THR B 1 179 ? 12.66770 -7.00645 -53.52010 1.000 59.34293 179 THR A C 1
ATOM 3979 O O . THR B 1 179 ? 12.93851 -8.17205 -53.21348 1.000 61.05060 179 THR A O 1
ATOM 3983 N N . LYS B 1 180 ? 13.22316 -5.95111 -52.93313 1.000 60.11400 180 LYS A N 1
ATOM 3984 C CA . LYS B 1 180 ? 14.19592 -6.00775 -51.85523 1.000 64.53829 180 LYS A CA 1
ATOM 3985 C C . LYS B 1 180 ? 13.80530 -5.02846 -50.76316 1.000 61.49899 180 LYS A C 1
ATOM 3986 O O . LYS B 1 180 ? 13.23476 -3.96813 -51.04364 1.000 57.50122 180 LYS A O 1
ATOM 3992 N N . PRO B 1 181 ? 14.09152 -5.35314 -49.50279 1.000 62.18459 181 PRO A N 1
ATOM 3993 C CA . PRO B 1 181 ? 13.95567 -4.35193 -48.43549 1.000 62.69494 181 PRO A CA 1
ATOM 3994 C C . PRO B 1 181 ? 14.95909 -3.22255 -48.63526 1.000 62.89565 181 PRO A C 1
ATOM 3995 O O . PRO B 1 181 ? 16.14636 -3.46016 -48.87042 1.000 68.07939 181 PRO A O 1
ATOM 3999 N N . LYS B 1 182 ? 14.47429 -1.98910 -48.55666 1.000 59.44766 182 LYS A N 1
ATOM 4000 C CA . LYS B 1 182 ? 15.31277 -0.83365 -48.82606 1.000 60.00809 182 LYS A CA 1
ATOM 4001 C C . LYS B 1 182 ? 14.90540 0.29584 -47.89613 1.000 64.39400 182 LYS A C 1
ATOM 4002 O O . LYS B 1 182 ? 13.76864 0.34859 -47.42106 1.000 58.74740 182 LYS A O 1
ATOM 4008 N N . LYS B 1 183 ? 15.84454 1.19830 -47.63964 1.000 63.12299 183 LYS A N 1
ATOM 4009 C CA . LYS B 1 183 ? 15.61738 2.26034 -46.67026 1.000 61.44714 183 LYS A CA 1
ATOM 4010 C C . LYS B 1 183 ? 14.67854 3.33512 -47.22840 1.000 61.37591 183 LYS A C 1
ATOM 4011 O O . LYS B 1 183 ? 14.90200 3.87254 -48.32108 1.000 57.54260 183 LYS A O 1
ATOM 4017 N N . PHE B 1 184 ? 13.62058 3.65162 -46.47237 1.000 56.28658 184 PHE A N 1
ATOM 4018 C CA . PHE B 1 184 ? 12.71273 4.74490 -46.80826 1.000 58.95397 184 PHE A CA 1
ATOM 4019 C C . PHE B 1 184 ? 12.86652 5.82122 -45.74604 1.000 57.25060 184 PHE A C 1
ATOM 4020 O O . PHE B 1 184 ? 12.93663 5.51442 -44.54860 1.000 57.95373 184 PHE A O 1
ATOM 4028 N N . TYR B 1 185 ? 12.93865 7.07851 -46.18639 1.000 50.52474 185 TYR A N 1
ATOM 4029 C CA . TYR B 1 185 ? 13.25169 8.18947 -45.29352 1.000 57.87467 185 TYR A CA 1
ATOM 4030 C C . TYR B 1 185 ? 12.01817 9.05694 -45.09052 1.000 58.12225 185 TYR A C 1
ATOM 4031 O O . TYR B 1 185 ? 11.79196 10.01633 -45.84487 1.000 59.34725 185 TYR A O 1
ATOM 4040 N N . PRO B 1 186 ? 11.18628 8.76144 -44.08784 1.000 59.39507 186 PRO A N 1
ATOM 4041 C CA . PRO B 1 186 ? 9.96685 9.56637 -43.89122 1.000 61.18242 186 PRO A CA 1
ATOM 4042 C C . PRO B 1 186 ? 10.28166 10.99573 -43.50659 1.000 64.69215 186 PRO A C 1
ATOM 4043 O O . PRO B 1 186 ? 9.64192 11.92856 -44.00707 1.000 58.34518 186 PRO A O 1
ATOM 4047 N N . THR B 1 187 ? 11.26260 11.18918 -42.62674 1.000 65.04750 187 THR A N 1
ATOM 4048 C CA . THR B 1 187 ? 11.79208 12.50460 -42.29261 1.000 66.06087 187 THR A CA 1
ATOM 4049 C C . THR B 1 187 ? 13.27960 12.50233 -42.63392 1.000 69.32460 187 THR A C 1
ATOM 4050 O O . THR B 1 187 ? 13.83301 11.44498 -42.97463 1.000 67.92755 187 THR A O 1
ATOM 4054 N N . PRO B 1 188 ? 13.96048 13.65284 -42.60013 1.000 71.12374 188 PRO A N 1
ATOM 4055 C CA . PRO B 1 188 ? 15.41986 13.61693 -42.79636 1.000 74.44293 188 PRO A CA 1
ATOM 4056 C C . PRO B 1 188 ? 16.14418 12.91380 -41.66718 1.000 75.85803 188 PRO A C 1
ATOM 4057 O O . PRO B 1 188 ? 17.17469 12.27355 -41.91811 1.000 74.61228 188 PRO A O 1
ATOM 4061 N N . HIS B 1 189 ? 15.62065 12.98676 -40.43668 1.000 76.03277 189 HIS A N 1
ATOM 4062 C CA . HIS B 1 189 ? 16.21583 12.31714 -39.28580 1.000 76.64455 189 HIS A CA 1
ATOM 4063 C C . HIS B 1 189 ? 15.49589 11.01315 -38.93466 1.000 77.51099 189 HIS A C 1
ATOM 4064 O O . HIS B 1 189 ? 15.42765 10.64141 -37.75526 1.000 76.74543 189 HIS A O 1
ATOM 4071 N N . SER B 1 190 ? 14.95815 10.30365 -39.92972 1.000 72.70203 190 SER A N 1
ATOM 4072 C CA . SER B 1 190 ? 14.31228 9.02648 -39.66146 1.000 67.50036 190 SER A CA 1
ATOM 4073 C C . SER B 1 190 ? 14.52041 8.09043 -40.84136 1.000 66.28059 190 SER A C 1
ATOM 4074 O O . SER B 1 190 ? 14.63969 8.53373 -41.98502 1.000 67.35501 190 SER A O 1
ATOM 4077 N N . SER B 1 191 ? 14.56544 6.78987 -40.55271 1.000 63.19238 191 SER A N 1
ATOM 4078 C CA . SER B 1 191 ? 14.70577 5.79562 -41.60665 1.000 62.94618 191 SER A CA 1
ATOM 4079 C C . SER B 1 191 ? 14.18026 4.45295 -41.11274 1.000 64.23167 191 SER A C 1
ATOM 4080 O O . SER B 1 191 ? 14.10237 4.19403 -39.90653 1.000 62.56637 191 SER A O 1
ATOM 4083 N N . ILE B 1 192 ? 13.82285 3.60430 -42.08109 1.000 60.36757 192 ILE A N 1
ATOM 4084 C CA . ILE B 1 192 ? 13.25082 2.28295 -41.85306 1.000 56.96298 192 ILE A CA 1
ATOM 4085 C C . ILE B 1 192 ? 13.28544 1.55820 -43.19558 1.000 58.51808 192 ILE A C 1
ATOM 4086 O O . ILE B 1 192 ? 13.03290 2.17764 -44.23700 1.000 60.68708 192 ILE A O 1
ATOM 4091 N N . LYS B 1 193 ? 13.61459 0.26069 -43.19592 1.000 56.90075 193 LYS A N 1
ATOM 4092 C CA . LYS B 1 193 ? 13.65160 -0.52372 -44.42702 1.000 59.36590 193 LYS A CA 1
ATOM 4093 C C . LYS B 1 193 ? 12.26835 -1.07381 -44.77268 1.000 64.97069 193 LYS A C 1
ATOM 4094 O O . LYS B 1 193 ? 11.54548 -1.55722 -43.89928 1.000 64.10212 193 LYS A O 1
ATOM 4100 N N . ILE B 1 194 ? 11.91707 -0.98949 -46.05789 1.000 63.90927 194 ILE A N 1
ATOM 4101 C CA . ILE B 1 194 ? 10.60768 -1.31093 -46.63890 1.000 58.53324 194 ILE A CA 1
ATOM 4102 C C . ILE B 1 194 ? 10.81454 -2.08472 -47.93815 1.000 55.57241 194 ILE A C 1
ATOM 4103 O O . ILE B 1 194 ? 11.72341 -1.74338 -48.70390 1.000 58.99790 194 ILE A O 1
ATOM 4108 N N . PRO B 1 195 ? 10.00841 -3.10238 -48.25077 1.000 56.58271 195 PRO A N 1
ATOM 4109 C CA . PRO B 1 195 ? 10.13065 -3.73484 -49.57133 1.000 52.52703 195 PRO A CA 1
ATOM 4110 C C . PRO B 1 195 ? 9.83527 -2.74170 -50.69286 1.000 54.93164 195 PRO A C 1
ATOM 4111 O O . PRO B 1 195 ? 8.91339 -1.92853 -50.60894 1.000 48.43317 195 PRO A O 1
ATOM 4115 N N . MET B 1 196 ? 10.65697 -2.80500 -51.74315 1.000 58.40412 196 MET A N 1
ATOM 4116 C CA . MET B 1 196 ? 10.59195 -1.88383 -52.86789 1.000 53.14218 196 MET A CA 1
ATOM 4117 C C . MET B 1 196 ? 10.76476 -2.67978 -54.14305 1.000 52.64920 196 MET A C 1
ATOM 4118 O O . MET B 1 196 ? 11.69150 -3.48118 -54.24449 1.000 55.96904 196 MET A O 1
ATOM 4123 N N . MET B 1 197 ? 9.86777 -2.46562 -55.09880 1.000 57.82801 197 MET A N 1
ATOM 4124 C CA . MET B 1 197 ? 9.91644 -3.12367 -56.39474 1.000 54.03819 197 MET A CA 1
ATOM 4125 C C . MET B 1 197 ? 10.78594 -2.31663 -57.34420 1.000 51.54073 197 MET A C 1
ATOM 4126 O O . MET B 1 197 ? 10.68886 -1.08811 -57.37949 1.000 49.65098 197 MET A O 1
ATOM 4131 N N . THR B 1 198 ? 11.62411 -3.01193 -58.12470 1.000 53.57400 198 THR A N 1
ATOM 4132 C CA . THR B 1 198 ? 12.48643 -2.38148 -59.12330 1.000 49.11376 198 THR A CA 1
ATOM 4133 C C . THR B 1 198 ? 12.26934 -2.99736 -60.50412 1.000 48.56010 198 THR A C 1
ATOM 4134 O O . THR B 1 198 ? 12.24494 -4.22479 -60.64487 1.000 43.43423 198 THR A O 1
ATOM 4138 N N . GLN B 1 199 ? 12.1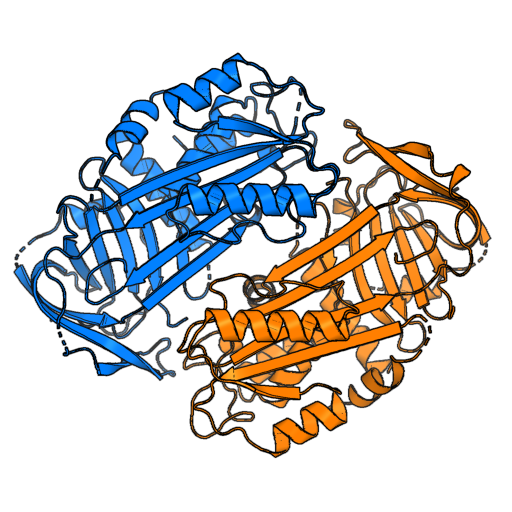0191 -2.14774 -61.52009 1.000 48.01883 199 GLN A N 1
ATOM 4139 C CA . GLN B 1 199 ? 12.25388 -2.59236 -62.90239 1.000 48.17547 199 GLN A CA 1
ATOM 4140 C C . GLN B 1 199 ? 12.61400 -1.40334 -63.78536 1.000 47.23919 199 GLN A C 1
ATOM 4141 O O . GLN B 1 199 ? 12.40131 -0.24125 -63.41857 1.000 48.98335 199 GLN A O 1
ATOM 4147 N N . THR B 1 200 ? 13.20965 -1.71753 -64.93501 1.000 46.49073 200 THR A N 1
ATOM 4148 C CA . THR B 1 200 ? 13.52248 -0.76054 -65.99303 1.000 48.42699 200 THR A CA 1
ATOM 4149 C C . THR B 1 200 ? 12.56920 -0.98651 -67.16626 1.000 52.93698 200 THR A C 1
ATOM 4150 O O . THR B 1 200 ? 12.40196 -2.11907 -67.63944 1.000 47.20785 200 THR A O 1
ATOM 4154 N N . ASN B 1 201 ? 11.95251 0.07783 -67.64768 1.000 47.08261 201 ASN A N 1
ATOM 4155 C CA . ASN B 1 201 ? 11.09442 -0.08604 -68.81041 1.000 49.34288 201 ASN A CA 1
ATOM 4156 C C . ASN B 1 201 ? 10.78901 1.29398 -69.35548 1.000 49.51121 201 ASN A C 1
ATOM 4157 O O . ASN B 1 201 ? 11.22907 2.30620 -68.80478 1.000 48.87275 201 ASN A O 1
ATOM 4162 N N . GLY B 1 202 ? 10.02261 1.32193 -70.44581 1.000 53.77547 202 GLY A N 1
ATOM 4163 C CA . GLY B 1 202 ? 9.55600 2.58108 -70.99095 1.000 51.73174 202 GLY A CA 1
ATOM 4164 C C . GLY B 1 202 ? 8.40642 3.12587 -70.15520 1.000 51.92477 202 GLY A C 1
ATOM 4165 O O . GLY B 1 202 ? 7.47315 2.40842 -69.79403 1.000 54.84156 202 GLY A O 1
ATOM 4166 N N . TYR B 1 203 ? 8.48086 4.41863 -69.84710 1.000 53.33241 203 TYR A N 1
ATOM 4167 C CA . TYR B 1 203 ? 7.44459 5.05487 -69.04928 1.000 54.09553 203 TYR A CA 1
ATOM 4168 C C . TYR B 1 203 ? 7.22557 6.48914 -69.49279 1.000 55.97238 203 TYR A C 1
ATOM 4169 O O . TYR B 1 203 ? 8.01645 7.07280 -70.25062 1.000 54.45064 203 TYR A O 1
ATOM 4178 N N . SER B 1 204 ? 6.14964 7.06129 -68.95815 1.000 47.16782 204 SER A N 1
ATOM 4179 C CA . SER B 1 204 ? 5.92168 8.49309 -69.04543 1.000 54.92182 204 SER A CA 1
ATOM 4180 C C . SER B 1 204 ? 6.77484 9.19229 -68.00167 1.000 46.05795 204 SER A C 1
ATOM 4181 O O . SER B 1 204 ? 6.78633 8.79415 -66.84023 1.000 47.94915 204 SER A O 1
ATOM 4184 N N . TYR B 1 205 ? 7.49477 10.22301 -68.41817 1.000 53.77535 205 TYR A N 1
ATOM 4185 C CA . TYR B 1 205 ? 8.41972 10.91287 -67.53624 1.000 53.31749 205 TYR A CA 1
ATOM 4186 C C . TYR B 1 205 ? 8.32821 12.41344 -67.77953 1.000 56.08900 205 TYR A C 1
ATOM 4187 O O . TYR B 1 205 ? 8.08232 12.85380 -68.90708 1.000 56.03129 205 TYR A O 1
ATOM 4196 N N . TYR B 1 206 ? 8.50095 13.18680 -66.70540 1.000 55.38943 206 TYR A N 1
ATOM 4197 C CA . TYR B 1 206 ? 8.69548 14.63255 -66.74877 1.000 52.22150 206 TYR A CA 1
ATOM 4198 C C . TYR B 1 206 ? 9.55062 15.00942 -65.54283 1.000 57.02196 206 TYR A C 1
ATOM 4199 O O . TYR B 1 206 ? 9.44385 14.37709 -64.48244 1.000 52.61240 206 TYR A O 1
ATOM 4208 N N . GLU B 1 207 ? 10.40326 16.02608 -65.70323 1.000 53.22705 207 GLU A N 1
ATOM 4209 C CA . GLU B 1 207 ? 11.29675 16.43270 -64.62429 1.000 56.14143 207 GLU A CA 1
ATOM 4210 C C . GLU B 1 207 ? 11.47978 17.94403 -64.59478 1.000 60.17707 207 GLU A C 1
ATOM 4211 O O . GLU B 1 207 ? 11.81419 18.55582 -65.61267 1.000 64.84311 207 GLU A O 1
ATOM 4217 N N . THR B 1 208 ? 11.27274 18.53515 -63.42367 1.000 57.85371 208 THR A N 1
ATOM 4218 C CA . THR B 1 208 ? 11.71859 19.88313 -63.12694 1.000 52.68981 208 THR A CA 1
ATOM 4219 C C . THR B 1 208 ? 12.94669 19.83043 -62.22460 1.000 61.36791 208 THR A C 1
ATOM 4220 O O . THR B 1 208 ? 13.44105 18.76618 -61.84049 1.000 60.31785 208 THR A O 1
ATOM 4224 N N . GLU B 1 209 ? 13.42306 21.00600 -61.83962 1.000 57.55519 209 GLU A N 1
ATOM 4225 C CA . GLU B 1 209 ? 14.41370 21.02885 -60.78438 1.000 60.54496 209 GLU A CA 1
ATOM 4226 C C . GLU B 1 209 ? 13.79506 20.68521 -59.44307 1.000 58.37433 209 GLU A C 1
ATOM 4227 O O . GLU B 1 209 ? 14.51642 20.39785 -58.48513 1.000 57.91925 209 GLU A O 1
ATOM 4233 N N . ASP B 1 210 ? 12.47353 20.70189 -59.34981 1.000 59.23632 210 ASP A N 1
ATOM 4234 C CA . ASP B 1 210 ? 11.82574 20.52176 -58.06168 1.000 58.44679 210 ASP A CA 1
ATOM 4235 C C . ASP B 1 210 ? 11.36985 19.08900 -57.81185 1.000 57.08486 210 ASP A C 1
ATOM 4236 O O . ASP B 1 210 ? 11.22022 18.69702 -56.64780 1.000 55.50663 210 ASP A O 1
ATOM 4241 N N . TYR B 1 211 ? 11.17455 18.29669 -58.86104 1.000 53.21655 211 TYR A N 1
ATOM 4242 C CA . TYR B 1 211 ? 10.56873 16.99486 -58.67691 1.000 50.42810 211 TYR A CA 1
ATOM 4243 C C . TYR B 1 211 ? 10.72453 16.18846 -59.94521 1.000 49.02927 211 TYR A C 1
ATOM 4244 O O . TYR B 1 211 ? 11.03416 16.72187 -61.01846 1.000 53.46488 211 TYR A O 1
ATOM 4253 N N . GLN B 1 212 ? 10.52507 14.88719 -59.79524 1.000 48.19594 212 GLN A N 1
ATOM 4254 C CA . GLN B 1 212 ? 10.30095 13.99481 -60.91693 1.000 49.33855 212 GLN A CA 1
ATOM 4255 C C . GLN B 1 212 ? 8.84286 13.57805 -60.88995 1.000 49.45143 212 GLN A C 1
ATOM 4256 O O . GLN B 1 212 ? 8.24541 13.41946 -59.82071 1.000 46.59119 212 GLN A O 1
ATOM 4262 N N . PHE B 1 213 ? 8.27314 13.43112 -62.07435 1.000 52.60776 213 PHE A N 1
ATOM 4263 C CA . PHE B 1 213 ? 6.91273 12.95977 -62.25020 1.000 47.23811 213 PHE A CA 1
ATOM 4264 C C . PHE B 1 213 ? 6.98706 11.71055 -63.10211 1.000 46.49230 213 PHE A C 1
ATOM 4265 O O . PHE B 1 213 ? 7.65780 11.71580 -64.13527 1.000 51.82044 213 PHE A O 1
ATOM 4273 N N . LEU B 1 214 ? 6.31143 10.64543 -62.67978 1.000 45.86224 214 LEU A N 1
ATOM 4274 C CA . LEU B 1 214 ? 6.31369 9.39335 -63.41822 1.000 47.07924 214 LEU A CA 1
ATOM 4275 C C . LEU B 1 214 ? 4.87838 8.95270 -63.67581 1.000 46.86020 214 LEU A C 1
ATOM 4276 O O . LEU B 1 214 ? 3.99934 9.13233 -62.81882 1.000 42.40474 214 LEU A O 1
ATOM 4281 N N . GLY B 1 215 ? 4.63543 8.38538 -64.85984 1.000 47.60547 215 GLY A N 1
ATOM 4282 C CA . GLY B 1 215 ? 3.35187 7.74367 -65.16967 1.000 43.41418 215 GLY A CA 1
ATOM 4283 C C . GLY B 1 215 ? 3.51318 6.27304 -65.51645 1.000 46.55849 215 GLY A C 1
ATOM 4284 O O . GLY B 1 215 ? 4.41384 5.89625 -66.27841 1.000 48.25807 215 GLY A O 1
ATOM 4285 N N . MET B 1 216 ? 2.67754 5.41905 -64.94276 1.000 44.77036 216 MET A N 1
ATOM 4286 C CA . MET B 1 216 ? 2.78803 3.97925 -65.14399 1.000 44.84206 216 MET A CA 1
ATOM 4287 C C . MET B 1 216 ? 1.46898 3.45189 -65.67044 1.000 45.35126 216 MET A C 1
ATOM 4288 O O . MET B 1 216 ? 0.44943 3.51513 -64.97311 1.000 48.35054 216 MET A O 1
ATOM 4293 N N . ASP B 1 217 ? 1.49733 2.89390 -66.87469 1.000 48.56495 217 ASP A N 1
ATOM 4294 C CA . ASP B 1 217 ? 0.27488 2.44146 -67.51650 1.000 45.05845 217 ASP A CA 1
ATOM 4295 C C . ASP B 1 217 ? -0.22333 1.15684 -66.86308 1.000 49.87443 217 ASP A C 1
ATOM 4296 O O . ASP B 1 217 ? 0.53815 0.21009 -66.66599 1.000 47.57139 217 ASP A O 1
ATOM 4301 N N . TYR B 1 218 ? -1.50810 1.12715 -66.51329 1.000 50.25880 218 TYR A N 1
ATOM 4302 C CA . TYR B 1 218 ? -2.14582 -0.11508 -66.10992 1.000 45.78482 218 TYR A CA 1
ATOM 4303 C C . TYR B 1 218 ? -2.52055 -0.85317 -67.38796 1.000 52.28461 218 TYR A C 1
ATOM 4304 O O . TYR B 1 218 ? -2.18012 -0.42507 -68.49456 1.000 51.27116 218 TYR A O 1
ATOM 4313 N N . TYR B 1 219 ? -3.24057 -1.96149 -67.26061 1.000 50.91469 219 TYR A N 1
ATOM 4314 C CA . TYR B 1 219 ? -3.82637 -2.63363 -68.41908 1.000 53.97316 219 TYR A CA 1
ATOM 4315 C C . TYR B 1 219 ? -5.33284 -2.73773 -68.18682 1.000 52.48162 219 TYR A C 1
ATOM 4316 O O . TYR B 1 219 ? -5.76759 -3.52274 -67.32229 1.000 50.90936 219 TYR A O 1
ATOM 4325 N N . PRO B 1 220 ? -6.18186 -1.96977 -68.90161 1.000 53.66770 220 PRO A N 1
ATOM 4326 C CA . PRO B 1 220 ? -5.97995 -1.11933 -70.08715 1.000 52.98204 220 PRO A CA 1
ATOM 4327 C C . PRO B 1 220 ? -5.21236 0.17052 -69.83774 1.000 50.07896 220 PRO A C 1
ATOM 4328 O O . PRO B 1 220 ? -5.31628 0.75885 -68.76201 1.000 48.16705 220 PRO A O 1
ATOM 4332 N N . GLU B 1 221 ? -4.47309 0.61279 -70.86098 1.000 50.45518 221 GLU A N 1
ATOM 4333 C CA . GLU B 1 221 ? -3.48237 1.67450 -70.71497 1.000 50.93304 221 GLU A CA 1
ATOM 4334 C C . GLU B 1 221 ? -4.08197 3.06674 -70.52352 1.000 54.04876 221 GLU A C 1
ATOM 4335 O O . GLU B 1 221 ? -3.32587 4.01776 -70.28734 1.000 50.30952 221 GLU A O 1
ATOM 4341 N N . TYR B 1 222 ? -5.40177 3.23902 -70.60383 1.000 49.13931 222 TYR A N 1
ATOM 4342 C CA . TYR B 1 222 ? -5.88360 4.57758 -70.29519 1.000 51.37610 222 TYR A CA 1
ATOM 4343 C C . TYR B 1 222 ? -5.94277 4.82922 -68.79182 1.000 50.69604 222 TYR A C 1
ATOM 4344 O O . TYR B 1 222 ? -6.20525 5.96522 -68.38147 1.000 53.91985 222 TYR A O 1
ATOM 4353 N N . LEU B 1 223 ? -5.70788 3.80272 -67.97144 1.000 46.78830 223 LEU A N 1
ATOM 4354 C CA . LEU B 1 223 ? -5.62295 3.94850 -66.52643 1.000 50.19732 223 LEU A CA 1
ATOM 4355 C C . LEU B 1 223 ? -4.15667 3.97810 -66.14200 1.000 49.53400 223 LEU A C 1
ATOM 4356 O O . LEU B 1 223 ? -3.44073 2.99816 -66.35916 1.000 50.75397 223 LEU A O 1
ATOM 4361 N N . LYS B 1 224 ? -3.70436 5.09052 -65.58427 1.000 45.60300 224 LYS A N 1
ATOM 4362 C CA . LYS B 1 224 ? -2.30122 5.20716 -65.25234 1.000 44.68645 224 LYS A CA 1
ATOM 4363 C C . LYS B 1 224 ? -2.14703 5.64491 -63.81074 1.000 46.33222 224 LYS A C 1
ATOM 4364 O O . LYS B 1 224 ? -2.97578 6.38958 -63.28069 1.000 44.56046 224 LYS A O 1
ATOM 4370 N N . MET B 1 225 ? -1.07161 5.15526 -63.19177 1.000 42.94695 225 MET A N 1
ATOM 4371 C CA . MET B 1 225 ? -0.60826 5.60083 -61.89129 1.000 41.65103 225 MET A CA 1
ATOM 4372 C C . MET B 1 225 ? 0.47485 6.64707 -62.11292 1.000 43.04427 225 MET A C 1
ATOM 4373 O O . MET B 1 225 ? 1.46652 6.37263 -62.78867 1.000 41.67363 225 MET A O 1
ATOM 4378 N N . PHE B 1 226 ? 0.27646 7.83516 -61.54808 1.000 42.47537 226 PHE A N 1
ATOM 4379 C CA . PHE B 1 226 ? 1.22318 8.92954 -61.62227 1.000 43.87232 226 PHE A CA 1
ATOM 4380 C C . PHE B 1 226 ? 1.81297 9.17871 -60.24093 1.000 47.84888 226 PHE A C 1
ATOM 4381 O O . PHE B 1 226 ? 1.09004 9.16735 -59.23637 1.000 46.64860 226 PHE A O 1
ATOM 4389 N N . ILE B 1 227 ? 3.13175 9.34824 -60.19116 1.000 45.16173 227 ILE A N 1
ATOM 4390 C CA . ILE B 1 227 ? 3.85226 9.55872 -58.94579 1.000 44.68723 227 ILE A CA 1
ATOM 4391 C C . ILE B 1 227 ? 4.64627 10.84512 -59.07197 1.000 44.31333 227 ILE A C 1
ATOM 4392 O O . ILE B 1 227 ? 5.38454 11.03951 -60.03966 1.000 43.95735 227 ILE A O 1
ATOM 4397 N N . LEU B 1 228 ? 4.45129 11.73167 -58.11741 1.000 44.84925 228 LEU A N 1
ATOM 4398 C CA . LEU B 1 228 ? 5.19613 12.96371 -58.00881 1.000 44.61562 228 LEU A CA 1
ATOM 4399 C C . LEU B 1 228 ? 6.18237 12.77417 -56.87129 1.000 49.07142 228 LEU A C 1
ATOM 4400 O O . LEU B 1 228 ? 5.76773 12.53789 -55.72576 1.000 45.20574 228 LEU A O 1
ATOM 4405 N N . LEU B 1 229 ? 7.46772 12.87686 -57.19666 1.000 40.41743 229 LEU A N 1
ATOM 4406 C CA . LEU B 1 229 ? 8.56916 12.55229 -56.28792 1.000 51.31098 229 LEU A CA 1
ATOM 4407 C C . LEU B 1 229 ? 9.50952 13.74539 -56.21361 1.000 48.95050 229 LEU A C 1
ATOM 4408 O O . LEU B 1 229 ? 10.16032 14.08212 -57.23301 1.000 47.20281 229 LEU A O 1
ATOM 4413 N N . PRO B 1 230 ? 9.58338 14.44142 -55.08841 1.000 51.54580 230 PRO A N 1
ATOM 4414 C CA . PRO B 1 230 ? 10.40948 15.64950 -55.01316 1.000 55.02242 230 PRO A CA 1
ATOM 4415 C C . PRO B 1 230 ? 11.88175 15.30895 -55.16492 1.000 53.49065 230 PRO A C 1
ATOM 4416 O O . PRO B 1 230 ? 12.33996 14.24867 -54.74103 1.000 49.39317 230 PRO A O 1
ATOM 4420 N N . LYS B 1 231 ? 12.60972 16.22671 -55.79220 1.000 54.16360 231 LYS A N 1
ATOM 4421 C CA . LYS B 1 231 ? 14.02819 16.07847 -56.07184 1.000 59.56869 231 LYS A CA 1
ATOM 4422 C C . LYS B 1 231 ? 14.85696 16.79865 -55.01728 1.000 61.08716 231 LYS A C 1
ATOM 4423 O O . LYS B 1 231 ? 14.35373 17.61152 -54.23835 1.000 63.20480 231 LYS A O 1
ATOM 4429 N N . SER B 1 232 ? 16.15447 16.50241 -55.02332 1.000 67.64673 232 SER A N 1
ATOM 4430 C CA . SER B 1 232 ? 17.09209 16.92804 -53.97115 1.000 67.29233 232 SER A CA 1
ATOM 4431 C C . SER B 1 232 ? 16.54928 16.34598 -52.67792 1.000 72.60180 232 SER A C 1
ATOM 4432 O O . SER B 1 232 ? 16.13849 15.16331 -52.66086 1.000 76.03974 232 SER A O 1
ATOM 4435 N N . GLY B 1 233 ? 16.47817 17.09476 -51.58742 1.000 68.41910 233 GLY A N 1
ATOM 4436 C CA . GLY B 1 233 ? 15.77242 16.55694 -50.44800 1.000 72.52975 233 GLY A CA 1
ATOM 4437 C C . GLY B 1 233 ? 14.70005 17.49318 -49.95036 1.000 71.70440 233 GLY A C 1
ATOM 4438 O O . GLY B 1 233 ? 14.47952 17.61762 -48.73870 1.000 72.67635 233 GLY A O 1
ATOM 4439 N N . LYS B 1 234 ? 14.05524 18.18674 -50.88465 1.000 68.53661 234 LYS A N 1
ATOM 4440 C CA . LYS B 1 234 ? 12.81740 18.87669 -50.56590 1.000 68.77536 234 LYS A CA 1
ATOM 4441 C C . LYS B 1 234 ? 11.78391 17.86767 -50.06835 1.000 68.72676 234 LYS A C 1
ATOM 4442 O O . LYS B 1 234 ? 11.66521 16.75749 -50.59297 1.000 68.09060 234 LYS A O 1
ATOM 4448 N N . THR B 1 235 ? 11.08016 18.21584 -49.00433 1.000 72.08668 235 THR A N 1
ATOM 4449 C CA . THR B 1 235 ? 9.98056 17.34206 -48.64339 1.000 75.60569 235 THR A CA 1
ATOM 4450 C C . THR B 1 235 ? 8.75996 17.68067 -49.48927 1.000 71.94136 235 THR A C 1
ATOM 4451 O O . THR B 1 235 ? 8.63717 18.78501 -50.02873 1.000 64.67886 235 THR A O 1
ATOM 4455 N N . LEU B 1 236 ? 7.88734 16.67938 -49.64970 1.000 73.22597 236 LEU A N 1
ATOM 4456 C CA . LEU B 1 236 ? 6.57239 16.91109 -50.22774 1.000 67.90425 236 LEU A CA 1
ATOM 4457 C C . LEU B 1 236 ? 5.96088 18.13985 -49.57131 1.000 72.64555 236 LEU A C 1
ATOM 4458 O O . LEU B 1 236 ? 6.09604 18.33592 -48.35685 1.000 76.82593 236 LEU A O 1
ATOM 4463 N N . SER B 1 237 ? 5.33038 18.98395 -50.39218 1.000 66.82564 237 SER A N 1
ATOM 4464 C CA . SER B 1 237 ? 4.90358 20.34548 -50.00952 1.000 73.81313 237 SER A CA 1
ATOM 4465 C C . SER B 1 237 ? 6.08974 21.29839 -49.96833 1.000 67.17112 237 SER A C 1
ATOM 4466 O O . SER B 1 237 ? 5.91535 22.50918 -50.11821 1.000 63.16045 237 SER A O 1
ATOM 4469 N N . LYS B 1 242 ? 1.35547 24.21596 -52.52346 1.000 66.33818 242 LYS A N 1
ATOM 4470 C CA . LYS B 1 242 ? 2.12274 24.78691 -53.61909 1.000 65.24136 242 LYS A CA 1
ATOM 4471 C C . LYS B 1 242 ? 1.64202 24.30539 -54.99503 1.000 73.66923 242 LYS A C 1
ATOM 4472 O O . LYS B 1 242 ? 2.21532 24.67765 -56.03118 1.000 75.50393 242 LYS A O 1
ATOM 4478 N N . PHE B 1 243 ? 0.58741 23.48009 -55.01224 1.000 74.11255 243 PHE A N 1
ATOM 4479 C CA . PHE B 1 243 ? 0.07469 22.90612 -56.25848 1.000 69.92277 243 PHE A CA 1
ATOM 4480 C C . PHE B 1 243 ? -1.39670 23.24062 -56.51245 1.000 68.02564 243 PHE A C 1
ATOM 4481 O O . PHE B 1 243 ? -1.92721 24.19278 -55.93469 1.000 68.70384 243 PHE A O 1
ATOM 4489 N N . ASN B 1 244 ? -2.06136 22.45821 -57.36413 1.000 70.37079 244 ASN A N 1
ATOM 4490 C CA . ASN B 1 244 ? -3.40501 22.76272 -57.85418 1.000 63.24643 244 ASN A CA 1
ATOM 4491 C C . ASN B 1 244 ? -4.01652 21.49247 -58.41884 1.000 61.77190 244 ASN A C 1
ATOM 4492 O O . ASN B 1 244 ? -3.45644 20.40352 -58.28648 1.000 67.88876 244 ASN A O 1
ATOM 4497 N N . GLY B 1 245 ? -5.16073 21.63876 -59.07685 1.000 66.00379 245 GLY A N 1
ATOM 4498 C CA . GLY B 1 245 ? -5.59609 20.70636 -60.09391 1.000 58.50128 245 GLY A CA 1
ATOM 4499 C C . GLY B 1 245 ? -4.90943 21.05114 -61.39765 1.000 62.49292 245 GLY A C 1
ATOM 4500 O O . GLY B 1 245 ? -5.51161 20.92739 -62.46176 1.000 68.42621 245 GLY A O 1
ATOM 4501 N N . GLU B 1 246 ? -3.68005 21.57143 -61.30891 1.000 66.51297 246 GLU A N 1
ATOM 4502 C CA . GLU B 1 246 ? -2.65749 21.57397 -62.35473 1.000 64.68344 246 GLU A CA 1
ATOM 4503 C C . GLU B 1 246 ? -1.83668 20.29409 -62.35012 1.000 67.43913 246 GLU A C 1
ATOM 4504 O O . GLU B 1 246 ? -0.88816 20.16071 -63.14326 1.000 59.65670 246 GLU A O 1
ATOM 4510 N N . THR B 1 247 ? -2.08540 19.43773 -61.36372 1.000 63.68115 247 THR A N 1
ATOM 4511 C CA . THR B 1 247 ? -1.84433 18.01781 -61.47919 1.000 58.18821 247 THR A CA 1
ATOM 4512 C C . THR B 1 247 ? -2.20158 17.59708 -62.89552 1.000 60.02513 247 THR A C 1
ATOM 4513 O O . THR B 1 247 ? -1.42380 16.90111 -63.55809 1.000 57.20514 247 THR A O 1
ATOM 4517 N N . LEU B 1 248 ? -3.35704 18.07163 -63.37727 1.000 56.82843 248 LEU A N 1
ATOM 4518 C CA . LEU B 1 248 ? -3.81334 17.74966 -64.72989 1.000 59.88586 248 LEU A CA 1
ATOM 4519 C C . LEU B 1 248 ? -2.86091 18.27212 -65.79925 1.000 57.39739 248 LEU A C 1
ATOM 4520 O O . LEU B 1 248 ? -2.67684 17.63387 -66.84564 1.000 54.75129 248 LEU A O 1
ATOM 4525 N N . LEU B 1 249 ? -2.25771 19.43233 -65.56369 1.000 63.40616 249 LEU A N 1
ATOM 4526 C CA . LEU B 1 249 ? -1.22714 19.90796 -66.47672 1.000 64.34289 249 LEU A CA 1
ATOM 4527 C C . LEU B 1 249 ? -0.01529 18.98746 -66.47438 1.000 61.25790 249 LEU A C 1
ATOM 4528 O O . LEU B 1 249 ? 0.65234 18.85527 -67.49931 1.000 64.84081 249 LEU A O 1
ATOM 4533 N N . ASN B 1 250 ? 0.28965 18.34138 -65.34814 1.000 60.68294 250 ASN A N 1
ATOM 4534 C CA . ASN B 1 250 ? 1.45119 17.45731 -65.32115 1.000 55.57350 250 ASN A CA 1
ATOM 4535 C C . ASN B 1 250 ? 1.30237 16.34310 -66.35149 1.000 58.82644 250 ASN A C 1
ATOM 4536 O O . ASN B 1 250 ? 2.24210 16.05247 -67.10701 1.000 59.27444 250 ASN A O 1
ATOM 4541 N N . LEU B 1 251 ? 0.11730 15.73071 -66.42526 1.000 54.39723 251 LEU A N 1
ATOM 4542 C CA . LEU B 1 251 ? -0.07533 14.56563 -67.29106 1.000 59.67049 251 LEU A CA 1
ATOM 4543 C C . LEU B 1 251 ? 0.01253 14.88524 -68.77980 1.000 60.56862 251 LEU A C 1
ATOM 4544 O O . LEU B 1 251 ? 0.21662 13.95883 -69.58289 1.000 54.19798 251 LEU A O 1
ATOM 4549 N N . VAL B 1 252 ? -0.19165 16.15364 -69.16263 1.000 62.47265 252 VAL A N 1
ATOM 4550 C CA . VAL B 1 252 ? -0.07100 16.53453 -70.56399 1.000 59.01696 252 VAL A CA 1
ATOM 4551 C C . VAL B 1 252 ? 1.36617 16.86555 -70.93703 1.000 57.63996 252 VAL A C 1
ATOM 4552 O O . VAL B 1 252 ? 1.72947 16.74404 -72.11561 1.000 66.47741 252 VAL A O 1
ATOM 4556 N N . SER B 1 253 ? 2.19568 17.27212 -69.97160 1.000 58.44504 253 SER A N 1
ATOM 4557 C CA . SER B 1 253 ? 3.56296 17.68673 -70.26914 1.000 57.86699 253 SER A CA 1
ATOM 4558 C C . SER B 1 253 ? 4.51414 16.50601 -70.39154 1.000 63.89720 253 SER A C 1
ATOM 4559 O O . SER B 1 253 ? 5.72282 16.64935 -70.15957 1.000 65.56185 253 SER A O 1
ATOM 4562 N N . LYS B 1 254 ? 3.99905 15.34650 -70.77301 1.000 58.45090 254 LYS A N 1
ATOM 4563 C CA . LYS B 1 254 ? 4.64120 14.07986 -70.44235 1.000 63.52681 254 LYS A CA 1
ATOM 4564 C C . LYS B 1 254 ? 5.35719 13.47610 -71.64281 1.000 58.94953 254 LYS A C 1
ATOM 4565 O O . LYS B 1 254 ? 5.00206 13.74312 -72.79034 1.000 64.52512 254 LYS A O 1
ATOM 4571 N N . VAL B 1 255 ? 6.37900 12.65445 -71.37653 1.000 59.43144 255 VAL A N 1
ATOM 4572 C CA . VAL B 1 255 ? 7.07412 11.95523 -72.47370 1.000 55.11845 255 VAL A CA 1
ATOM 4573 C C . VAL B 1 255 ? 7.58747 10.56643 -72.06235 1.000 55.31224 255 VAL A C 1
ATOM 4574 O O . VAL B 1 255 ? 7.84851 9.69363 -72.91245 1.000 51.72379 255 VAL A O 1
ATOM 4578 N N . ALA B 1 258 ? 10.02250 7.93530 -72.69869 1.000 52.88721 258 ALA A N 1
ATOM 4579 C CA . ALA B 1 258 ? 11.35405 7.82248 -72.08697 1.000 52.01238 258 ALA A CA 1
ATOM 4580 C C . ALA B 1 258 ? 11.60860 6.50132 -71.34842 1.000 52.72016 258 ALA A C 1
ATOM 4581 O O . ALA B 1 258 ? 10.68202 5.82205 -70.93066 1.000 54.52844 258 ALA A O 1
ATOM 4583 N N . GLU B 1 259 ? 12.87799 6.14101 -71.17147 1.000 54.41244 259 GLU A N 1
ATOM 4584 C CA . GLU B 1 259 ? 13.24854 4.90719 -70.48616 1.000 56.26917 259 GLU A CA 1
ATOM 4585 C C . GLU B 1 259 ? 13.57657 5.19896 -69.02532 1.000 55.42961 259 GLU A C 1
ATOM 4586 O O . GLU B 1 259 ? 14.42646 6.05016 -68.73449 1.000 50.25581 259 GLU A O 1
ATOM 4592 N N . VAL B 1 260 ? 12.89621 4.51084 -68.10281 1.000 50.31745 260 VAL A N 1
ATOM 4593 C CA . VAL B 1 260 ? 13.01551 4.84603 -66.68833 1.000 53.63920 260 VAL A CA 1
ATOM 4594 C C . VAL B 1 260 ? 13.25914 3.58305 -65.87479 1.000 51.61689 260 VAL A C 1
ATOM 4595 O O . VAL B 1 260 ? 12.58147 2.56398 -66.06838 1.000 48.53033 260 VAL A O 1
ATOM 4599 N N . LYS B 1 261 ? 14.24658 3.65300 -64.98666 1.000 50.02865 261 LYS A N 1
ATOM 4600 C CA . LYS B 1 261 ? 14.52513 2.61180 -64.00566 1.000 54.85575 261 LYS A CA 1
ATOM 4601 C C . LYS B 1 261 ? 13.81182 3.00300 -62.71426 1.000 54.14093 261 LYS A C 1
ATOM 4602 O O . LYS B 1 261 ? 14.24563 3.93522 -62.01432 1.000 48.28799 261 LYS A O 1
ATOM 4608 N N . VAL B 1 262 ? 12.73053 2.27738 -62.40741 1.000 52.62440 262 VAL A N 1
ATOM 4609 C CA . VAL B 1 262 ? 11.73076 2.64774 -61.40635 1.000 49.19379 262 VAL A CA 1
ATOM 4610 C C . VAL B 1 262 ? 11.86739 1.72424 -60.20002 1.000 48.30225 262 VAL A C 1
ATOM 4611 O O . VAL B 1 262 ? 11.75166 0.49633 -60.32727 1.000 46.15765 262 VAL A O 1
ATOM 4615 N N . THR B 1 263 ? 12.07693 2.32440 -59.03135 1.000 45.30749 263 THR A N 1
ATOM 4616 C CA . THR B 1 263 ? 12.05399 1.64725 -57.73605 1.000 50.90795 263 THR A CA 1
ATOM 4617 C C . THR B 1 263 ? 10.99472 2.32617 -56.86761 1.000 46.20309 263 THR A C 1
ATOM 4618 O O . THR B 1 263 ? 11.17036 3.47441 -56.44438 1.000 48.23535 263 THR A O 1
ATOM 4622 N N . ILE B 1 264 ? 9.88185 1.63406 -56.62572 1.000 52.26232 264 ILE A N 1
ATOM 4623 C CA . ILE B 1 264 ? 8.79284 2.16861 -55.80184 1.000 46.10280 264 ILE A CA 1
ATOM 4624 C C . ILE B 1 264 ? 8.50421 1.19034 -54.66367 1.000 47.74749 264 ILE A C 1
ATOM 4625 O O . ILE B 1 264 ? 8.71745 -0.01981 -54.82462 1.000 47.00472 264 ILE A O 1
ATOM 4630 N N . PRO B 1 265 ? 8.05631 1.65692 -53.49224 1.000 49.40518 265 PRO A N 1
ATOM 4631 C CA . PRO B 1 265 ? 7.70558 0.72498 -52.41226 1.000 45.78772 265 PRO A CA 1
ATOM 4632 C C . PRO B 1 265 ? 6.53157 -0.15847 -52.79951 1.000 49.71395 265 PRO A C 1
ATOM 4633 O O . PRO B 1 265 ? 5.69820 0.19934 -53.63183 1.000 48.33203 265 PRO A O 1
ATOM 4637 N N . LYS B 1 266 ? 6.49227 -1.33726 -52.20165 1.000 52.68457 266 LYS A N 1
ATOM 4638 C CA . LYS B 1 266 ? 5.38455 -2.27037 -52.34795 1.000 51.83275 266 LYS A CA 1
ATOM 4639 C C . LYS B 1 266 ? 4.46838 -2.07977 -51.13847 1.000 56.45831 266 LYS A C 1
ATOM 4640 O O . LYS B 1 266 ? 4.90865 -2.25657 -49.99497 1.000 63.64007 266 LYS A O 1
ATOM 4646 N N . MET B 1 267 ? 3.21304 -1.69428 -51.38809 1.000 53.74434 267 MET A N 1
ATOM 4647 C CA . MET B 1 267 ? 2.36423 -1.07977 -50.36633 1.000 60.55472 267 MET A CA 1
ATOM 4648 C C . MET B 1 267 ? 0.94894 -1.63896 -50.42940 1.000 54.71494 267 MET A C 1
ATOM 4649 O O . MET B 1 267 ? 0.45360 -2.01164 -51.49440 1.000 50.81013 267 MET A O 1
ATOM 4654 N N . LYS B 1 268 ? 0.28534 -1.64323 -49.27550 1.000 54.52089 268 LYS A N 1
ATOM 4655 C CA . LYS B 1 268 ? -1.12403 -1.98595 -49.17620 1.000 51.93860 268 LYS A CA 1
ATOM 4656 C C . LYS B 1 268 ? -1.84363 -0.82754 -48.50750 1.000 54.29534 268 LYS A C 1
ATOM 4657 O O . LYS B 1 268 ? -1.44939 -0.40391 -47.41639 1.000 52.21601 268 LYS A O 1
ATOM 4663 N N . PHE B 1 269 ? -2.88810 -0.31185 -49.17008 1.000 52.53827 269 PHE A N 1
ATOM 4664 C CA . PHE B 1 269 ? -3.62974 0.86873 -48.73000 1.000 49.21191 269 PHE A CA 1
ATOM 4665 C C . PHE B 1 269 ? -5.06213 0.47389 -48.41374 1.000 56.81388 269 PHE A C 1
ATOM 4666 O O . PHE B 1 269 ? -5.75279 -0.10763 -49.26491 1.000 56.39614 269 PHE A O 1
ATOM 4674 N N . GLU B 1 270 ? -5.52529 0.82724 -47.21646 1.000 55.32373 270 GLU A N 1
ATOM 4675 C CA . GLU B 1 270 ? -6.91881 0.56618 -46.85307 1.000 50.83002 270 GLU A CA 1
ATOM 4676 C C . GLU B 1 270 ? -7.34297 1.64223 -45.85152 1.000 53.93957 270 GLU A C 1
ATOM 4677 O O . GLU B 1 270 ? -7.12844 1.50928 -44.64369 1.000 54.60439 270 GLU A O 1
ATOM 4683 N N . LYS B 1 271 ? -7.92000 2.71941 -46.37702 1.000 57.33004 271 LYS A N 1
ATOM 4684 C CA . LYS B 1 271 ? -8.25741 3.89821 -45.59519 1.000 48.50778 271 LYS A CA 1
ATOM 4685 C C . LYS B 1 271 ? -9.76322 3.98686 -45.46296 1.000 54.78519 271 LYS A C 1
ATOM 4686 O O . LYS B 1 271 ? -10.48736 3.85709 -46.45469 1.000 53.02526 271 LYS A O 1
ATOM 4692 N N . GLN B 1 272 ? -10.22036 4.25584 -44.24693 1.000 59.04944 272 GLN A N 1
ATOM 4693 C CA . GLN B 1 272 ? -11.63024 4.39849 -43.92967 1.000 53.33656 272 GLN A CA 1
ATOM 4694 C C . GLN B 1 272 ? -11.86796 5.80901 -43.39585 1.000 53.27047 272 GLN A C 1
ATOM 4695 O O . GLN B 1 272 ? -11.22201 6.22703 -42.43288 1.000 50.64871 272 GLN A O 1
ATOM 4701 N N . MET B 1 273 ? -12.77535 6.55232 -44.02608 1.000 52.34041 273 MET A N 1
ATOM 4702 C CA . MET B 1 273 ? -12.92073 7.97382 -43.74101 1.000 50.94238 273 MET A CA 1
ATOM 4703 C C . MET B 1 273 ? -14.37781 8.32582 -43.52554 1.000 51.00434 273 MET A C 1
ATOM 4704 O O . MET B 1 273 ? -15.22125 8.06552 -44.39078 1.000 53.73398 273 MET A O 1
ATOM 4709 N N . ASN B 1 274 ? -14.65618 8.97117 -42.40533 1.000 50.71661 274 ASN A N 1
ATOM 4710 C CA . ASN B 1 274 ? -15.93291 9.63311 -42.17266 1.000 52.07987 274 ASN A CA 1
ATOM 4711 C C . ASN B 1 274 ? -15.73729 11.10624 -42.51929 1.000 52.45084 274 ASN A C 1
ATOM 4712 O O . ASN B 1 274 ? -14.97229 11.80990 -41.84712 1.000 60.69684 274 ASN A O 1
ATOM 4717 N N . LEU B 1 275 ? -16.42138 11.56476 -43.57639 1.000 50.20561 275 LEU A N 1
ATOM 4718 C CA . LEU B 1 275 ? -15.97643 12.70195 -44.37814 1.000 47.01625 275 LEU A CA 1
ATOM 4719 C C . LEU B 1 275 ? -16.46509 14.03855 -43.87446 1.000 49.77351 275 LEU A C 1
ATOM 4720 O O . LEU B 1 275 ? -16.11368 15.06558 -44.46723 1.000 50.56969 275 LEU A O 1
ATOM 4725 N N . VAL B 1 276 ? -17.24870 14.05690 -42.79614 1.000 51.00922 276 VAL A N 1
ATOM 4726 C CA . VAL B 1 276 ? -17.97519 15.26932 -42.43023 1.000 52.80766 276 VAL A CA 1
ATOM 4727 C C . VAL B 1 276 ? -17.01611 16.40596 -42.10155 1.000 51.34690 276 VAL A C 1
ATOM 4728 O O . VAL B 1 276 ? -17.10326 17.49931 -42.67414 1.000 52.84599 276 VAL A O 1
ATOM 4732 N N . GLU B 1 277 ? -16.09193 16.18034 -41.17508 1.000 53.16400 277 GLU A N 1
ATOM 4733 C CA . GLU B 1 277 ? -15.18282 17.26620 -40.80785 1.000 53.81445 277 GLU A CA 1
ATOM 4734 C C . GLU B 1 277 ? -14.47165 17.84011 -42.03343 1.000 54.31515 277 GLU A C 1
ATOM 4735 O O . GLU B 1 277 ? -14.47237 19.05726 -42.25069 1.000 54.32090 277 GLU A O 1
ATOM 4741 N N . ALA B 1 278 ? -13.87302 16.97629 -42.85733 1.000 51.80307 278 ALA A N 1
ATOM 4742 C CA . ALA B 1 278 ? -13.19264 17.45836 -44.06113 1.000 52.93738 278 ALA A CA 1
ATOM 4743 C C . ALA B 1 278 ? -14.11558 18.30099 -44.93016 1.000 54.87252 278 ALA A C 1
ATOM 4744 O O . ALA B 1 278 ? -13.71605 19.36193 -45.42465 1.000 53.78785 278 ALA A O 1
ATOM 4746 N N . LEU B 1 279 ? -15.35777 17.84460 -45.12543 1.000 48.97345 279 LEU A N 1
ATOM 4747 C CA . LEU B 1 279 ? -16.26306 18.53963 -46.03354 1.000 49.03001 279 LEU A CA 1
ATOM 4748 C C . LEU B 1 279 ? -16.71885 19.87032 -45.45059 1.000 50.96334 279 LEU A C 1
ATOM 4749 O O . LEU B 1 279 ? -16.86173 20.85719 -46.17964 1.000 53.01360 279 LEU A O 1
ATOM 4754 N N . LYS B 1 280 ? -16.95430 19.91920 -44.13984 1.000 52.82723 280 LYS A N 1
ATOM 4755 C CA . LYS B 1 280 ? -17.29310 21.18575 -43.49972 1.000 53.72188 280 LYS A CA 1
ATOM 4756 C C . LYS B 1 280 ? -16.12802 22.16572 -43.56500 1.000 58.29491 280 LYS A C 1
ATOM 4757 O O . LYS B 1 280 ? -16.33904 23.36507 -43.79153 1.000 62.03126 280 LYS A O 1
ATOM 4763 N N . LYS B 1 281 ? -14.88661 21.68057 -43.38790 1.000 52.71499 281 LYS A N 1
ATOM 4764 C CA . LYS B 1 281 ? -13.74699 22.57482 -43.55348 1.000 57.09715 281 LYS A CA 1
ATOM 4765 C C . LYS B 1 281 ? -13.70106 23.15163 -44.95745 1.000 57.24760 281 LYS A C 1
ATOM 4766 O O . LYS B 1 281 ? -13.09770 24.20936 -45.16311 1.000 57.39781 281 LYS A O 1
ATOM 4772 N N . LEU B 1 282 ? -14.35221 22.49580 -45.91613 1.000 53.39797 282 LEU A N 1
ATOM 4773 C CA . LEU B 1 282 ? -14.36231 22.91138 -47.30731 1.000 50.60558 282 LEU A CA 1
ATOM 4774 C C . LEU B 1 282 ? -15.61355 23.67476 -47.70525 1.000 58.00096 282 LEU A C 1
ATOM 4775 O O . LEU B 1 282 ? -15.76727 24.00343 -48.88745 1.000 58.70398 282 LEU A O 1
ATOM 4780 N N . GLY B 1 283 ? -16.51710 23.95043 -46.76144 1.000 59.91500 283 GLY A N 1
ATOM 4781 C CA . GLY B 1 283 ? -17.67132 24.78780 -47.01031 1.000 59.72520 283 GLY A CA 1
ATOM 4782 C C . GLY B 1 283 ? -18.99474 24.05921 -47.08354 1.000 62.55515 283 GLY A C 1
ATOM 4783 O O . GLY B 1 283 ? -20.04627 24.71847 -47.04907 1.000 62.01396 283 GLY A O 1
ATOM 4784 N N . ILE B 1 284 ? -19.00170 22.73578 -47.20017 1.000 56.41045 284 ILE A N 1
ATOM 4785 C CA . ILE B 1 284 ? -20.28743 22.05803 -47.20590 1.000 55.60279 284 ILE A CA 1
ATOM 4786 C C . ILE B 1 284 ? -20.73465 21.95278 -45.76142 1.000 56.35681 284 ILE A C 1
ATOM 4787 O O . ILE B 1 284 ? -20.38972 21.00520 -45.05457 1.000 58.80740 284 ILE A O 1
ATOM 4792 N N . GLU B 1 285 ? -21.47254 22.95486 -45.30603 1.000 64.86249 285 GLU A N 1
ATOM 4793 C CA . GLU B 1 285 ? -21.96125 23.01036 -43.93491 1.000 65.55624 285 GLU A CA 1
ATOM 4794 C C . GLU B 1 285 ? -23.37937 22.46850 -43.83187 1.000 64.41013 285 GLU A C 1
ATOM 4795 O O . GLU B 1 285 ? -23.61314 21.42117 -43.21875 1.000 62.67001 285 GLU A O 1
ATOM 4801 N N . ASP B 1 286 ? -24.31415 23.17737 -44.47173 1.000 65.01645 286 ASP A N 1
ATOM 4802 C CA . ASP B 1 286 ? -25.73497 23.05107 -44.16209 1.000 66.63287 286 ASP A CA 1
ATOM 4803 C C . ASP B 1 286 ? -26.21263 21.60236 -44.24865 1.000 65.42120 286 ASP A C 1
ATOM 4804 O O . ASP B 1 286 ? -26.91316 21.11880 -43.35058 1.000 66.36012 286 ASP A O 1
ATOM 4809 N N . LEU B 1 287 ? -25.81847 20.88704 -45.30956 1.000 63.78313 287 LEU A N 1
ATOM 4810 C CA . LEU B 1 287 ? -26.14141 19.47056 -45.50030 1.000 63.23715 287 LEU A CA 1
ATOM 4811 C C . LEU B 1 287 ? -26.06999 18.68370 -44.19220 1.000 61.02220 287 LEU A C 1
ATOM 4812 O O . LEU B 1 287 ? -26.80565 17.71188 -43.99937 1.000 54.06486 287 LEU A O 1
ATOM 4814 N N . PHE B 1 288 ? -25.18619 19.09437 -43.28283 1.000 59.17300 288 PHE A N 1
ATOM 4815 C CA . PHE B 1 288 ? -24.93990 18.34623 -42.05993 1.000 59.55076 288 PHE A CA 1
ATOM 4816 C C . PHE B 1 288 ? -25.62854 18.93380 -40.83225 1.000 61.55762 288 PHE A C 1
ATOM 4817 O O . PHE B 1 288 ? -25.47219 18.37972 -39.74499 1.000 60.85848 288 PHE A O 1
ATOM 4825 N N . ILE B 1 289 ? -26.34402 20.04100 -40.94755 1.000 65.55595 289 ILE A N 1
ATOM 4826 C CA . ILE B 1 289 ? -26.93922 20.67063 -39.76025 1.000 67.85489 289 ILE A CA 1
ATOM 4827 C C . ILE B 1 289 ? -28.40052 20.35820 -39.72566 1.000 64.16775 289 ILE A C 1
ATOM 4828 O O . ILE B 1 289 ? -29.13348 20.66618 -40.68932 1.000 70.00066 289 ILE A O 1
ATOM 4833 N N . PRO B 1 290 ? -28.93284 19.74637 -38.65935 1.000 65.54916 290 PRO A N 1
ATOM 4834 C CA . PRO B 1 290 ? -30.38311 19.59295 -38.52335 1.000 68.08348 290 PRO A CA 1
ATOM 4835 C C . PRO B 1 290 ? -31.05814 20.95515 -38.57507 1.000 67.80166 290 PRO A C 1
ATOM 4836 O O . PRO B 1 290 ? -30.62875 21.90059 -37.90900 1.000 71.21450 290 PRO A O 1
ATOM 4840 N N . GLY B 1 291 ? -32.07840 21.06101 -39.40194 1.000 66.66312 291 GLY A N 1
ATOM 4841 C CA . GLY B 1 291 ? -32.79825 22.32090 -39.59529 1.000 73.43600 291 GLY A CA 1
ATOM 4842 C C . GLY B 1 291 ? -32.28239 23.20540 -40.71167 1.000 74.27140 291 GLY A C 1
ATOM 4843 O O . GLY B 1 291 ? -33.05033 23.63006 -41.57610 1.000 72.81308 291 GLY A O 1
ATOM 4844 N N . LYS B 1 292 ? -30.97544 23.48826 -40.69761 1.000 73.61615 292 LYS A N 1
ATOM 4845 C CA . LYS B 1 292 ? -30.35173 24.27048 -41.75945 1.000 71.97435 292 LYS A CA 1
ATOM 4846 C C . LYS B 1 292 ? -30.33943 23.52600 -43.09325 1.000 70.48817 292 LYS A C 1
ATOM 4847 O O . LYS B 1 292 ? -30.39156 24.15955 -44.15614 1.000 68.42376 292 LYS A O 1
ATOM 4853 N N . ALA B 1 293 ? -30.24015 22.19786 -43.06166 1.000 66.67279 293 ALA A N 1
ATOM 4854 C CA . ALA B 1 293 ? -30.09998 21.43599 -44.29358 1.000 67.17003 293 ALA A CA 1
ATOM 4855 C C . ALA B 1 293 ? -31.35335 21.58528 -45.13172 1.000 67.30616 293 ALA A C 1
ATOM 4856 O O . ALA B 1 293 ? -32.46520 21.36965 -44.63981 1.000 63.30484 293 ALA A O 1
ATOM 4858 N N . ASP B 1 294 ? -31.17264 21.95101 -46.39586 1.000 64.09329 294 ASP A N 1
ATOM 4859 C CA . ASP B 1 294 ? -32.26615 22.04518 -47.35446 1.000 58.57497 294 ASP A CA 1
ATOM 4860 C C . ASP B 1 294 ? -32.14747 20.85627 -48.31020 1.000 59.21649 294 ASP A C 1
ATOM 4861 O O . ASP B 1 294 ? -31.39075 20.90641 -49.28937 1.000 58.62668 294 ASP A O 1
ATOM 4866 N N . LEU B 1 295 ? -32.90226 19.79072 -48.01671 1.000 54.55171 295 LEU A N 1
ATOM 4867 C CA . LEU B 1 295 ? -32.94047 18.56104 -48.80612 1.000 58.05784 295 LEU A CA 1
ATOM 4868 C C . LEU B 1 295 ? -34.34925 18.26112 -49.31592 1.000 55.96107 295 LEU A C 1
ATOM 4869 O O . LEU B 1 295 ? -34.78684 17.10404 -49.34949 1.000 55.54280 295 LEU A O 1
ATOM 4874 N N . SER B 1 296 ? -35.06276 19.30680 -49.75394 1.000 56.96716 296 SER A N 1
ATOM 4875 C CA . SER B 1 296 ? -36.45372 19.15951 -50.17042 1.000 55.91348 296 SER A CA 1
ATOM 4876 C C . SER B 1 296 ? -36.59136 18.43107 -51.49728 1.000 54.15217 296 SER A C 1
ATOM 4877 O O . SER B 1 296 ? -37.69589 18.00433 -51.83878 1.000 49.80104 296 SER A O 1
ATOM 4880 N N . GLY B 1 297 ? -35.50210 18.26675 -52.24679 1.000 53.54078 297 GLY A N 1
ATOM 4881 C CA . GLY B 1 297 ? -35.54653 17.40282 -53.41499 1.000 47.24602 297 GLY A CA 1
ATOM 4882 C C . GLY B 1 297 ? -35.60998 15.93641 -53.07502 1.000 53.04829 297 GLY A C 1
ATOM 4883 O O . GLY B 1 297 ? -35.78768 15.11742 -53.98388 1.000 53.99623 297 GLY A O 1
ATOM 4884 N N . ILE B 1 298 ? -35.47037 15.59366 -51.78474 1.000 55.30193 298 ILE A N 1
ATOM 4885 C CA . ILE B 1 298 ? -35.51980 14.20945 -51.29738 1.000 56.08687 298 ILE A CA 1
ATOM 4886 C C . ILE B 1 298 ? -36.79059 13.96548 -50.49466 1.000 55.18508 298 ILE A C 1
ATOM 4887 O O . ILE B 1 298 ? -37.56739 13.05563 -50.79281 1.000 56.74375 298 ILE A O 1
ATOM 4892 N N . CYS B 1 299 ? -36.99623 14.75283 -49.44828 1.000 57.25886 299 CYS A N 1
ATOM 4893 C CA . CYS B 1 299 ? -38.11520 14.63363 -48.53283 1.000 60.63146 299 CYS A CA 1
ATOM 4894 C C . CYS B 1 299 ? -38.39091 16.04141 -48.03402 1.000 63.54533 299 CYS A C 1
ATOM 4895 O O . CYS B 1 299 ? -37.46167 16.82009 -47.79407 1.000 61.95177 299 CYS A O 1
ATOM 4898 N N . VAL B 1 300 ? -39.66295 16.36387 -47.89615 1.000 65.60477 300 VAL A N 1
ATOM 4899 C CA . VAL B 1 300 ? -40.07666 17.75037 -47.88208 1.000 63.27944 300 VAL A CA 1
ATOM 4900 C C . VAL B 1 300 ? -40.88062 18.08288 -46.63940 1.000 65.62686 300 VAL A C 1
ATOM 4901 O O . VAL B 1 300 ? -41.14078 17.21019 -45.81575 1.000 71.13612 300 VAL A O 1
ATOM 4905 N N . LEU B 1 304 ? -35.03037 16.11455 -43.13204 1.000 49.40836 304 LEU A N 1
ATOM 4906 C CA . LEU B 1 304 ? -33.87551 15.28570 -43.51664 1.000 50.99468 304 LEU A CA 1
ATOM 4907 C C . LEU B 1 304 ? -32.54987 16.06264 -43.58984 1.000 52.76353 304 LEU A C 1
ATOM 4908 O O . LEU B 1 304 ? -32.46607 17.11775 -44.21247 1.000 54.08914 304 LEU A O 1
ATOM 4913 N N . TYR B 1 305 ? -31.51531 15.54153 -42.92996 1.000 58.96596 305 TYR A N 1
ATOM 4914 C CA . TYR B 1 305 ? -30.15629 16.06048 -43.06324 1.000 55.51630 305 TYR A CA 1
ATOM 4915 C C . TYR B 1 305 ? -29.19275 14.87975 -43.03077 1.000 56.95928 305 TYR A C 1
ATOM 4916 O O . TYR B 1 305 ? -29.52469 13.80696 -42.52444 1.000 55.65307 305 TYR A O 1
ATOM 4925 N N . VAL B 1 306 ? -27.99124 15.07917 -43.57260 1.000 56.09273 306 VAL A N 1
ATOM 4926 C CA . VAL B 1 306 ? -27.00230 14.00215 -43.64460 1.000 54.47945 306 VAL A CA 1
ATOM 4927 C C . VAL B 1 306 ? -26.20552 13.96256 -42.34709 1.000 51.85603 306 VAL A C 1
ATOM 4928 O O . VAL B 1 306 ? -25.55031 14.94323 -41.98552 1.000 49.61859 306 VAL A O 1
ATOM 4932 N N . SER B 1 307 ? -26.23530 12.82382 -41.65679 1.000 49.75914 307 SER A N 1
ATOM 4933 C CA . SER B 1 307 ? -25.45219 12.69737 -40.43183 1.000 54.25866 307 SER A CA 1
ATOM 4934 C C . SER B 1 307 ? -24.01005 12.23871 -40.67351 1.000 56.56149 307 SER A C 1
ATOM 4935 O O . SER B 1 307 ? -23.14779 12.51976 -39.83262 1.000 55.54920 307 SER A O 1
ATOM 4938 N N . ASP B 1 308 ? -23.71506 11.57770 -41.79950 1.000 54.83845 308 ASP A N 1
ATOM 4939 C CA . ASP B 1 308 ? -22.34226 11.20682 -42.13238 1.000 55.16711 308 ASP A CA 1
ATOM 4940 C C . ASP B 1 308 ? -22.26323 10.80308 -43.60233 1.000 52.29676 308 ASP A C 1
ATOM 4941 O O . ASP B 1 308 ? -23.20773 10.21545 -44.13269 1.000 53.87656 308 ASP A O 1
ATOM 4946 N N . ILE B 1 309 ? -21.14435 11.14416 -44.24825 1.000 54.43314 309 ILE A N 1
ATOM 4947 C CA . ILE B 1 309 ? -20.72096 10.58399 -45.53367 1.000 50.56511 309 ILE A CA 1
ATOM 4948 C C . ILE B 1 309 ? -19.47947 9.74055 -45.26947 1.000 50.99959 309 ILE A C 1
ATOM 4949 O O . ILE B 1 309 ? -18.44585 10.27764 -44.85866 1.000 50.39296 309 ILE A O 1
ATOM 4954 N N . VAL B 1 310 ? -19.56437 8.43830 -45.52981 1.000 46.56608 310 VAL A N 1
ATOM 4955 C CA . VAL B 1 310 ? -18.55651 7.48141 -45.10020 1.000 44.06929 310 VAL A CA 1
ATOM 4956 C C . VAL B 1 310 ? -17.95246 6.83326 -46.33322 1.000 49.93541 310 VAL A C 1
ATOM 4957 O O . VAL B 1 310 ? -18.66730 6.24108 -47.15527 1.000 47.57113 310 VAL A O 1
ATOM 4961 N N . HIS B 1 311 ? -16.63518 6.92827 -46.44699 1.000 44.46918 311 HIS A N 1
ATOM 4962 C CA . HIS B 1 311 ? -15.90996 6.46962 -47.61064 1.000 44.96160 311 HIS A CA 1
ATOM 4963 C C . HIS B 1 311 ? -14.87988 5.44928 -47.16861 1.000 49.51565 311 HIS A C 1
ATOM 4964 O O . HIS B 1 311 ? -14.20662 5.63448 -46.14663 1.000 53.18531 311 HIS A O 1
ATOM 4971 N N . LYS B 1 312 ? -14.72726 4.38205 -47.93714 1.000 49.06682 312 LYS A N 1
ATOM 4972 C CA . LYS B 1 312 ? -13.58345 3.51059 -47.70419 1.000 51.21661 312 LYS A CA 1
ATOM 4973 C C . LYS B 1 312 ? -12.93260 3.16068 -49.02855 1.000 47.90054 312 LYS A C 1
ATOM 4974 O O . LYS B 1 312 ? -13.61497 2.90535 -50.02574 1.000 46.04362 312 LYS A O 1
ATOM 4980 N N . ALA B 1 313 ? -11.60034 3.15578 -49.02404 1.000 53.72474 313 ALA A N 1
ATOM 4981 C CA . ALA B 1 313 ? -10.80389 2.96510 -50.22347 1.000 46.36554 313 ALA A CA 1
ATOM 4982 C C . ALA B 1 313 ? -9.65458 2.00791 -49.92471 1.000 52.29525 313 ALA A C 1
ATOM 4983 O O . ALA B 1 313 ? -8.97848 2.12422 -48.89320 1.000 50.42679 313 ALA A O 1
ATOM 4985 N N . TYR B 1 314 ? -9.43784 1.06409 -50.83844 1.000 49.54489 314 TYR A N 1
ATOM 4986 C CA . TYR B 1 314 ? -8.40643 0.05136 -50.70096 1.000 55.00553 314 TYR A CA 1
ATOM 4987 C C . TYR B 1 314 ? -7.63288 -0.00498 -52.00496 1.000 53.79400 314 TYR A C 1
ATOM 4988 O O . TYR B 1 314 ? -8.23465 0.11226 -53.07269 1.000 51.58352 314 TYR A O 1
ATOM 4997 N N . LEU B 1 315 ? -6.30425 -0.14537 -51.91907 1.000 56.04846 315 LEU A N 1
ATOM 4998 C CA . LEU B 1 315 ? -5.48923 -0.36153 -53.11422 1.000 55.14832 315 LEU A CA 1
ATOM 4999 C C . LEU B 1 315 ? -4.13216 -0.91736 -52.72718 1.000 54.48099 315 LEU A C 1
ATOM 5000 O O . LEU B 1 315 ? -3.62540 -0.65388 -51.63282 1.000 57.39183 315 LEU A O 1
ATOM 5005 N N . GLU B 1 316 ? -3.53066 -1.64873 -53.65887 1.000 51.26731 316 GLU A N 1
ATOM 5006 C CA . GLU B 1 316 ? -2.18713 -2.17887 -53.48072 1.000 59.51051 316 GLU A CA 1
ATOM 5007 C C . GLU B 1 316 ? -1.24228 -1.64819 -54.55531 1.000 59.78026 316 GLU A C 1
ATOM 5008 O O . GLU B 1 316 ? -1.62417 -1.48265 -55.72249 1.000 58.70271 316 GLU A O 1
ATOM 5014 N N . PHE B 1 317 ? -0.02054 -1.34111 -54.13537 1.000 56.77962 317 PHE A N 1
ATOM 5015 C CA . PHE B 1 317 ? 1.12835 -1.28920 -55.02652 1.000 53.71134 317 PHE A CA 1
ATOM 5016 C C . PHE B 1 317 ? 1.75360 -2.66787 -54.96185 1.000 54.37622 317 PHE A C 1
ATOM 5017 O O . PHE B 1 317 ? 2.44719 -2.99543 -53.99547 1.000 50.95149 317 PHE A O 1
ATOM 5025 N N . ASN B 1 318 ? 1.50438 -3.46952 -55.99257 1.000 53.87232 318 ASN A N 1
ATOM 5026 C CA . ASN B 1 318 ? 1.93623 -4.85109 -56.07776 1.000 50.61211 318 ASN A CA 1
ATOM 5027 C C . ASN B 1 318 ? 2.81870 -5.04597 -57.30294 1.000 54.73869 318 ASN A C 1
ATOM 5028 O O . ASN B 1 318 ? 2.84202 -4.21025 -58.21450 1.000 45.67207 318 ASN A O 1
ATOM 5033 N N . GLU B 1 319 ? 3.55888 -6.16757 -57.30158 1.000 52.76546 319 GLU A N 1
ATOM 5034 C CA . GLU B 1 319 ? 4.27919 -6.58201 -58.49925 1.000 56.77561 319 GLU A CA 1
ATOM 5035 C C . GLU B 1 319 ? 3.35405 -6.66728 -59.70660 1.000 57.63125 319 GLU A C 1
ATOM 5036 O O . GLU B 1 319 ? 3.72327 -6.26005 -60.81706 1.000 56.53244 319 GLU A O 1
ATOM 5042 N N . GLU B 1 320 ? 2.15237 -7.19499 -59.51286 1.000 54.86357 320 GLU A N 1
ATOM 5043 C CA . GLU B 1 320 ? 1.25087 -7.49476 -60.61724 1.000 55.88819 320 GLU A CA 1
ATOM 5044 C C . GLU B 1 320 ? 0.26746 -6.37767 -60.93941 1.000 51.38182 320 GLU A C 1
ATOM 5045 O O . GLU B 1 320 ? -0.47293 -6.49639 -61.91657 1.000 51.03874 320 GLU A O 1
ATOM 5051 N N . GLY B 1 321 ? 0.23741 -5.31250 -60.15667 1.000 50.10079 321 GLY A N 1
ATOM 5052 C CA . GLY B 1 321 ? -0.69224 -4.23344 -60.39903 1.000 51.06800 321 GLY A CA 1
ATOM 5053 C C . GLY B 1 321 ? -1.35916 -3.82202 -59.10461 1.000 52.06825 321 GLY A C 1
ATOM 5054 O O . GLY B 1 321 ? -0.71637 -3.84030 -58.04939 1.000 52.75901 321 GLY A O 1
ATOM 5055 N N . THR B 1 322 ? -2.63135 -3.42939 -59.16917 1.000 47.24427 322 THR A N 1
ATOM 5056 C CA . THR B 1 322 ? -3.41706 -3.13618 -57.97434 1.000 50.59123 322 THR A CA 1
ATOM 5057 C C . THR B 1 322 ? -3.93068 -4.47360 -57.48448 1.000 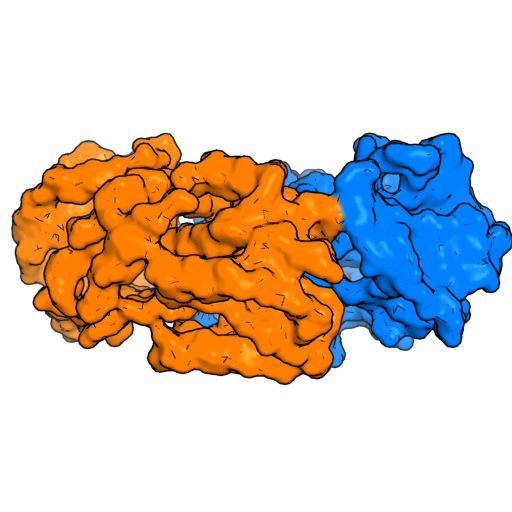57.62396 322 THR A C 1
ATOM 5058 O O . THR B 1 322 ? -4.94626 -4.96537 -57.98042 1.000 60.72053 322 THR A O 1
ATOM 5062 N N . GLU B 1 323 ? -3.22214 -5.05554 -56.51948 1.000 57.73040 323 GLU A N 1
ATOM 5063 C CA . GLU B 1 323 ? -3.33294 -6.45930 -56.11203 1.000 60.23707 323 GLU A CA 1
ATOM 5064 C C . GLU B 1 323 ? -3.05784 -7.42454 -57.26602 1.000 59.03457 323 GLU A C 1
ATOM 5065 O O . GLU B 1 323 ? -2.36007 -8.43243 -57.08770 1.000 58.82576 323 GLU A O 1
ATOM 5071 N N . GLU B 1 345 ? 15.88158 6.13247 -63.80442 1.000 48.23389 345 GLU A N 1
ATOM 5072 C CA . GLU B 1 345 ? 16.44442 6.93785 -62.71606 1.000 55.50093 345 GLU A CA 1
ATOM 5073 C C . GLU B 1 345 ? 15.40978 7.45663 -61.67741 1.000 50.95700 345 GLU A C 1
ATOM 5074 O O . GLU B 1 345 ? 15.43902 8.62998 -61.31648 1.000 52.29405 345 GLU A O 1
ATOM 5080 N N . PHE B 1 346 ? 14.51277 6.60034 -61.17847 1.000 48.44475 346 PHE A N 1
ATOM 5081 C CA . PHE B 1 346 ? 13.39439 7.07085 -60.34488 1.000 51.91681 346 PHE A CA 1
ATOM 5082 C C . PHE B 1 346 ? 13.24545 6.12537 -59.15802 1.000 50.12861 346 PHE A C 1
ATOM 5083 O O . PHE B 1 346 ? 12.71345 5.02224 -59.31232 1.000 50.33991 346 PHE A O 1
ATOM 5091 N N . VAL B 1 347 ? 13.70522 6.53396 -57.97497 1.000 47.05936 347 VAL A N 1
ATOM 5092 C CA . VAL B 1 347 ? 13.51495 5.70293 -56.78974 1.000 47.32989 347 VAL A CA 1
ATOM 5093 C C . VAL B 1 347 ? 12.78305 6.53373 -55.74807 1.000 50.57566 347 VAL A C 1
ATOM 5094 O O . VAL B 1 347 ? 13.22300 7.63017 -55.38604 1.000 53.51981 347 VAL A O 1
ATOM 5098 N N . ALA B 1 348 ? 11.62250 6.04420 -55.32186 1.000 47.20965 348 ALA A N 1
ATOM 5099 C CA . ALA B 1 348 ? 10.77982 6.79645 -54.40315 1.000 47.75576 348 ALA A CA 1
ATOM 5100 C C . ALA B 1 348 ? 11.01679 6.30224 -52.97779 1.000 54.73577 348 ALA A C 1
ATOM 5101 O O . ALA B 1 348 ? 10.18343 5.62588 -52.36957 1.000 48.57271 348 ALA A O 1
ATOM 5103 N N . ASP B 1 349 ? 12.20434 6.64226 -52.45833 1.000 57.70557 349 ASP A N 1
ATOM 5104 C CA . ASP B 1 349 ? 12.58704 6.30765 -51.09274 1.000 54.32080 349 ASP A CA 1
ATOM 5105 C C . ASP B 1 349 ? 12.43335 7.49795 -50.15143 1.000 55.54646 349 ASP A C 1
ATOM 5106 O O . ASP B 1 349 ? 13.14540 7.58751 -49.14260 1.000 57.06483 349 ASP A O 1
ATOM 5111 N N . HIS B 1 350 ? 11.52695 8.40548 -50.49374 1.000 52.71381 350 HIS A N 1
ATOM 5112 C CA . HIS B 1 350 ? 11.01005 9.43866 -49.57899 1.000 48.89328 350 HIS A CA 1
ATOM 5113 C C . HIS B 1 350 ? 9.54605 9.66468 -49.97269 1.000 54.30391 350 HIS A C 1
ATOM 5114 O O . HIS B 1 350 ? 9.08344 9.18409 -50.99607 1.000 52.27736 350 HIS A O 1
ATOM 5121 N N . PRO B 1 351 ? 8.78964 10.37472 -49.10215 1.000 55.36394 351 PRO A N 1
ATOM 5122 C CA . PRO B 1 351 ? 7.33672 10.50203 -49.35425 1.000 49.52015 351 PRO A CA 1
ATOM 5123 C C . PRO B 1 351 ? 7.00649 11.09725 -50.71636 1.000 50.08545 351 PRO A C 1
ATOM 5124 O O . PRO B 1 351 ? 7.54337 12.12851 -51.11109 1.000 50.11864 351 PRO A O 1
ATOM 5128 N N . PHE B 1 352 ? 6.07157 10.45827 -51.41658 1.000 50.75773 352 PHE A N 1
ATOM 5129 C CA . PHE B 1 352 ? 5.58604 10.93296 -52.70549 1.000 49.83055 352 PHE A CA 1
ATOM 5130 C C . PHE B 1 352 ? 4.07149 11.09349 -52.69552 1.000 47.16600 352 PHE A C 1
ATOM 5131 O O . PHE B 1 352 ? 3.35168 10.36415 -51.99412 1.000 43.76713 352 PHE A O 1
ATOM 5139 N N . LEU B 1 353 ? 3.60454 12.06963 -53.47177 1.000 44.70524 353 LEU A N 1
ATOM 5140 C CA . LEU B 1 353 ? 2.20565 12.14308 -53.86591 1.000 41.41240 353 LEU A CA 1
ATOM 5141 C C . LEU B 1 353 ? 1.96943 11.22881 -55.06272 1.000 45.52471 353 LEU A C 1
ATOM 5142 O O . LEU B 1 353 ? 2.83510 11.05971 -55.92824 1.000 44.03985 353 LEU A O 1
ATOM 5147 N N . PHE B 1 354 ? 0.79894 10.61199 -55.10435 1.000 42.12467 354 PHE A N 1
ATOM 5148 C CA . PHE B 1 354 ? 0.47383 9.77620 -56.24252 1.000 45.47828 354 PHE A CA 1
ATOM 5149 C C . PHE B 1 354 ? -1.01506 9.88232 -56.50946 1.000 45.63676 354 PHE A C 1
ATOM 5150 O O . PHE B 1 354 ? -1.81252 10.22297 -55.62405 1.000 44.87257 354 PHE A O 1
ATOM 5158 N N . PHE B 1 355 ? -1.38782 9.62665 -57.75757 1.000 45.51264 355 PHE A N 1
ATOM 5159 C CA . PHE B 1 355 ? -2.80420 9.59355 -58.07503 1.000 41.87960 355 PHE A CA 1
ATOM 5160 C C . PHE B 1 355 ? -3.01468 8.67637 -59.26553 1.000 45.06108 355 PHE A C 1
ATOM 5161 O O . PHE B 1 355 ? -2.11919 8.50905 -60.09882 1.000 45.84836 355 PHE A O 1
ATOM 5169 N N . ILE B 1 356 ? -4.18234 8.02756 -59.29691 1.000 43.08078 356 ILE A N 1
ATOM 5170 C CA . ILE B 1 356 ? -4.56251 7.12211 -60.37243 1.000 39.79140 356 ILE A CA 1
ATOM 5171 C C . ILE B 1 356 ? -5.51565 7.86045 -61.28433 1.000 47.40139 356 ILE A C 1
ATOM 5172 O O . ILE B 1 356 ? -6.53151 8.42007 -60.82900 1.000 43.76728 356 ILE A O 1
ATOM 5177 N N . PHE B 1 357 ? -5.20143 7.83478 -62.57125 1.000 43.47175 357 PHE A N 1
ATOM 5178 C CA . PHE B 1 357 ? -5.78998 8.72410 -63.55705 1.000 46.55825 357 PHE A CA 1
ATOM 5179 C C . PHE B 1 357 ? -6.52200 7.88975 -64.60079 1.000 46.05530 357 PHE A C 1
ATOM 5180 O O . PHE B 1 357 ? -6.00964 6.85917 -65.05695 1.000 45.64528 357 PHE A O 1
ATOM 5188 N N . ASP B 1 358 ? -7.72309 8.31353 -64.95280 1.000 43.02132 358 ASP A N 1
ATOM 5189 C CA . ASP B 1 358 ? -8.45034 7.74519 -66.08390 1.000 46.79474 358 ASP A CA 1
ATOM 5190 C C . ASP B 1 358 ? -8.30018 8.71978 -67.24317 1.000 47.32508 358 ASP A C 1
ATOM 5191 O O . ASP B 1 358 ? -8.92251 9.78224 -67.23741 1.000 48.18538 358 ASP A O 1
ATOM 5196 N N . SER B 1 359 ? -7.48039 8.35001 -68.24021 1.000 51.26111 359 SER A N 1
ATOM 5197 C CA . SER B 1 359 ? -7.15937 9.25051 -69.34577 1.000 48.09413 359 SER A CA 1
ATOM 5198 C C . SER B 1 359 ? -8.34002 9.49871 -70.27493 1.000 49.68457 359 SER A C 1
ATOM 5199 O O . SER B 1 359 ? -8.27982 10.43069 -71.08041 1.000 50.74594 359 SER A O 1
ATOM 5202 N N . ARG B 1 360 ? -9.39948 8.68955 -70.20213 1.000 51.32851 360 ARG A N 1
ATOM 5203 C CA . ARG B 1 360 ? -10.56963 8.93590 -71.03993 1.000 48.29991 360 ARG A CA 1
ATOM 5204 C C . ARG B 1 360 ? -11.21819 10.26238 -70.67823 1.000 53.77562 360 ARG A C 1
ATOM 5205 O O . ARG B 1 360 ? -11.32494 11.16851 -71.51210 1.000 58.19965 360 ARG A O 1
ATOM 5213 N N . SER B 1 361 ? -11.64015 10.39861 -69.42476 1.000 55.43555 361 SER A N 1
ATOM 5214 C CA . SER B 1 361 ? -12.35545 11.57002 -68.93693 1.000 57.68329 361 SER A CA 1
ATOM 5215 C C . SER B 1 361 ? -11.44230 12.54966 -68.22458 1.000 57.42374 361 SER A C 1
ATOM 5216 O O . SER B 1 361 ? -11.91777 13.57398 -67.72444 1.000 56.37524 361 SER A O 1
ATOM 5219 N N . LYS B 1 362 ? -10.14792 12.23988 -68.15351 1.000 55.17152 362 LYS A N 1
ATOM 5220 C CA . LYS B 1 362 ? -9.17217 13.02219 -67.39751 1.000 51.93669 362 LYS A CA 1
ATOM 5221 C C . LYS B 1 362 ? -9.55151 13.11543 -65.91639 1.000 47.95925 362 LYS A C 1
ATOM 5222 O O . LYS B 1 362 ? -9.35134 14.14796 -65.27458 1.000 48.21045 362 LYS A O 1
ATOM 5228 N N . ALA B 1 363 ? -10.05892 12.01335 -65.35159 1.000 46.72548 363 ALA A N 1
ATOM 5229 C CA . ALA B 1 363 ? -10.61579 12.01525 -63.99508 1.000 50.50387 363 ALA A CA 1
ATOM 5230 C C . ALA B 1 363 ? -9.62668 11.42429 -62.99556 1.000 41.96828 363 ALA A C 1
ATOM 5231 O O . ALA B 1 363 ? -9.05901 10.36036 -63.24994 1.000 43.97988 363 ALA A O 1
ATOM 5233 N N . ILE B 1 364 ? -9.43684 12.10151 -61.86224 1.000 39.12158 364 ILE A N 1
ATOM 5234 C CA . ILE B 1 364 ? -8.61700 11.55883 -60.77766 1.000 39.64288 364 ILE A CA 1
ATOM 5235 C C . ILE B 1 364 ? -9.47088 10.53797 -60.02159 1.000 42.30090 364 ILE A C 1
ATOM 5236 O O . ILE B 1 364 ? -10.29763 10.88210 -59.17608 1.000 44.81115 364 ILE A O 1
ATOM 5241 N N . LEU B 1 365 ? -9.26868 9.26476 -60.34614 1.000 41.03640 365 LEU A N 1
ATOM 5242 C CA . LEU B 1 365 ? -9.94508 8.16577 -59.66755 1.000 37.24098 365 LEU A CA 1
ATOM 5243 C C . LEU B 1 365 ? -9.54877 8.08674 -58.19806 1.000 45.14936 365 LEU A C 1
ATOM 5244 O O . LEU B 1 365 ? -10.40211 7.97594 -57.31027 1.000 47.24370 365 LEU A O 1
ATOM 5249 N N . PHE B 1 366 ? -8.24568 8.03916 -57.93391 1.000 43.79018 366 PHE A N 1
ATOM 5250 C CA . PHE B 1 366 ? -7.70009 8.01168 -56.59076 1.000 41.42521 366 PHE A CA 1
ATOM 5251 C C . PHE B 1 366 ? -6.57164 9.02357 -56.51096 1.000 39.37777 366 PHE A C 1
ATOM 5252 O O . PHE B 1 366 ? -5.94320 9.34446 -57.51737 1.000 41.29502 366 PHE A O 1
ATOM 5260 N N . ILE B 1 367 ? -6.33622 9.54362 -55.31114 1.000 40.02568 367 ILE A N 1
ATOM 5261 C CA . ILE B 1 367 ? -5.15393 10.34154 -55.01439 1.000 38.68913 367 ILE A CA 1
ATOM 5262 C C . ILE B 1 367 ? -4.59990 9.86411 -53.67955 1.000 43.96624 367 ILE A C 1
ATOM 5263 O O . ILE B 1 367 ? -5.32637 9.30439 -52.85361 1.000 36.20425 367 ILE A O 1
ATOM 5268 N N . GLY B 1 368 ? -3.30228 10.05595 -53.46905 1.000 45.63647 368 GLY A N 1
ATOM 5269 C CA . GLY B 1 368 ? -2.79202 9.68920 -52.16418 1.000 40.63602 368 GLY A CA 1
ATOM 5270 C C . GLY B 1 368 ? -1.37684 10.16761 -51.92895 1.000 46.37977 368 GLY A C 1
ATOM 5271 O O . GLY B 1 368 ? -0.75557 10.83129 -52.76154 1.000 41.54346 368 GLY A O 1
ATOM 5272 N N . ARG B 1 369 ? -0.87936 9.81890 -50.75303 1.000 47.43694 369 ARG A N 1
ATOM 5273 C CA . ARG B 1 369 ? 0.48663 10.11112 -50.36663 1.000 48.08938 369 ARG A CA 1
ATOM 5274 C C . ARG B 1 369 ? 1.01766 8.88846 -49.65065 1.000 50.76533 369 ARG A C 1
ATOM 5275 O O . ARG B 1 369 ? 0.30286 8.30161 -48.83104 1.000 51.00304 369 ARG A O 1
ATOM 5283 N N . PHE B 1 370 ? 2.24694 8.49386 -49.95968 1.000 45.58840 370 PHE A N 1
ATOM 5284 C CA . PHE B 1 370 ? 2.91175 7.46238 -49.18738 1.000 47.43304 370 PHE A CA 1
ATOM 5285 C C . PHE B 1 370 ? 3.99578 8.08782 -48.31605 1.000 53.43517 370 PHE A C 1
ATOM 5286 O O . PHE B 1 370 ? 4.96661 8.65402 -48.83287 1.000 50.77064 370 PHE A O 1
ATOM 5294 N N . SER B 1 371 ? 3.81921 7.98925 -46.99394 1.000 56.39131 371 SER A N 1
ATOM 5295 C CA . SER B 1 371 ? 4.77667 8.50170 -46.02385 1.000 54.93638 371 SER A CA 1
ATOM 5296 C C . SER B 1 371 ? 5.50501 7.39961 -45.27320 1.000 61.00458 371 SER A C 1
ATOM 5297 O O . SER B 1 371 ? 6.44928 7.70308 -44.52894 1.000 62.28573 371 SER A O 1
ATOM 5300 N N . GLY B 1 372 ? 5.12013 6.13402 -45.48760 1.000 58.12696 372 GLY A N 1
ATOM 5301 C CA . GLY B 1 372 ? 5.36874 5.04772 -44.55764 1.000 60.26069 372 GLY A CA 1
ATOM 5302 C C . GLY B 1 372 ? 4.20993 4.96546 -43.57993 1.000 63.36665 372 GLY A C 1
ATOM 5303 O O . GLY B 1 372 ? 3.99020 5.90421 -42.80881 1.000 66.21719 372 GLY A O 1
ATOM 5304 N N . ASN B 1 373 ? 3.46330 3.86216 -43.62231 1.000 67.07607 373 ASN A N 1
ATOM 5305 C CA . ASN B 1 373 ? 2.17942 3.64396 -42.90904 1.000 68.96420 373 ASN A CA 1
ATOM 5306 C C . ASN B 1 373 ? 1.71609 4.69720 -41.87949 1.000 67.19470 373 ASN A C 1
ATOM 5307 O O . ASN B 1 373 ? 0.67513 5.36128 -42.06620 1.000 63.64641 373 ASN A O 1
#

Organism: Trichinella spiralis (NCBI:txid6334)

Secondary structure (DSSP, 8-state):
-HHHHHHHHHHHHHHHHH----EEE-HHHHHHHHHHHHHT--HHHHHHHHHHH---HHHHHHHT---EEEEEEEEEEETTSPPPHHHHHHHHHHSS-EEEEE--SSHHHHHHHHHHHHHHHTTT-S---SPTTSS-TT--EEEEEEEEEEEEESS------EEEEE-SSTT--EEEEEEEEEEE-EEEE-SSEEEEEEEEESTTEEEEEEEESTTPPP----TTHHHHHHS---EEEEEEE-EEEEEEEE-HHHHHHTT--GGGSTTT---TTT----EEEEEEEEEEEE-SSEE--EE--S-EEEEEEETTTTEEEEEEEES--/-HHHHHHHHHHHHHHHHH---SEEE-HHHHHHHHHHHHHT--HHHHHHHHHHH----HHHHHHHS---EEEEEEEEEEETT----HHHHHHHHHHHS-EEEEE--SSHHHHHHHHHHHHHHHTTTSS---SPTTS--TT--EEEEEEEEEE-EESS---GGG-EEEEE-SSSS--EEEEEEEEEEE-EEEE-SSEEEEEEEEESTTEEEEEEEE-TT--HHHHHTT---HHHHHHT---EEEEEEE--EEEEEEE-HHHHHHHT--GGGSTTT---TTT-SSS---EEEEEEEEEEE--SSB---EE--S-EEEEEEETTTTEEEEEEEE---

Foldseek 3Di:
DQVQAVLLVVLFLLLVVVDDQKWKFFSVFVLLLLVLLLLLADDPLNVLSCVRRPVDPLLVVQVPDFDLGKFWAKEKEFEQVFDWDPVSQVCSCNRPVYGYDYDQCVVVVVVLQVVQVVVCVRQVNPRGSLDDPPLGDRPAGMAIETEMHHRFFWPQFFDVVQFAWDWFCLDPVDTDTATKTKDKFDWWWDDDQFWIKTWTATVVRLKIKIKTATDDPDAPVVVSVPDDVVLVVVVGIDDIAIAIGGWFKDKDKDWCQVSSVVSRNDLQQDFPSTGSCSTGVVDTHHYPTHIGIYIFTRHSGGGCVHHRRAKIKMFIARNVNRHGRMIMIHSPD/DLQQLALLLQLQVLLFVVDDAWWKFFSVFVLLLLVLLLLFFDDLLNVLSCVSGPPAPQVVQVLCDECHKFWAKEKEFALPFDWDVVSQVVCCRRRVYGYYHDQCVVVVVVQQVSQVVVCVRQVNPRGPQDDPPLRHRRAGMAIETEIHHDFFFPQFFDCPFDFDWAPLDVPDIDTATKHKDKDDWKWDDDQFWIKTWTATVVRLKIKIKTATPDPDADDDDGSCCLVVVVVIDDIDIEIGGKDKDKDKDFCVVSSVVSRSPQLQDVPSTGRNSTGCDHYPTYIYIYIFTPHSTHGCVYHRSYKIKMFIARNSNRHGRMIIIHSDD

Solvent-accessible surface area: 25781 Å² total; per-residue (Å²): 100,81,135,10,4,109,33,0,1,64,0,0,9,35,0,1,97,57,61,73,32,4,4,0,0,0,0,1,0,0,7,5,2,0,2,0,2,34,50,0,7,71,48,90,2,35,60,43,0,80,102,30,10,170,214,20,100,10,34,48,0,16,104,26,17,130,209,72,26,18,95,34,1,4,44,0,0,0,6,68,141,29,60,32,65,124,88,8,47,126,56,0,131,172,68,0,78,3,19,12,40,61,11,88,2,63,99,38,82,46,4,32,103,86,0,8,110,36,1,10,63,55,0,77,101,69,0,54,86,0,1,13,11,12,20,3,34,63,74,6,35,0,1,2,0,1,0,5,1,5,59,2,52,8,58,78,80,6,81,109,92,99,32,110,96,83,77,0,73,18,20,105,150,39,32,21,125,6,65,0,0,21,19,90,47,42,21,25,34,78,77,43,133,30,30,20,1,0,1,2,38,1,134,33,73,77,6,36,0,0,0,6,5,0,49,90,80,75,68,11,66,94,5,24,131,137,36,47,54,6,20,113,9,21,107,35,30,132,54,135,1,108,0,10,0,0,66,29,116,2,40,22,5,23,52,2,16,77,15,0,29,106,37,40,1,70,3,0,7,17,1,14,77,8,42,4,45,21,0,3,99,155,31,91,3,2,0,32,20,2,0,0,4,0,17,0,22,2,13,5,98,0,5,57,119,0,60,0,33,56,20,0,6,0,0,0,2,0,29,78,0,82,0,2,0,0,0,0,25,7,22,0,11,91,71,139,25,1,153,15,1,1,72,3,0,21,36,5,15,104,75,68,45,4,19,2,1,1,0,0,2,0,0,4,0,1,3,2,1,3,50,48,0,7,76,47,99,0,26,57,42,0,78,109,32,10,170,122,136,18,23,62,2,11,108,25,8,145,176,84,20,12,79,37,2,4,37,1,8,0,19,70,138,46,99,16,61,114,91,6,45,135,55,0,122,188,84,0,71,3,30,14,45,53,35,92,1,61,104,38,53,42,11,11,92,120,4,9,120,51,1,10,81,72,0,62,110,59,1,43,36,0,0,20,5,14,17,4,24,56,27,2,13,0,0,1,0,0,0,2,3,7,83,7,47,8,62,40,72,5,96,90,95,38,125,96,77,63,0,97,20,26,123,171,11,22,7,120,21,60,3,0,24,25,74,57,45,18,30,19,77,78,36,144,60,33,22,2,0,1,3,38,0,137,34,75,57,3,40,0,4,0,10,2,11,52,98,76,97,102,23,104,153,42,79,10,59,6,12,120,10,20,86,56,39,118,63,129,0,104,0,6,0,0,80,11,57,4,28,72,46,27,58,6,27,70,17,0,88,133,42,33,2,76,16,4,17,45,39,53,138,16,46,5,42,22,0,15,145,43,13,1,32,17,3,0,0,5,0,29,1,37,0,20,20,92,0,3,52,111,0,54,0,27,40,18,0,9,0,0,0,7,0,41,73,0,66,0,3,0,0,1,0,41,7,11,2,62

Sequence (658 aa):
ETEIAKPLADFAYSLYQLEAGNVFFSPVSIFLALAMVFFGSNGNTNTQLLNMFKRSFVSSLTIDEYYASLKLANRLYANDQYPILHPFLKDVKRYLSSDLVSVNFADTEAARLQINKWVSDQTNHKINDLLQSGTVEANTRLIAVNAIYFKASWDEVFDEAHTKPKKFYPTPHSSIKIPMMTQTNGYSYYETEDYQFLGMDYYPEYLKMFILLPKSGKTLSELQQKFNETLLNLVSKVAEVKVTIPKMKFEKQMNLVEALKKLGIEDLFIPGKADLSGICVKEKLYVSDIVHKAYLEFNEEGTEEFVADHPFLFFIFDSRSKAILFIGRFSGNETEIAKPLADFAYSLYQLEAGNVFFSPVSIFLALAMVFFGSNGNTNTQLLNMFKSFVSSLTIDEYYASLKLANRLYANDQYPILHPFLKDVKRYLSSDLVSVNFADTEAARLQINKWVSDQTNHKINDLLQSGTVEANTRLIAVNAIYFKASWDEVFDAHTKPKKFYPTPHSSIKIPMMTQTNGYSYYETEDYQFLGMDYYPEYLKMFILLPKSGKTLSKFNGETLLNLVSKVAEVKVTIPKMKFEKQMNLVEALKKLGIEDLFIPGKADLSGICVLYVSDIVHKAYLEFNEEGTEEFVADHPFLFFIFDSRSKAILFIGRFSGN

Nearest PDB structures (foldseek):
  8gxv-assembly1_A  TM=9.147E-01  e=3.300E-34  Chlorobium limicola DSM 245
  3q03-assembly3_B  TM=9.128E-01  e=1.222E-31  Homo sapiens
  1sek-assembly1_A-2  TM=9.069E-01  e=7.543E-32  Manduca sexta
  3ozq-assembly1_A  TM=8.960E-01  e=1.074E-30  Tenebrio molitor
  3f5n-assembly5_E  TM=8.758E-01  e=6.973E-30  Homo sapiens

B-factor: mean 56.59, std 9.2, range [31.42, 103.13]

InterPro domains:
  IPR000215 Serpin family [PTHR11461] (5-370)
  IPR023795 Serpin, conserved site [PS00284] (346-356)
  IPR023796 Serpin domain [PF00079] (11-370)
  IPR023796 Serpin domain [SM00093] (14-373)
  IPR036186 Serpin superfamily [SSF56574] (4-371)
  IPR042178 Serpin superfamily, domain 1 [G3DSA:3.30.497.10] (18-334)
  IPR042185 Serpin superfamily, domain 2 [G3DSA:2.30.39.10] (166-370)

Radius of gyration: 25.69 Å; Cα contacts (8 Å, |Δi|>4): 1567; chains: 2; bounding box: 62×45×69 Å